Protein AF-A0A0F9E6Q9-F1 (afdb_monomer)

Mean predicted aligned error: 15.32 Å

Organism: NCBI:txid412755

Sequence (630 aa):
LSKAMAKIPVPCRGGWYPLSQAIFGKGWTGSQGAAVDRYLRLADSESAKAARARLLSNPDDPDWGEFGGTARHLLESAGVSDGLPLVVMGGKEPALICQVSHHRFQLHTLTPPPIDEQTWSVFTENLCALRSSYKSGRSKIGTFSWLPGLENRASFSNDTKQAFLNVVIGSAPHWGSDWQSVDLMRDTGTYELISLDSPLFVALTMYEWIPNGDDESTRSWSQPPGRWFVPSRYTGNGRTWTFEHLAPLPAQVAMKIEQSDALKSLFTSIGVAHYDPESRTDDVRLLDALGNAVESRNFRNASTLIGQLRAAWEAFYPASPADFPTHLVVQQPDGNLALVEPSVDSPVYLPSSRSSTSDLRELGLSVIAMEPKAAQRLADGFSERFGVSVRNSERFELVALSGEKLFAEAEASELPSFRDLDGVIPLVLTIAAFHGQNAQGTLSGSFNDLLSSFREARVSVVPELSVVPMITDQAIADPKPQMAAWLARKRTLVLDADWKSDIQSVADSLSQLIGRSDLRVQIRAGLDEIWPNSVDLLPERTLRLLDLSPDHYHEVLELWRGDLGPVISRLARLLHVLSLDELALRIESSEQHDQLLSVLDEALGEQVLAREVLNAAVISRDIFQFGILT

Solvent-accessible surface area (backbone atoms only — not comparable to full-atom values): 33884 Å² total; per-residue (Å²): 115,66,81,66,47,23,62,43,67,42,64,19,69,65,43,74,38,30,25,57,67,24,22,50,16,48,75,48,84,97,52,38,7,51,43,38,52,52,23,28,64,61,36,64,30,74,55,8,50,59,55,50,28,28,19,29,48,41,32,86,36,78,90,42,61,92,43,32,83,75,39,56,69,58,41,47,76,36,40,28,36,68,23,65,74,65,45,80,43,74,75,80,54,75,60,41,40,30,42,32,52,83,21,27,49,43,70,58,89,58,67,56,83,74,56,35,64,69,43,47,50,54,47,49,52,59,50,43,71,42,72,51,98,47,56,60,52,49,32,30,46,44,59,34,37,38,61,68,23,59,47,41,50,93,73,55,46,76,68,34,34,54,28,43,42,51,29,48,70,54,13,52,73,74,60,74,70,62,39,47,42,27,43,37,34,52,73,72,80,79,89,49,81,46,80,42,73,15,58,42,36,53,41,61,28,69,37,63,51,42,56,53,54,82,56,81,91,78,57,46,62,34,35,33,57,74,25,21,43,55,55,62,88,71,35,49,97,80,38,50,73,84,42,55,58,51,44,40,51,31,68,75,56,36,56,52,31,76,76,26,71,55,43,42,53,50,44,46,72,36,40,28,41,74,64,52,55,86,48,80,36,50,72,41,66,63,59,52,45,55,30,51,22,48,67,69,60,47,67,93,48,69,70,60,51,46,52,51,42,27,35,42,50,62,16,51,52,60,91,46,52,81,45,55,69,82,56,46,48,23,32,36,48,91,65,50,71,42,57,39,69,63,31,78,93,57,48,33,29,37,31,23,96,87,38,47,63,66,58,44,18,78,61,65,35,37,25,46,51,54,47,34,71,42,36,63,74,42,42,65,46,45,39,72,59,49,40,80,10,42,40,68,46,76,60,56,42,78,40,51,22,44,61,95,39,75,64,70,80,87,71,54,45,50,36,71,75,34,81,94,50,39,79,50,51,44,55,52,52,30,46,57,22,70,43,71,100,73,43,65,36,80,90,32,72,69,42,52,52,46,55,48,49,52,68,67,20,25,32,31,74,31,84,39,30,22,42,26,48,25,47,96,92,37,72,78,46,74,67,41,78,42,41,31,44,57,33,74,93,75,36,29,39,40,28,16,66,66,23,86,81,40,61,55,38,43,24,47,24,52,20,58,72,70,71,39,67,89,44,32,68,56,42,32,57,50,48,60,73,39,55,90,65,77,53,101,64,80,56,69,65,54,35,53,76,68,79,44,54,72,66,56,44,49,56,37,42,50,63,69,73,42,80,54,65,68,34,31,54,45,52,24,50,50,28,48,74,71,70,35,58,75,58,17,55,51,35,65,69,44,91,47,73,68,52,43,44,54,53,34,24,70,74,64,75,34,65,71,60,20,50,52,48,51,50,32,39,68,74,33,90,46,70,67,57,24,67,72,69,98

Structure (mmCIF, N/CA/C/O backbone):
data_AF-A0A0F9E6Q9-F1
#
_entry.id   AF-A0A0F9E6Q9-F1
#
loop_
_atom_site.group_PDB
_atom_site.id
_atom_site.type_symbol
_atom_site.label_atom_id
_atom_site.label_alt_id
_atom_site.label_comp_id
_atom_site.label_asym_id
_atom_site.label_entity_id
_atom_site.label_seq_id
_atom_site.pdbx_PDB_ins_code
_atom_site.Cartn_x
_atom_site.Cartn_y
_atom_site.Cartn_z
_atom_site.occupancy
_atom_site.B_iso_or_equiv
_atom_site.auth_seq_id
_atom_site.auth_comp_id
_atom_site.auth_asym_id
_atom_site.auth_atom_id
_atom_site.pdbx_PDB_model_num
ATOM 1 N N . LEU A 1 1 ? 43.879 7.599 -23.628 1.00 47.50 1 LEU A N 1
ATOM 2 C CA . LEU A 1 1 ? 43.883 6.215 -24.162 1.00 47.50 1 LEU A CA 1
ATOM 3 C C . LEU A 1 1 ? 42.496 5.740 -24.628 1.00 47.50 1 LEU A C 1
ATOM 5 O O . LEU A 1 1 ? 42.427 5.179 -25.713 1.00 47.50 1 LEU A O 1
ATOM 9 N N . SER A 1 2 ? 41.393 6.052 -23.931 1.00 58.88 2 SER A N 1
ATOM 10 C CA . SER A 1 2 ? 40.035 5.555 -24.263 1.00 58.88 2 SER A CA 1
ATOM 11 C C . SER A 1 2 ? 39.494 5.903 -25.666 1.00 58.88 2 SER A C 1
ATOM 13 O O . SER A 1 2 ? 38.977 5.030 -26.353 1.00 58.88 2 SER A O 1
ATOM 15 N N . LYS A 1 3 ? 39.654 7.143 -26.159 1.00 61.88 3 LYS A N 1
ATOM 16 C CA . LYS A 1 3 ? 39.103 7.551 -27.477 1.00 61.88 3 LYS A CA 1
ATOM 17 C C . LYS A 1 3 ? 39.784 6.910 -28.695 1.00 61.88 3 LYS A C 1
ATOM 19 O O . LYS A 1 3 ? 39.165 6.829 -29.752 1.00 61.88 3 LYS A O 1
ATOM 24 N N . ALA A 1 4 ? 41.052 6.510 -28.576 1.00 71.25 4 ALA A N 1
ATOM 25 C CA . ALA A 1 4 ? 41.776 5.847 -29.663 1.00 71.25 4 ALA A CA 1
ATOM 26 C C . ALA A 1 4 ? 41.428 4.353 -29.724 1.00 71.25 4 ALA A C 1
ATOM 28 O O . ALA A 1 4 ? 41.206 3.829 -30.811 1.00 71.25 4 ALA A O 1
ATOM 29 N N . MET A 1 5 ? 41.297 3.705 -28.559 1.00 75.81 5 MET A N 1
ATOM 30 C CA . MET A 1 5 ? 40.882 2.303 -28.464 1.00 75.81 5 MET A CA 1
ATOM 31 C C . MET A 1 5 ? 39.456 2.087 -28.974 1.00 75.81 5 MET A C 1
ATOM 33 O O . MET A 1 5 ? 39.236 1.162 -29.739 1.00 75.81 5 MET A O 1
ATOM 37 N N . ALA A 1 6 ? 38.525 2.998 -28.682 1.00 80.00 6 ALA A N 1
ATOM 38 C CA . ALA A 1 6 ? 37.139 2.949 -29.165 1.00 80.00 6 ALA A CA 1
ATOM 39 C C . ALA A 1 6 ? 36.984 2.742 -30.691 1.00 80.00 6 ALA A C 1
ATOM 41 O O . ALA A 1 6 ? 35.956 2.247 -31.146 1.00 80.00 6 ALA A O 1
ATOM 42 N N . LYS A 1 7 ? 37.991 3.132 -31.487 1.00 86.56 7 LYS A N 1
ATOM 43 C CA . LYS A 1 7 ? 37.982 3.027 -32.955 1.00 86.56 7 LYS A CA 1
ATOM 44 C C . LYS A 1 7 ? 38.571 1.722 -33.493 1.00 86.56 7 LYS A C 1
ATOM 46 O O . LYS A 1 7 ? 38.501 1.505 -34.700 1.00 86.56 7 LYS A O 1
ATOM 51 N N . ILE A 1 8 ? 39.180 0.896 -32.643 1.00 89.06 8 ILE A N 1
ATOM 52 C CA . ILE A 1 8 ? 39.789 -0.368 -33.064 1.00 89.06 8 ILE A CA 1
ATOM 53 C C . ILE A 1 8 ? 38.668 -1.299 -33.548 1.00 89.06 8 ILE A C 1
ATOM 55 O O . ILE A 1 8 ? 37.689 -1.473 -32.821 1.00 89.06 8 ILE A O 1
ATOM 59 N N . PRO A 1 9 ? 38.771 -1.859 -34.765 1.00 91.44 9 PRO A N 1
ATOM 60 C CA . PRO A 1 9 ? 37.788 -2.799 -35.271 1.00 91.44 9 PRO A CA 1
ATOM 61 C C . PRO A 1 9 ? 37.924 -4.161 -34.579 1.00 91.44 9 PRO A C 1
ATOM 63 O O . PRO A 1 9 ? 39.033 -4.641 -34.352 1.00 91.44 9 PRO A O 1
ATOM 66 N N . VAL A 1 10 ? 36.793 -4.794 -34.292 1.00 92.31 10 VAL A N 1
ATOM 67 C CA . VAL A 1 10 ? 36.680 -6.145 -33.730 1.00 92.31 10 VAL A CA 1
ATOM 68 C C . VAL A 1 10 ? 35.726 -7.001 -34.558 1.00 92.31 10 VAL A C 1
ATOM 70 O O . VAL A 1 10 ? 34.831 -6.444 -35.207 1.00 92.31 10 VAL A O 1
ATOM 73 N N . PRO A 1 11 ? 35.907 -8.334 -34.559 1.00 93.81 11 PRO A N 1
ATOM 74 C CA . PRO A 1 11 ? 35.063 -9.227 -35.334 1.00 93.81 11 PRO A CA 1
ATOM 75 C C . PRO A 1 11 ? 33.672 -9.342 -34.698 1.00 93.81 11 PRO A C 1
ATOM 77 O O . PRO A 1 11 ? 33.498 -9.746 -33.543 1.00 93.81 11 PRO A O 1
ATOM 80 N N . CYS A 1 12 ? 32.668 -8.981 -35.487 1.00 95.44 12 CYS A N 1
ATOM 81 C CA . CYS A 1 12 ? 31.252 -9.105 -35.180 1.00 95.44 12 CYS A CA 1
ATOM 82 C C . CYS A 1 12 ? 30.555 -9.933 -36.264 1.00 95.44 12 CYS A C 1
ATOM 84 O O . CYS A 1 12 ? 31.074 -10.166 -37.355 1.00 95.44 12 CYS A O 1
ATOM 86 N N . ARG A 1 13 ? 29.299 -10.302 -36.014 1.00 93.69 13 ARG A N 1
ATOM 87 C CA . ARG A 1 13 ? 28.486 -11.085 -36.956 1.00 93.69 13 ARG A CA 1
ATOM 88 C C . ARG A 1 13 ? 28.314 -10.453 -38.337 1.00 93.69 13 ARG A C 1
ATOM 90 O O . ARG A 1 13 ? 28.164 -11.176 -39.315 1.00 93.69 13 ARG A O 1
ATOM 97 N N . GLY A 1 14 ? 28.270 -9.126 -38.413 1.00 92.50 14 GLY A N 1
ATOM 98 C CA . GLY A 1 14 ? 28.151 -8.374 -39.663 1.00 92.50 14 GLY A CA 1
ATOM 99 C C . GLY A 1 14 ? 29.488 -7.985 -40.294 1.00 92.50 14 GLY A C 1
ATOM 100 O O . GLY A 1 14 ? 29.495 -7.146 -41.190 1.00 92.50 14 GLY A O 1
ATOM 101 N N . GLY A 1 15 ? 30.607 -8.526 -39.806 1.00 93.38 15 GLY A N 1
ATOM 102 C CA . GLY A 1 15 ? 31.959 -8.115 -40.176 1.00 93.38 15 GLY A CA 1
ATOM 103 C C . GLY A 1 15 ? 32.634 -7.304 -39.071 1.00 93.38 15 GLY A C 1
ATOM 104 O O . GLY A 1 15 ? 32.365 -7.492 -37.889 1.00 93.38 15 GLY A O 1
ATOM 105 N N . TRP A 1 16 ? 33.528 -6.394 -39.445 1.00 94.25 16 TRP A N 1
ATOM 106 C CA . TRP A 1 16 ? 34.375 -5.670 -38.496 1.00 94.25 16 TRP A CA 1
ATOM 107 C C . TRP A 1 16 ? 33.745 -4.343 -38.065 1.00 94.25 16 TRP A C 1
ATOM 109 O O . TRP A 1 16 ? 33.487 -3.480 -38.906 1.00 94.25 16 TRP A O 1
ATOM 119 N N . TYR A 1 17 ? 33.545 -4.151 -36.759 1.00 94.62 17 TYR A N 1
ATOM 120 C CA . TYR A 1 17 ? 32.985 -2.915 -36.195 1.00 94.62 17 TYR A CA 1
ATOM 121 C C . TYR A 1 17 ? 33.910 -2.296 -35.147 1.00 94.62 17 TYR A C 1
ATOM 123 O O . TYR A 1 17 ? 34.606 -3.031 -34.452 1.00 94.62 17 TYR A O 1
ATOM 131 N N . PRO A 1 18 ? 33.918 -0.959 -34.984 1.00 93.25 18 PRO A N 1
ATOM 132 C CA . PRO A 1 18 ? 34.644 -0.312 -33.895 1.00 93.25 18 PRO A CA 1
ATOM 133 C C . PRO A 1 18 ? 34.194 -0.825 -32.522 1.00 93.25 18 PRO A C 1
ATOM 135 O O . PRO A 1 18 ? 32.996 -1.015 -32.309 1.00 93.25 18 PRO A O 1
ATOM 138 N N . LEU A 1 19 ? 35.128 -0.952 -31.574 1.00 91.38 19 LEU A N 1
ATOM 139 C CA . LEU A 1 19 ? 34.851 -1.365 -30.190 1.00 91.38 19 LEU A CA 1
ATOM 140 C C . LEU A 1 19 ? 33.695 -0.583 -29.553 1.00 91.38 19 LEU A C 1
ATOM 142 O O . LEU A 1 19 ? 32.827 -1.193 -28.941 1.00 91.38 19 LEU A O 1
ATOM 146 N N . SER A 1 20 ? 33.616 0.736 -29.767 1.00 89.31 20 SER A N 1
ATOM 147 C CA . SER A 1 20 ? 32.539 1.571 -29.208 1.00 89.31 20 SER A CA 1
ATOM 148 C C . SER A 1 20 ? 31.148 1.335 -29.801 1.00 89.31 20 SER A C 1
ATOM 150 O O . SER A 1 20 ? 30.174 1.905 -29.317 1.00 89.31 20 SER A O 1
ATOM 152 N N . GLN A 1 21 ? 31.049 0.565 -30.883 1.00 91.25 21 GLN A N 1
ATOM 153 C CA . GLN A 1 21 ? 29.786 0.199 -31.524 1.00 91.25 21 GLN A CA 1
ATOM 154 C C . GLN A 1 21 ? 29.466 -1.287 -31.359 1.00 91.25 21 GLN A C 1
ATOM 156 O O . GLN A 1 21 ? 28.362 -1.702 -31.711 1.00 91.25 21 GLN A O 1
ATOM 161 N N . ALA A 1 22 ? 30.421 -2.080 -30.870 1.00 94.19 22 ALA A N 1
ATOM 162 C CA . ALA A 1 22 ? 30.268 -3.509 -30.698 1.00 94.19 22 ALA A CA 1
ATOM 163 C C . ALA A 1 22 ? 29.503 -3.837 -29.409 1.00 94.19 22 ALA A C 1
ATOM 165 O O . ALA A 1 22 ? 29.597 -3.143 -28.393 1.00 94.19 22 ALA A O 1
ATOM 166 N N . ILE A 1 23 ? 28.747 -4.928 -29.465 1.00 95.50 23 ILE A N 1
ATOM 167 C CA . ILE A 1 23 ? 27.922 -5.432 -28.366 1.00 95.50 23 ILE A CA 1
ATOM 168 C C . ILE A 1 23 ? 28.372 -6.859 -28.075 1.00 95.50 23 ILE A C 1
ATOM 170 O O . ILE A 1 23 ? 28.597 -7.622 -29.015 1.00 95.50 23 ILE A O 1
ATOM 174 N N . PHE A 1 24 ? 28.490 -7.267 -26.812 1.00 95.00 24 PHE A N 1
ATOM 175 C CA . PHE A 1 24 ? 28.806 -8.666 -26.515 1.00 95.00 24 PHE A CA 1
ATOM 176 C C . PHE A 1 24 ? 27.782 -9.618 -27.154 1.00 95.00 24 PHE A C 1
ATOM 178 O O . PHE A 1 24 ? 26.572 -9.419 -27.058 1.00 95.00 24 PHE A O 1
ATOM 185 N N . GLY A 1 25 ? 28.274 -10.654 -27.836 1.00 92.94 25 GLY A N 1
ATOM 186 C CA . GLY A 1 25 ? 27.451 -11.655 -28.514 1.00 92.94 25 GLY A CA 1
ATOM 187 C C . GLY A 1 25 ? 27.232 -12.927 -27.693 1.00 92.94 25 GLY A C 1
ATOM 188 O O . GLY A 1 25 ? 27.727 -13.091 -26.578 1.00 92.94 25 GLY A O 1
ATOM 189 N N . LYS A 1 26 ? 26.500 -13.887 -28.264 1.00 91.56 26 LYS A N 1
ATOM 190 C CA . LYS A 1 26 ? 26.350 -15.227 -27.676 1.00 91.56 26 LYS A CA 1
ATOM 191 C C . LYS A 1 26 ? 27.716 -15.933 -27.589 1.00 91.56 26 LYS A C 1
ATOM 193 O O . LYS A 1 26 ? 28.433 -15.981 -28.582 1.00 91.56 26 LYS A O 1
ATOM 198 N N . GLY A 1 27 ? 28.023 -16.529 -26.434 1.00 88.81 27 GLY A N 1
ATOM 199 C CA . GLY A 1 27 ? 29.272 -17.270 -26.172 1.00 88.81 27 GLY A CA 1
ATOM 200 C C . GLY A 1 27 ? 30.196 -16.575 -25.167 1.00 88.81 27 GLY A C 1
ATOM 201 O O . GLY A 1 27 ? 30.957 -17.238 -24.475 1.00 88.81 27 GLY A O 1
ATOM 202 N N . TRP A 1 28 ? 30.057 -15.258 -24.997 1.00 90.81 28 TRP A N 1
ATOM 203 C CA . TRP A 1 28 ? 30.814 -14.480 -24.016 1.00 90.81 28 TRP A CA 1
ATOM 204 C C . TRP A 1 28 ? 30.271 -14.702 -22.595 1.00 90.81 28 TRP A C 1
ATOM 206 O O . TRP A 1 28 ? 29.231 -14.149 -22.220 1.00 90.81 28 TRP A O 1
ATOM 216 N N . THR A 1 29 ? 30.958 -15.522 -21.793 1.00 86.69 29 THR A N 1
ATOM 217 C CA . THR A 1 29 ? 30.535 -15.898 -20.431 1.00 86.69 29 THR A CA 1
ATOM 218 C C . THR A 1 29 ? 30.368 -14.682 -19.525 1.00 86.69 29 THR A C 1
ATOM 220 O O . THR A 1 29 ? 31.239 -13.814 -19.492 1.00 86.69 29 THR A O 1
ATOM 223 N N . GLY A 1 30 ? 29.261 -14.628 -18.777 1.00 83.75 30 GLY A N 1
ATOM 224 C CA . GLY A 1 30 ? 28.940 -13.531 -17.856 1.00 83.75 30 GLY A CA 1
ATOM 225 C C . GLY A 1 30 ? 28.399 -12.259 -18.520 1.00 83.75 30 GLY A C 1
ATOM 226 O O . GLY A 1 30 ? 28.299 -11.247 -17.845 1.00 83.75 30 GLY A O 1
ATOM 227 N N . SER A 1 31 ? 28.116 -12.264 -19.833 1.00 89.69 31 SER A N 1
ATOM 228 C CA . SER A 1 31 ? 27.527 -11.115 -20.553 1.00 89.69 31 SER A CA 1
ATOM 229 C C . SER A 1 31 ? 26.035 -11.321 -20.807 1.00 89.69 31 SER A C 1
ATOM 231 O O . SER A 1 31 ? 25.533 -12.448 -20.783 1.00 89.69 31 SER A O 1
ATOM 233 N N . GLN A 1 32 ? 25.341 -10.243 -21.161 1.00 92.00 32 GLN A N 1
ATOM 234 C CA . GLN A 1 32 ? 23.960 -10.261 -21.643 1.00 92.00 32 GLN A CA 1
ATOM 235 C C . GLN A 1 32 ? 23.841 -10.670 -23.121 1.00 92.00 32 GLN A C 1
ATOM 237 O O . GLN A 1 32 ? 22.734 -10.725 -23.662 1.00 92.00 32 GLN A O 1
ATOM 242 N N . GLY A 1 33 ? 24.948 -11.001 -23.797 1.00 93.12 33 GLY A N 1
ATOM 243 C CA . GLY A 1 33 ? 24.977 -11.192 -25.249 1.00 93.12 33 GLY A CA 1
ATOM 244 C C . GLY A 1 33 ? 24.057 -12.295 -25.778 1.00 93.12 33 GLY A C 1
ATOM 245 O O . GLY A 1 33 ? 23.495 -12.170 -26.866 1.00 93.12 33 GLY A O 1
ATOM 246 N N . ALA A 1 34 ? 23.822 -13.356 -24.998 1.00 94.44 34 ALA A N 1
ATOM 247 C CA . ALA A 1 34 ? 22.858 -14.397 -25.362 1.00 94.44 34 ALA A CA 1
ATOM 248 C C . ALA A 1 34 ? 21.398 -13.904 -25.305 1.00 94.44 34 ALA A C 1
ATOM 250 O O . ALA A 1 34 ? 20.598 -14.267 -26.171 1.00 94.44 34 ALA A O 1
ATOM 251 N N . ALA A 1 35 ? 21.055 -13.073 -24.314 1.00 95.19 35 ALA A N 1
ATOM 252 C CA . ALA A 1 35 ? 19.725 -12.478 -24.188 1.00 95.19 35 ALA A CA 1
ATOM 253 C C . ALA A 1 35 ? 19.477 -11.451 -25.303 1.00 95.19 35 ALA A C 1
ATOM 255 O O . ALA A 1 35 ? 18.432 -11.499 -25.954 1.00 95.19 35 ALA A O 1
ATOM 256 N N . VAL A 1 36 ? 20.472 -10.599 -25.580 1.00 96.75 36 VAL A N 1
ATOM 257 C CA . VAL A 1 36 ? 20.425 -9.602 -26.660 1.00 96.75 36 VAL A CA 1
ATOM 258 C C . VAL A 1 36 ? 20.273 -10.272 -28.026 1.00 96.75 36 VAL A C 1
ATOM 260 O O . VAL A 1 36 ? 19.360 -9.923 -28.771 1.00 96.75 36 VAL A O 1
ATOM 263 N N . ASP A 1 37 ? 21.095 -11.279 -28.348 1.00 96.38 37 ASP A N 1
ATOM 264 C CA . ASP A 1 37 ? 20.978 -12.006 -29.621 1.00 96.38 37 ASP A CA 1
ATOM 265 C C . ASP A 1 37 ? 19.597 -12.648 -29.793 1.00 96.38 37 ASP A C 1
ATOM 267 O O . ASP A 1 37 ? 18.998 -12.582 -30.869 1.00 96.38 37 ASP A O 1
ATOM 271 N N . ARG A 1 38 ? 19.071 -13.256 -28.721 1.00 96.94 38 ARG A N 1
ATOM 272 C CA . ARG A 1 38 ? 17.751 -13.885 -28.743 1.00 96.94 38 ARG A CA 1
ATOM 273 C C . ARG A 1 38 ? 16.656 -12.867 -29.052 1.00 96.94 38 ARG A C 1
ATOM 275 O O . ARG A 1 38 ? 15.860 -13.126 -29.949 1.00 96.94 38 ARG A O 1
ATOM 282 N N . TYR A 1 39 ? 16.626 -11.744 -28.339 1.00 97.62 39 TYR A N 1
ATOM 283 C CA . TYR A 1 39 ? 15.637 -10.687 -28.549 1.00 97.62 39 TYR A CA 1
ATOM 284 C C . TYR A 1 39 ? 15.721 -10.102 -29.961 1.00 97.62 39 TYR A C 1
ATOM 286 O O . TYR A 1 39 ? 14.722 -10.110 -30.671 1.00 97.62 39 TYR A O 1
ATOM 294 N N . LEU A 1 40 ? 16.909 -9.680 -30.409 1.00 96.69 40 LEU A N 1
ATOM 295 C CA . LEU A 1 40 ? 17.073 -9.050 -31.725 1.00 96.69 40 LEU A CA 1
ATOM 296 C C . LEU A 1 40 ? 16.673 -9.988 -32.870 1.00 96.69 40 LEU A C 1
ATOM 298 O O . LEU A 1 40 ? 16.097 -9.551 -33.863 1.00 96.69 40 LEU A O 1
ATOM 302 N N . ARG A 1 41 ? 16.939 -11.292 -32.727 1.00 96.00 41 ARG A N 1
ATOM 303 C CA . ARG A 1 41 ? 16.491 -12.307 -33.687 1.00 96.00 41 ARG A CA 1
ATOM 304 C C . ARG A 1 41 ? 14.969 -12.484 -33.694 1.00 96.00 41 ARG A C 1
ATOM 306 O O . ARG A 1 41 ? 14.422 -12.752 -34.752 1.00 96.00 41 ARG A O 1
ATOM 313 N N . LEU A 1 42 ? 14.312 -12.400 -32.535 1.00 96.25 42 LEU A N 1
ATOM 314 C CA . LEU A 1 42 ? 12.858 -12.568 -32.414 1.00 96.25 42 LEU A CA 1
ATOM 315 C C . LEU A 1 42 ? 12.072 -11.300 -32.784 1.00 96.25 42 LEU A C 1
ATOM 317 O O . LEU A 1 42 ? 10.926 -11.414 -33.202 1.00 96.25 42 LEU A O 1
ATOM 321 N N . ALA A 1 43 ? 12.660 -10.114 -32.611 1.00 94.31 43 ALA A N 1
ATOM 322 C CA . ALA A 1 43 ? 12.054 -8.845 -33.006 1.00 94.31 43 ALA A CA 1
ATOM 323 C C . ALA A 1 43 ? 12.062 -8.650 -34.535 1.00 94.31 43 ALA A C 1
ATOM 325 O O . ALA A 1 43 ? 11.117 -8.090 -35.083 1.00 94.31 43 ALA A O 1
ATOM 326 N N . ASP A 1 44 ? 13.120 -9.121 -35.207 1.00 91.75 44 ASP A N 1
ATOM 327 C CA . ASP A 1 44 ? 13.277 -9.218 -36.674 1.00 91.75 44 ASP A CA 1
ATOM 328 C C . ASP A 1 44 ? 12.965 -7.944 -37.490 1.00 91.75 44 ASP A C 1
ATOM 330 O O . ASP A 1 44 ? 12.641 -7.991 -38.676 1.00 91.75 44 ASP A O 1
ATOM 334 N N . SER A 1 45 ? 13.100 -6.769 -36.879 1.00 93.06 45 SER A N 1
ATOM 335 C CA . SER A 1 45 ? 13.012 -5.498 -37.593 1.00 93.06 45 SER A CA 1
ATOM 336 C C . SER A 1 45 ? 14.341 -5.129 -38.264 1.00 93.06 45 SER A C 1
ATOM 338 O O . SER A 1 45 ? 15.400 -5.676 -37.944 1.00 93.06 45 SER A O 1
ATOM 340 N N . GLU A 1 46 ? 14.324 -4.146 -39.165 1.00 92.88 46 GLU A N 1
ATOM 341 C CA . GLU A 1 46 ? 15.555 -3.644 -39.788 1.00 92.88 46 GLU A CA 1
ATOM 342 C C . GLU A 1 46 ? 16.527 -3.040 -38.761 1.00 92.88 46 GLU A C 1
ATOM 344 O O . GLU A 1 46 ? 17.732 -3.297 -38.831 1.00 92.88 46 GLU A O 1
ATOM 349 N N . SER A 1 47 ? 16.028 -2.318 -37.745 1.00 93.88 47 SER A N 1
ATOM 350 C CA . SER A 1 47 ? 16.897 -1.817 -36.671 1.00 93.88 47 SER A CA 1
ATOM 351 C C . SER A 1 47 ? 17.458 -2.959 -35.813 1.00 93.88 47 SER A C 1
ATOM 353 O O . SER A 1 47 ? 18.629 -2.918 -35.426 1.00 93.88 47 SER A O 1
ATOM 355 N N . ALA A 1 48 ? 16.679 -4.026 -35.589 1.00 94.94 48 ALA A N 1
ATOM 356 C CA . ALA A 1 48 ? 17.132 -5.203 -34.860 1.00 94.94 48 ALA A CA 1
ATOM 357 C C . ALA A 1 48 ? 18.219 -5.969 -35.627 1.00 94.94 48 ALA A C 1
ATOM 359 O O . ALA A 1 48 ? 19.234 -6.348 -35.040 1.00 94.94 48 ALA A O 1
ATOM 360 N N . LYS A 1 49 ? 18.060 -6.147 -36.946 1.00 95.31 49 LYS A N 1
ATOM 361 C CA . LYS A 1 49 ? 19.080 -6.748 -37.824 1.00 95.31 49 LYS A CA 1
ATOM 362 C C . LYS A 1 49 ? 20.367 -5.924 -37.823 1.00 95.31 49 LYS A C 1
ATOM 364 O O . LYS A 1 49 ? 21.450 -6.492 -37.670 1.00 95.31 49 LYS A O 1
ATOM 369 N N . ALA A 1 50 ? 20.255 -4.597 -37.912 1.00 94.31 50 ALA A N 1
ATOM 370 C CA . ALA A 1 50 ? 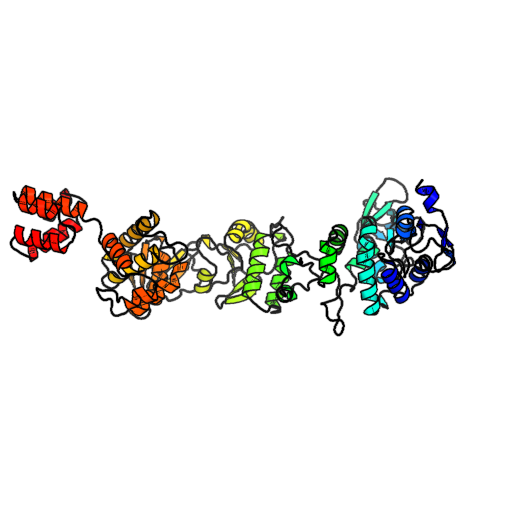21.398 -3.688 -37.855 1.00 94.31 50 ALA A CA 1
ATOM 371 C C . ALA A 1 50 ? 22.134 -3.747 -36.504 1.00 94.31 50 ALA A C 1
ATOM 373 O O . ALA A 1 50 ? 23.365 -3.773 -36.476 1.00 94.31 50 ALA A O 1
ATOM 374 N N . ALA A 1 51 ? 21.409 -3.818 -35.383 1.00 95.38 51 ALA A N 1
ATOM 375 C CA . ALA A 1 51 ? 22.008 -4.013 -34.062 1.00 95.38 51 ALA A CA 1
ATOM 376 C C . ALA A 1 51 ? 22.654 -5.404 -33.930 1.00 95.38 51 ALA A C 1
ATOM 378 O O . ALA A 1 51 ? 23.761 -5.533 -33.410 1.00 95.38 51 ALA A O 1
ATOM 379 N N . ARG A 1 52 ? 22.013 -6.449 -34.468 1.00 96.19 52 ARG A N 1
ATOM 380 C CA . ARG A 1 52 ? 22.506 -7.834 -34.422 1.00 96.19 52 ARG A CA 1
ATOM 381 C C . ARG A 1 52 ? 23.806 -8.022 -35.206 1.00 96.19 52 ARG A C 1
ATOM 383 O O . ARG A 1 52 ? 24.640 -8.831 -34.803 1.00 96.19 52 ARG A O 1
ATOM 390 N N . ALA A 1 53 ? 24.005 -7.263 -36.284 1.00 96.62 53 ALA A N 1
ATOM 391 C CA . ALA A 1 53 ? 25.257 -7.228 -37.044 1.00 96.62 53 ALA A CA 1
ATOM 392 C C . ALA A 1 53 ? 26.461 -6.763 -36.197 1.00 96.62 53 ALA A C 1
ATOM 394 O O . ALA A 1 53 ? 27.591 -7.162 -36.468 1.00 96.62 53 ALA A O 1
ATOM 395 N N . ARG A 1 54 ? 26.218 -5.974 -35.141 1.00 96.25 54 ARG A N 1
ATOM 396 C CA . ARG A 1 54 ? 27.248 -5.439 -34.234 1.00 96.25 54 ARG A CA 1
ATOM 397 C C . ARG A 1 54 ? 27.570 -6.353 -33.050 1.00 96.25 54 ARG A C 1
ATOM 399 O O . ARG A 1 54 ? 28.425 -6.003 -32.239 1.00 96.25 54 ARG A O 1
ATOM 406 N N . LEU A 1 55 ? 26.901 -7.501 -32.927 1.00 96.69 55 LEU A N 1
ATOM 407 C CA . LEU A 1 55 ? 27.226 -8.479 -31.891 1.00 96.69 55 LEU A CA 1
ATOM 408 C C . LEU A 1 55 ? 28.583 -9.110 -32.189 1.00 96.69 55 LEU A C 1
ATOM 410 O O . LEU A 1 55 ? 28.762 -9.653 -33.282 1.00 96.69 55 LEU A O 1
ATOM 414 N N . LEU A 1 56 ? 29.490 -9.083 -31.213 1.00 95.31 56 LEU A N 1
ATOM 415 C CA . LEU A 1 56 ? 30.780 -9.758 -31.285 1.00 95.31 56 LEU A CA 1
ATOM 416 C C . LEU A 1 56 ? 30.589 -11.219 -31.694 1.00 95.31 56 LEU A C 1
ATOM 418 O O . LEU A 1 56 ? 29.667 -11.901 -31.224 1.00 95.31 56 LEU A O 1
ATOM 422 N N . SER A 1 57 ? 31.483 -11.701 -32.553 1.00 93.25 57 SER A N 1
ATOM 423 C CA . SER A 1 57 ? 31.555 -13.118 -32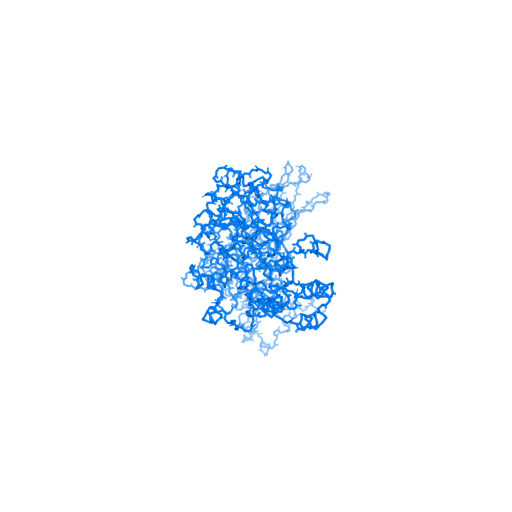.892 1.00 93.25 57 SER A CA 1
ATOM 424 C C . SER A 1 57 ? 31.826 -13.946 -31.634 1.00 93.25 57 SER A C 1
ATOM 426 O O . SER A 1 57 ? 32.286 -13.422 -30.613 1.00 93.25 57 SER A O 1
ATOM 428 N N . ASN A 1 58 ? 31.491 -15.236 -31.681 1.00 91.56 58 ASN A N 1
ATOM 429 C CA . ASN A 1 58 ? 31.745 -16.149 -30.565 1.00 91.56 58 ASN A CA 1
ATOM 430 C C . ASN A 1 58 ? 33.243 -16.085 -30.181 1.00 91.56 58 ASN A C 1
ATOM 432 O O . ASN A 1 58 ? 34.055 -15.998 -31.096 1.00 91.56 58 ASN A O 1
ATOM 436 N N . PRO A 1 59 ? 33.625 -16.116 -28.890 1.00 90.06 59 PRO A N 1
ATOM 437 C CA . PRO A 1 59 ? 35.027 -16.218 -28.472 1.00 90.06 59 PRO A CA 1
ATOM 438 C C . PRO A 1 59 ? 35.855 -17.283 -29.207 1.00 90.06 59 PRO A C 1
ATOM 440 O O . PRO A 1 59 ? 37.046 -17.084 -29.409 1.00 90.06 59 PRO A O 1
ATOM 443 N N . ASP A 1 60 ? 35.226 -18.385 -29.624 1.00 89.69 60 ASP A N 1
ATOM 444 C CA . ASP A 1 60 ? 35.876 -19.491 -30.340 1.00 89.69 60 ASP A CA 1
ATOM 445 C C . ASP A 1 60 ? 35.983 -19.260 -31.863 1.00 89.69 60 ASP A C 1
ATOM 447 O O . ASP A 1 60 ? 36.400 -20.149 -32.607 1.00 89.69 60 ASP A O 1
ATOM 451 N N . ASP A 1 61 ? 35.549 -18.098 -32.357 1.00 89.25 61 ASP A N 1
ATOM 452 C CA . ASP A 1 61 ? 35.645 -17.745 -33.772 1.00 89.25 61 ASP A CA 1
ATOM 453 C C . ASP A 1 61 ? 37.124 -17.585 -34.185 1.00 89.25 61 ASP A C 1
ATOM 455 O O . ASP A 1 61 ? 37.878 -16.914 -33.471 1.00 89.25 61 ASP A O 1
ATOM 459 N N . PRO A 1 62 ? 37.560 -18.163 -35.323 1.00 88.00 62 PRO A N 1
ATOM 460 C CA . PRO A 1 62 ? 38.938 -18.050 -35.804 1.00 88.00 62 PRO A CA 1
ATOM 461 C C . PRO A 1 62 ? 39.475 -16.616 -35.871 1.00 88.00 62 PRO A C 1
ATOM 463 O O . PRO A 1 62 ? 40.675 -16.417 -35.673 1.00 88.00 62 PRO A O 1
ATOM 466 N N . ASP A 1 63 ? 38.607 -15.626 -36.099 1.00 87.88 63 ASP A N 1
ATOM 467 C CA . ASP A 1 63 ? 38.987 -14.211 -36.161 1.00 87.88 63 ASP A CA 1
ATOM 468 C C . ASP A 1 63 ? 39.524 -13.663 -34.821 1.00 87.88 63 ASP A C 1
ATOM 470 O O . ASP A 1 63 ? 40.203 -12.633 -34.802 1.00 87.88 63 ASP A O 1
ATOM 474 N N . TRP A 1 64 ? 39.269 -14.346 -33.697 1.00 86.75 64 TRP A N 1
ATOM 475 C CA . TRP A 1 64 ? 39.810 -13.990 -32.378 1.00 86.75 64 TRP A CA 1
ATOM 476 C C . TRP A 1 64 ? 41.181 -14.604 -32.065 1.00 86.75 64 TRP A C 1
ATOM 478 O O . TRP A 1 64 ? 41.859 -14.135 -31.143 1.00 86.75 64 TRP A O 1
ATOM 488 N N . GLY A 1 65 ? 41.602 -15.645 -32.790 1.00 84.31 65 GLY A N 1
ATOM 489 C CA . GLY A 1 65 ? 42.814 -16.405 -32.470 1.00 84.31 65 GLY A CA 1
ATOM 490 C C . GLY A 1 65 ? 42.833 -16.895 -31.012 1.00 84.31 65 GLY A C 1
ATOM 491 O O . GLY A 1 65 ? 41.853 -17.437 -30.513 1.00 84.31 65 GLY A O 1
ATOM 492 N N . GLU A 1 66 ? 43.943 -16.681 -30.301 1.00 80.25 66 GLU A N 1
ATOM 493 C CA . GLU A 1 66 ? 44.118 -17.117 -28.900 1.00 80.25 66 GLU A CA 1
ATOM 494 C C . GLU A 1 66 ? 43.462 -16.177 -27.862 1.00 80.25 66 GLU A C 1
ATOM 496 O O . GLU A 1 66 ? 43.471 -16.461 -26.662 1.00 80.25 66 GLU A O 1
ATOM 501 N N . PHE A 1 67 ? 42.892 -15.045 -28.293 1.00 77.50 67 PHE A N 1
ATOM 502 C CA . PHE A 1 67 ? 42.461 -13.967 -27.394 1.00 77.50 67 PHE A CA 1
ATOM 503 C C . PHE A 1 67 ? 40.973 -14.005 -27.018 1.00 77.50 67 PHE A C 1
ATOM 505 O O . PHE A 1 67 ? 40.575 -13.345 -26.057 1.00 77.50 67 PHE A O 1
ATOM 512 N N . GLY A 1 68 ? 40.137 -14.765 -27.732 1.00 73.62 68 GLY A N 1
ATOM 513 C CA . GLY A 1 68 ? 38.676 -14.674 -27.614 1.00 73.62 68 GLY A CA 1
ATOM 514 C C . GLY A 1 68 ? 38.133 -14.944 -26.207 1.00 73.62 68 GLY A C 1
ATOM 515 O O . GLY A 1 68 ? 37.311 -14.183 -25.707 1.00 73.62 68 GLY A O 1
ATOM 516 N N . GLY A 1 69 ? 38.625 -15.973 -25.513 1.00 71.62 69 GLY A N 1
ATOM 517 C CA . GLY A 1 69 ? 38.148 -16.316 -24.163 1.00 71.62 69 GLY A CA 1
ATOM 518 C C . GLY A 1 69 ? 38.676 -15.410 -23.042 1.00 71.62 69 GLY A C 1
ATOM 519 O O . GLY A 1 69 ? 38.041 -15.279 -21.997 1.00 71.62 69 GLY A O 1
ATOM 520 N N . THR A 1 70 ? 39.829 -14.767 -23.240 1.00 80.44 70 THR A N 1
ATOM 521 C CA . THR A 1 70 ? 40.539 -14.001 -22.196 1.00 80.44 70 THR A CA 1
ATOM 522 C C . THR A 1 70 ? 40.351 -12.488 -22.327 1.00 80.44 70 THR A C 1
ATOM 524 O O . THR A 1 70 ? 40.566 -11.753 -21.362 1.00 80.44 70 THR A O 1
ATOM 527 N N . ALA A 1 71 ? 39.892 -12.002 -23.485 1.00 83.00 71 ALA A N 1
ATOM 528 C CA . ALA A 1 71 ? 39.801 -10.576 -23.788 1.00 83.00 71 ALA A CA 1
ATOM 529 C C . ALA A 1 71 ? 38.580 -9.855 -23.192 1.00 83.00 71 ALA A C 1
ATOM 531 O O . ALA A 1 71 ? 38.495 -8.637 -23.326 1.00 83.00 71 ALA A O 1
ATOM 532 N N . ARG A 1 72 ? 37.643 -10.540 -22.520 1.00 85.62 72 ARG A N 1
ATOM 533 C CA . ARG A 1 72 ? 36.375 -9.934 -22.056 1.00 85.62 72 ARG A CA 1
ATOM 534 C C . ARG A 1 72 ? 36.574 -8.614 -21.296 1.00 85.62 72 ARG A C 1
ATOM 536 O O . ARG A 1 72 ? 36.034 -7.594 -21.711 1.00 85.62 72 ARG A O 1
ATOM 543 N N . HIS A 1 73 ? 37.354 -8.618 -20.213 1.00 83.75 73 HIS A N 1
ATOM 544 C CA . HIS A 1 73 ? 37.565 -7.415 -19.393 1.00 83.75 73 HIS A CA 1
ATOM 545 C C . HIS A 1 73 ? 38.260 -6.287 -20.172 1.00 83.75 73 HIS A C 1
ATOM 547 O O . HIS A 1 73 ? 37.996 -5.103 -19.953 1.00 83.75 73 HIS A O 1
ATOM 553 N N . LEU A 1 74 ? 39.130 -6.647 -21.119 1.00 85.19 74 LEU A N 1
ATOM 554 C CA . LEU A 1 74 ? 39.778 -5.682 -22.000 1.00 85.19 74 LEU A CA 1
ATOM 555 C C . LEU A 1 74 ? 38.763 -5.056 -22.968 1.00 85.19 74 LEU A C 1
ATOM 557 O O . LEU A 1 74 ? 38.758 -3.844 -23.135 1.00 85.19 74 LEU A O 1
ATOM 561 N N . LEU A 1 75 ? 37.887 -5.861 -23.568 1.00 89.00 75 LEU A N 1
ATOM 562 C CA . LEU A 1 75 ? 36.838 -5.404 -24.482 1.00 89.00 75 LEU A CA 1
ATOM 563 C C . LEU A 1 75 ? 35.830 -4.490 -23.777 1.00 89.00 75 LEU A C 1
ATOM 565 O O . LEU A 1 75 ? 35.499 -3.424 -24.293 1.00 89.00 75 LEU A O 1
ATOM 569 N N . GLU A 1 76 ? 35.410 -4.866 -22.572 1.00 87.81 76 GLU A N 1
ATOM 570 C CA . GLU A 1 76 ? 34.516 -4.072 -21.727 1.00 87.81 76 GLU A CA 1
ATOM 571 C C . GLU A 1 76 ? 35.143 -2.711 -21.380 1.00 87.81 76 GLU A C 1
ATOM 573 O O . GLU A 1 76 ? 34.559 -1.662 -21.652 1.00 87.81 76 GLU A O 1
ATOM 578 N N . SER A 1 77 ? 36.394 -2.697 -20.902 1.00 84.06 77 SER A N 1
ATOM 579 C CA . SER A 1 77 ? 37.119 -1.444 -20.619 1.00 84.06 77 SER A CA 1
ATOM 580 C C . SER A 1 77 ? 37.428 -0.606 -21.868 1.00 84.06 77 SER A C 1
ATOM 582 O O . SER A 1 77 ? 37.630 0.608 -21.769 1.00 84.06 77 SER A O 1
ATOM 584 N N . ALA A 1 78 ? 37.443 -1.226 -23.051 1.00 84.75 78 ALA A N 1
ATOM 585 C CA . ALA A 1 78 ? 37.657 -0.556 -24.328 1.00 84.75 78 ALA A CA 1
ATOM 586 C C . ALA A 1 78 ? 36.370 -0.003 -24.970 1.00 84.75 78 ALA A C 1
ATOM 588 O O . ALA A 1 78 ? 36.459 0.692 -25.988 1.00 84.75 78 ALA A O 1
ATOM 589 N N . GLY A 1 79 ? 35.201 -0.248 -24.366 1.00 86.38 79 GLY A N 1
ATOM 590 C CA . GLY A 1 79 ? 33.925 0.348 -24.764 1.00 86.38 79 GLY A CA 1
ATOM 591 C C . GLY A 1 79 ? 32.943 -0.587 -25.473 1.00 86.38 79 GLY A C 1
ATOM 592 O O . GLY A 1 79 ? 31.961 -0.084 -26.018 1.00 86.38 79 GLY A O 1
ATOM 593 N N . VAL A 1 80 ? 33.173 -1.907 -25.469 1.00 92.12 80 VAL A N 1
ATOM 594 C CA . VAL A 1 80 ? 32.150 -2.878 -25.900 1.00 92.12 80 VAL A CA 1
ATOM 595 C C . VAL A 1 80 ? 31.001 -2.867 -24.899 1.00 92.12 80 VAL A C 1
ATOM 597 O O . VAL A 1 80 ? 31.220 -2.968 -23.693 1.00 92.12 80 VAL A O 1
ATOM 600 N N . SER A 1 81 ? 29.773 -2.768 -25.401 1.00 92.00 81 SER A N 1
ATOM 601 C CA . SER A 1 81 ? 28.579 -2.714 -24.552 1.00 92.00 81 SER A CA 1
ATOM 602 C C . SER A 1 81 ? 28.187 -4.103 -24.032 1.00 92.00 81 SER A C 1
ATOM 604 O O . SER A 1 81 ? 28.055 -5.046 -24.821 1.00 92.00 81 SER A O 1
ATOM 606 N N . ASP A 1 82 ? 27.949 -4.223 -22.721 1.00 91.75 82 ASP A N 1
ATOM 607 C CA . ASP A 1 82 ? 27.293 -5.387 -22.110 1.00 91.75 82 ASP A CA 1
ATOM 608 C C . ASP A 1 82 ? 25.791 -5.107 -21.927 1.00 91.75 82 ASP A C 1
ATOM 610 O O . ASP A 1 82 ? 25.373 -4.345 -21.056 1.00 91.75 82 ASP A O 1
ATOM 614 N N . GLY A 1 83 ? 24.979 -5.684 -22.815 1.00 93.19 83 GLY A N 1
ATOM 615 C CA . GLY A 1 83 ? 23.568 -5.333 -22.995 1.00 93.19 83 GLY A CA 1
ATOM 616 C C . GLY A 1 83 ? 23.317 -4.599 -24.313 1.00 93.19 83 GLY A C 1
ATOM 617 O O . GLY A 1 83 ? 24.241 -4.281 -25.056 1.00 93.19 83 GLY A O 1
ATOM 618 N N . LEU A 1 84 ? 22.047 -4.370 -24.639 1.00 95.94 84 LEU A N 1
ATOM 619 C CA . LEU A 1 84 ? 21.632 -3.660 -25.845 1.00 95.94 84 LEU A CA 1
ATOM 620 C C . LEU A 1 84 ? 21.723 -2.140 -25.608 1.00 95.94 84 LEU A C 1
ATOM 622 O O . LEU A 1 84 ? 20.911 -1.610 -24.841 1.00 95.94 84 LEU A O 1
ATOM 626 N N . PRO A 1 85 ? 22.674 -1.424 -26.239 1.00 93.62 85 PRO A N 1
ATOM 627 C CA . PRO A 1 85 ? 22.730 0.028 -26.154 1.00 93.62 85 PRO A CA 1
ATOM 628 C C . PRO A 1 85 ? 21.543 0.660 -26.882 1.00 93.62 85 PRO A C 1
ATOM 630 O O . PRO A 1 85 ? 21.037 0.127 -27.875 1.00 93.62 85 PRO A O 1
ATOM 633 N N . LEU A 1 86 ? 21.132 1.832 -26.404 1.00 93.81 86 LEU A N 1
ATOM 634 C CA . LEU A 1 86 ? 20.129 2.643 -27.080 1.00 93.81 86 LEU A CA 1
ATOM 635 C C . LEU A 1 86 ? 20.731 3.321 -28.316 1.00 93.81 86 LEU A C 1
ATOM 637 O O . LEU A 1 86 ? 21.907 3.688 -28.343 1.00 93.81 86 LEU A O 1
ATOM 641 N N . VAL A 1 87 ? 19.912 3.500 -29.349 1.00 91.12 87 VAL A N 1
ATOM 642 C CA . VAL A 1 87 ? 20.277 4.245 -30.555 1.00 91.12 87 VAL A CA 1
ATOM 643 C C . VAL A 1 87 ? 19.788 5.676 -30.408 1.00 91.12 87 VAL A C 1
ATOM 645 O O . VAL A 1 87 ? 18.615 5.909 -30.132 1.00 91.12 87 VAL A O 1
ATOM 648 N N . VAL A 1 88 ? 20.689 6.636 -30.606 1.00 89.56 88 VAL A N 1
ATOM 649 C CA . VAL A 1 88 ? 20.346 8.059 -30.587 1.00 89.56 88 VAL A CA 1
ATOM 650 C C . VAL A 1 88 ? 19.689 8.442 -31.911 1.00 89.56 88 VAL A C 1
ATOM 652 O O . VAL A 1 88 ? 20.265 8.251 -32.983 1.00 89.56 88 VAL A O 1
ATOM 655 N N . MET A 1 89 ? 18.498 9.01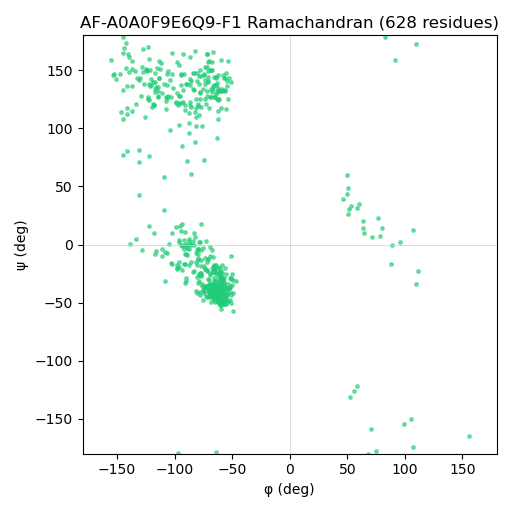1 -31.808 1.00 85.56 89 MET A N 1
ATOM 656 C CA . MET A 1 89 ? 17.683 9.546 -32.887 1.00 85.56 89 MET A CA 1
ATOM 657 C C . MET A 1 89 ? 17.785 11.074 -32.912 1.00 85.56 89 MET A C 1
ATOM 659 O O . MET A 1 89 ? 17.867 11.717 -31.866 1.00 85.56 89 MET A O 1
ATOM 663 N N . GLY A 1 90 ? 17.719 11.669 -34.104 1.00 73.88 90 GLY A N 1
ATOM 664 C CA . GLY A 1 90 ? 17.331 13.070 -34.278 1.00 73.88 90 GLY A CA 1
ATOM 665 C C . GLY A 1 90 ? 18.404 14.107 -34.642 1.00 73.88 90 GLY A C 1
ATOM 666 O O . GLY A 1 90 ? 19.548 13.803 -34.975 1.00 73.88 90 GLY A O 1
ATOM 667 N N . GLY A 1 91 ? 17.958 15.374 -34.659 1.00 62.03 91 GLY A N 1
ATOM 668 C CA . GLY A 1 91 ? 18.730 16.601 -34.916 1.00 62.03 91 GLY A CA 1
ATOM 669 C C . GLY A 1 91 ? 18.452 17.311 -36.255 1.00 62.03 91 GLY A C 1
ATOM 670 O O . GLY A 1 91 ? 18.509 18.542 -36.320 1.00 62.03 91 GLY A O 1
ATOM 671 N N . LYS A 1 92 ? 18.152 16.575 -37.337 1.00 62.31 92 LYS A N 1
ATOM 672 C CA . LYS A 1 92 ? 17.965 17.151 -38.695 1.00 62.31 92 LYS A CA 1
ATOM 673 C C . LYS A 1 92 ? 16.795 16.575 -39.501 1.00 62.31 92 LYS A C 1
ATOM 675 O O . LYS A 1 92 ? 16.590 16.993 -40.639 1.00 62.31 92 LYS A O 1
ATOM 680 N N . GLU A 1 93 ? 16.046 15.628 -38.951 1.00 70.88 93 GLU A N 1
ATOM 681 C CA . GLU A 1 93 ? 14.943 14.989 -39.670 1.00 70.88 93 GLU A CA 1
ATOM 682 C C . GLU A 1 93 ? 13.721 15.919 -39.751 1.00 70.88 93 GLU A C 1
ATOM 684 O O . GLU A 1 93 ? 13.324 16.483 -38.730 1.00 70.88 93 GLU A O 1
ATOM 689 N N . PRO A 1 94 ? 13.082 16.075 -40.928 1.00 68.25 94 PRO A N 1
ATOM 690 C CA . PRO A 1 94 ? 11.890 16.916 -41.073 1.00 68.25 94 PRO A CA 1
ATOM 691 C C . PRO A 1 94 ? 10.725 16.511 -40.161 1.00 68.25 94 PRO A C 1
ATOM 693 O O . PRO A 1 94 ? 9.962 17.374 -39.735 1.00 68.25 94 PRO A O 1
ATOM 696 N N . ALA A 1 95 ? 10.612 15.217 -39.836 1.00 73.00 95 ALA A N 1
ATOM 697 C CA . ALA A 1 95 ? 9.599 14.677 -38.926 1.00 73.00 95 ALA A CA 1
ATOM 698 C C . ALA A 1 95 ? 9.763 15.164 -37.472 1.00 73.00 95 ALA A C 1
ATOM 700 O O . ALA A 1 95 ? 8.815 15.109 -36.698 1.00 73.00 95 ALA A O 1
ATOM 701 N N . LEU A 1 96 ? 10.938 15.692 -37.109 1.00 81.44 96 LEU A N 1
ATOM 702 C CA . LEU A 1 96 ? 11.252 16.195 -35.768 1.00 81.44 96 LEU A CA 1
ATOM 703 C C . LEU A 1 96 ? 11.130 17.725 -35.659 1.00 81.44 96 LEU A C 1
ATOM 705 O O . LEU A 1 96 ? 11.629 18.337 -34.712 1.00 81.44 96 LEU A O 1
ATOM 709 N N . ILE A 1 97 ? 10.475 18.358 -36.637 1.00 83.81 97 ILE A N 1
ATOM 710 C CA . ILE A 1 97 ? 10.203 19.797 -36.664 1.00 83.81 97 ILE A CA 1
ATOM 711 C C . ILE A 1 97 ? 8.714 20.032 -36.404 1.00 83.81 97 ILE A C 1
ATOM 713 O O . ILE A 1 97 ? 7.848 19.520 -37.110 1.00 83.81 97 ILE A O 1
ATOM 717 N N . CYS A 1 98 ? 8.429 20.877 -35.419 1.00 85.12 98 CYS A N 1
ATOM 718 C CA . CYS A 1 98 ? 7.090 21.285 -35.018 1.00 85.12 98 CYS A CA 1
ATOM 719 C C . CYS A 1 98 ? 6.819 22.722 -35.476 1.00 85.12 98 CYS A C 1
ATOM 721 O O . CYS A 1 98 ? 7.663 23.611 -35.308 1.00 85.12 98 CYS A O 1
ATOM 723 N N . GLN A 1 99 ? 5.623 22.984 -35.997 1.00 87.12 99 GLN A N 1
ATOM 724 C CA . GLN A 1 99 ? 5.111 24.346 -36.133 1.00 87.12 99 GLN A CA 1
ATOM 725 C C . GLN A 1 99 ? 4.408 24.755 -34.838 1.00 87.12 99 GLN A C 1
ATOM 727 O O . GLN A 1 99 ? 3.708 23.961 -34.218 1.00 87.12 99 GLN A O 1
ATOM 732 N N . VAL A 1 100 ? 4.565 26.012 -34.441 1.00 87.00 100 VAL A N 1
ATOM 733 C CA . VAL A 1 100 ? 3.797 26.615 -33.352 1.00 87.00 100 VAL A CA 1
ATOM 734 C C . VAL A 1 100 ? 2.792 27.577 -33.966 1.00 87.00 100 VAL A C 1
ATOM 736 O O . VAL A 1 100 ? 3.179 28.479 -34.715 1.00 87.00 100 VAL A O 1
ATOM 739 N N . SER A 1 101 ? 1.511 27.416 -33.639 1.00 86.81 101 SER A N 1
ATOM 740 C CA . SER A 1 101 ? 0.461 28.370 -34.000 1.00 86.81 101 SER A CA 1
ATOM 741 C C . SER A 1 101 ? -0.551 28.524 -32.864 1.00 86.81 101 SER A C 1
ATOM 743 O O . SER A 1 101 ? -0.948 27.549 -32.233 1.00 86.81 101 SER A O 1
ATOM 745 N N . HIS A 1 102 ? -0.948 29.763 -32.568 1.00 87.56 102 HIS A N 1
ATOM 746 C CA . HIS A 1 102 ? -1.838 30.097 -31.449 1.00 87.56 102 HIS A CA 1
ATOM 747 C C . HIS A 1 102 ? -1.401 29.469 -30.113 1.00 87.56 102 HIS A C 1
ATOM 749 O O . HIS A 1 102 ? -2.231 28.942 -29.375 1.00 87.56 102 HIS A O 1
ATOM 755 N N . HIS A 1 103 ? -0.099 29.522 -29.809 1.00 87.12 103 HIS A N 1
ATOM 756 C CA . HIS A 1 103 ? 0.510 28.907 -28.617 1.00 87.12 103 HIS A CA 1
ATOM 757 C C . HIS A 1 103 ? 0.442 27.376 -28.557 1.00 87.12 103 HIS A C 1
ATOM 759 O O . HIS A 1 103 ? 0.769 26.803 -27.524 1.00 87.12 103 HIS A O 1
ATOM 765 N N . ARG A 1 104 ? 0.040 26.694 -29.633 1.00 87.69 104 ARG A N 1
ATOM 766 C CA . ARG A 1 104 ? -0.049 25.231 -29.688 1.00 87.69 104 ARG A CA 1
ATOM 767 C C . ARG A 1 104 ? 0.964 24.655 -30.658 1.00 87.69 104 ARG A C 1
ATOM 769 O O . ARG A 1 104 ? 1.217 25.237 -31.716 1.00 87.69 104 ARG A O 1
ATOM 776 N N . PHE A 1 105 ? 1.506 23.502 -30.297 1.00 86.94 105 PHE A N 1
ATOM 777 C CA . PHE A 1 105 ? 2.395 22.735 -31.154 1.00 86.94 105 PHE A CA 1
ATOM 778 C C . PHE A 1 105 ? 1.601 21.912 -32.172 1.00 86.94 105 PHE A C 1
ATOM 780 O O . PHE A 1 105 ? 0.543 21.364 -31.866 1.00 86.94 105 PHE A O 1
ATOM 787 N N . GLN A 1 106 ? 2.116 21.847 -33.396 1.00 84.56 106 GLN A N 1
ATOM 788 C CA . GLN A 1 106 ? 1.582 21.080 -34.516 1.00 84.56 106 GLN A CA 1
ATOM 789 C C . GLN A 1 106 ? 2.735 20.320 -35.175 1.00 84.56 106 GLN A C 1
ATOM 791 O O . GLN A 1 106 ? 3.701 20.940 -35.632 1.00 84.56 106 GLN A O 1
ATOM 796 N N . LEU A 1 107 ? 2.640 18.993 -35.231 1.00 80.94 107 LEU A N 1
ATOM 797 C CA . LEU A 1 107 ? 3.608 18.143 -35.926 1.00 80.94 107 LEU A CA 1
ATOM 798 C C . LEU A 1 107 ? 3.133 17.749 -37.323 1.00 80.94 107 LEU A C 1
ATOM 800 O O . LEU A 1 107 ? 1.938 17.712 -37.616 1.00 80.94 107 LEU A O 1
ATOM 804 N N . HIS A 1 108 ? 4.097 17.405 -38.175 1.00 67.19 108 HIS A N 1
ATOM 805 C CA . HIS A 1 108 ? 3.824 16.645 -39.389 1.00 67.19 108 HIS A CA 1
ATOM 806 C C . HIS A 1 108 ? 3.463 15.194 -39.030 1.00 67.19 108 HIS A C 1
ATOM 808 O O . HIS A 1 108 ? 4.059 14.603 -38.136 1.00 67.19 108 HIS A O 1
ATOM 814 N N . THR A 1 109 ? 2.488 14.620 -39.735 1.00 63.53 109 THR A N 1
ATOM 815 C CA . THR A 1 109 ? 1.812 13.355 -39.386 1.00 63.53 109 THR A CA 1
ATOM 816 C C . THR A 1 109 ? 2.611 12.078 -39.652 1.00 63.53 109 THR A C 1
ATOM 818 O O . THR A 1 109 ? 2.121 10.996 -39.352 1.00 63.53 109 THR A O 1
ATOM 821 N N . LEU A 1 110 ? 3.813 12.156 -40.231 1.00 80.31 110 LEU A N 1
ATOM 822 C CA . LEU A 1 110 ? 4.576 10.957 -40.583 1.00 80.31 110 LEU A CA 1
ATOM 823 C C . LEU A 1 110 ? 5.425 10.483 -39.395 1.00 80.31 110 LEU A C 1
ATOM 825 O O . LEU A 1 110 ? 6.277 11.229 -38.912 1.00 80.31 110 LEU A O 1
ATOM 829 N N . THR A 1 111 ? 5.228 9.238 -38.969 1.00 85.00 111 THR A N 1
ATOM 830 C CA . THR A 1 111 ? 6.036 8.601 -37.923 1.00 85.00 111 THR A CA 1
ATOM 831 C C . THR A 1 111 ? 7.493 8.430 -38.372 1.00 85.00 111 THR A C 1
ATOM 833 O O . THR A 1 111 ? 7.733 7.861 -39.443 1.00 85.00 111 THR A O 1
ATOM 836 N N . PRO A 1 112 ? 8.484 8.904 -37.592 1.00 85.44 112 PRO A N 1
ATOM 837 C CA . PRO A 1 112 ? 9.890 8.737 -37.932 1.00 85.44 112 PRO A CA 1
ATOM 838 C C . PRO A 1 112 ? 10.334 7.282 -37.697 1.00 85.44 112 PRO A C 1
ATOM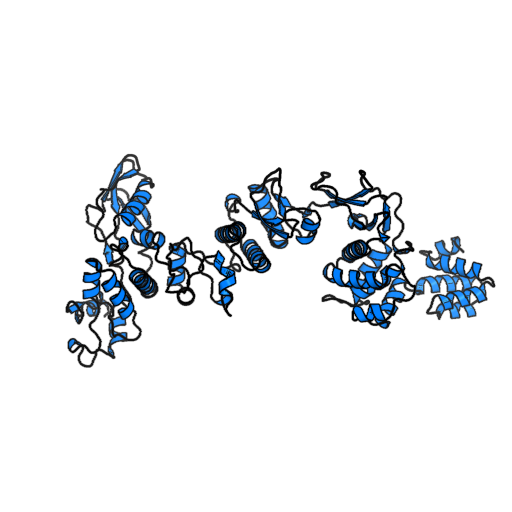 840 O O . PRO A 1 112 ? 10.197 6.780 -36.578 1.00 85.44 112 PRO A O 1
ATOM 843 N N . PRO A 1 113 ? 10.901 6.588 -38.701 1.00 83.25 113 PRO A N 1
ATOM 844 C CA . PRO A 1 113 ? 11.476 5.271 -38.479 1.00 83.25 113 PRO A CA 1
ATOM 845 C C . PRO A 1 113 ? 12.705 5.376 -37.554 1.00 83.25 113 PRO A C 1
ATOM 847 O O . PRO A 1 113 ? 13.471 6.332 -37.659 1.00 83.25 113 PRO A O 1
ATOM 850 N N . PRO A 1 114 ? 12.943 4.390 -36.676 1.00 87.38 114 PRO A N 1
ATOM 851 C CA . PRO A 1 114 ? 12.218 3.132 -36.609 1.00 87.38 114 PRO A CA 1
ATOM 852 C C . PRO A 1 114 ? 10.941 3.161 -35.755 1.00 87.38 114 PRO A C 1
ATOM 854 O O . PRO A 1 114 ? 10.322 2.128 -35.700 1.00 87.38 114 PRO A O 1
ATOM 857 N N . ILE A 1 115 ? 10.509 4.252 -35.119 1.00 89.00 115 ILE A N 1
ATOM 858 C CA . ILE A 1 115 ? 9.429 4.263 -34.100 1.00 89.00 115 ILE A CA 1
ATOM 859 C C . ILE A 1 115 ? 8.086 3.708 -34.623 1.00 89.00 115 ILE A C 1
ATOM 861 O O . ILE A 1 115 ? 7.732 3.920 -35.782 1.00 89.00 115 ILE A O 1
ATOM 865 N N . ASP A 1 116 ? 7.310 3.031 -33.762 1.00 89.69 116 ASP A N 1
ATOM 866 C CA . ASP A 1 116 ? 5.957 2.576 -34.110 1.00 89.69 116 ASP A CA 1
ATOM 867 C C . ASP A 1 116 ? 4.900 3.694 -34.048 1.00 89.69 116 ASP A C 1
ATOM 869 O O . ASP A 1 116 ? 4.993 4.642 -33.264 1.00 89.69 116 ASP A O 1
ATOM 873 N N . GLU A 1 117 ? 3.866 3.579 -34.886 1.00 89.38 117 GLU A N 1
ATOM 874 C CA . GLU A 1 117 ? 2.823 4.601 -35.053 1.00 89.38 117 GLU A CA 1
ATOM 875 C C . GLU A 1 117 ? 2.067 4.907 -33.753 1.00 89.38 117 GLU A C 1
ATOM 877 O O . GLU A 1 117 ? 1.744 6.065 -33.487 1.00 89.38 117 GLU A O 1
ATOM 882 N N . GLN A 1 118 ? 1.833 3.900 -32.909 1.00 91.00 118 GLN A N 1
ATOM 883 C CA . GLN A 1 118 ? 1.104 4.085 -31.658 1.00 91.00 118 GLN A CA 1
ATOM 884 C C . GLN A 1 118 ? 1.968 4.787 -30.596 1.00 91.00 118 GLN A C 1
ATOM 886 O O . GLN A 1 118 ? 1.436 5.677 -29.933 1.00 91.00 118 GLN A O 1
ATOM 891 N N . THR A 1 119 ? 3.277 4.488 -30.463 1.00 91.88 119 THR A N 1
ATOM 892 C CA . THR A 1 119 ? 4.168 5.320 -29.611 1.00 91.88 119 THR A CA 1
ATOM 893 C C . THR A 1 119 ? 4.101 6.767 -30.060 1.00 91.88 119 THR A C 1
ATOM 895 O O . THR A 1 119 ? 3.937 7.677 -29.249 1.00 91.88 119 THR A O 1
ATOM 898 N N . TRP A 1 120 ? 4.271 6.973 -31.368 1.00 91.31 120 TRP A N 1
ATOM 899 C CA . TRP A 1 120 ? 4.402 8.305 -31.924 1.00 91.31 120 TRP A CA 1
ATOM 900 C C . TRP A 1 120 ? 3.122 9.109 -31.746 1.00 91.31 120 TRP A C 1
ATOM 902 O O . TRP A 1 120 ? 3.192 10.265 -31.348 1.00 91.31 120 TRP A O 1
ATOM 912 N N . SER A 1 121 ? 1.964 8.477 -31.936 1.00 91.31 121 SER A N 1
ATOM 913 C CA . SER A 1 121 ? 0.662 9.106 -31.717 1.00 91.31 121 SER A CA 1
ATOM 914 C C . SER A 1 121 ? 0.535 9.641 -30.290 1.00 91.31 121 SER A C 1
ATOM 916 O O . SER A 1 121 ? 0.295 10.833 -30.115 1.00 91.31 121 SER A O 1
ATOM 918 N N . VAL A 1 122 ? 0.816 8.820 -29.273 1.00 91.50 122 VAL A N 1
ATOM 919 C CA . VAL A 1 122 ? 0.710 9.247 -27.865 1.00 91.50 122 VAL A CA 1
ATOM 920 C C . VAL A 1 122 ? 1.726 10.337 -27.528 1.00 91.50 122 VAL A C 1
ATOM 922 O O . VAL A 1 122 ? 1.395 11.334 -26.890 1.00 91.50 122 VAL A O 1
ATOM 925 N N . PHE A 1 123 ? 2.961 10.196 -28.011 1.00 91.38 123 PHE A N 1
ATOM 926 C CA . PHE A 1 123 ? 3.975 11.237 -27.871 1.00 91.38 123 PHE A CA 1
ATOM 927 C C . PHE A 1 123 ? 3.507 12.571 -28.483 1.00 91.38 123 PHE A C 1
ATOM 929 O O . PHE A 1 123 ? 3.638 13.625 -27.858 1.00 91.38 123 PHE A O 1
ATOM 936 N N . THR A 1 124 ? 2.916 12.541 -29.683 1.00 89.88 124 THR A N 1
ATOM 937 C CA . THR A 1 124 ? 2.395 13.748 -30.337 1.00 89.88 124 THR A CA 1
ATOM 938 C C . THR A 1 124 ? 1.176 14.330 -29.629 1.00 89.88 124 THR A C 1
ATOM 940 O O . THR A 1 124 ? 1.069 15.551 -29.554 1.00 89.88 124 THR A O 1
ATOM 943 N N . GLU A 1 125 ? 0.295 13.503 -29.063 1.00 90.75 125 GLU A N 1
ATOM 944 C CA . GLU A 1 125 ? -0.839 13.955 -28.247 1.00 90.75 125 GLU A CA 1
ATOM 945 C C . GLU A 1 125 ? -0.356 14.699 -26.999 1.00 90.75 125 GLU A C 1
ATOM 947 O O . GLU A 1 125 ? -0.784 15.833 -26.758 1.00 90.75 125 GLU A O 1
ATOM 952 N N . ASN A 1 126 ? 0.604 14.119 -26.271 1.00 90.38 126 ASN A N 1
ATOM 953 C CA . ASN A 1 126 ? 1.232 14.747 -25.108 1.00 90.38 126 ASN A CA 1
ATOM 954 C C . ASN A 1 126 ? 1.873 16.088 -25.482 1.00 90.38 126 ASN A C 1
ATOM 956 O O . ASN A 1 126 ? 1.661 17.097 -24.811 1.00 90.38 126 ASN A O 1
ATOM 960 N N . LEU A 1 127 ? 2.599 16.132 -26.599 1.00 88.62 127 LEU A N 1
ATOM 961 C CA . LEU A 1 127 ? 3.218 17.355 -27.100 1.00 88.62 127 LEU A CA 1
ATOM 962 C C . LEU A 1 127 ? 2.179 18.409 -27.527 1.00 88.62 127 LEU A C 1
ATOM 964 O O . LEU A 1 127 ? 2.360 19.597 -27.258 1.00 88.62 127 LEU A O 1
ATOM 968 N N . CYS A 1 128 ? 1.079 18.011 -28.168 1.00 88.00 128 CYS A N 1
ATOM 969 C CA . CYS A 1 128 ? 0.010 18.920 -28.589 1.00 88.00 128 CYS A CA 1
ATOM 970 C C . CYS A 1 128 ? -0.827 19.461 -27.417 1.00 88.00 128 CYS A C 1
ATOM 972 O O . CYS A 1 128 ? -1.442 20.523 -27.558 1.00 88.00 128 CYS A O 1
ATOM 974 N N . ALA A 1 129 ? -0.841 18.772 -26.272 1.00 89.31 129 ALA A N 1
ATOM 975 C CA . ALA A 1 129 ? -1.461 19.255 -25.038 1.00 89.31 129 ALA A CA 1
ATOM 976 C C . ALA A 1 129 ? -0.668 20.404 -24.384 1.00 89.31 129 ALA A C 1
ATOM 978 O O . ALA A 1 129 ? -1.240 21.219 -23.652 1.00 89.31 129 ALA A O 1
ATOM 979 N N . LEU A 1 130 ? 0.632 20.515 -24.681 1.00 88.94 130 LEU A N 1
ATOM 980 C CA . LEU A 1 130 ? 1.489 21.585 -24.176 1.00 88.94 130 LEU A CA 1
ATOM 981 C C . LEU A 1 130 ? 1.175 22.931 -24.841 1.00 88.94 130 LEU A C 1
ATOM 983 O O . LEU A 1 130 ? 0.736 23.025 -25.992 1.00 88.94 130 LEU A O 1
ATOM 987 N N . ARG A 1 131 ? 1.458 24.012 -24.108 1.00 87.25 131 ARG A N 1
ATOM 988 C CA . ARG A 1 131 ? 1.385 25.382 -24.622 1.00 87.25 131 ARG A CA 1
ATOM 989 C C . ARG A 1 131 ? 2.776 25.984 -24.725 1.00 87.25 131 ARG A C 1
ATOM 991 O O . ARG A 1 131 ? 3.524 25.974 -23.756 1.00 87.25 131 ARG A O 1
ATOM 998 N N . SER A 1 132 ? 3.092 26.557 -25.882 1.00 85.75 132 SER A N 1
ATOM 999 C CA . SER A 1 132 ? 4.286 27.387 -26.039 1.00 85.75 132 SER A CA 1
ATOM 1000 C C . SER A 1 132 ? 4.047 28.768 -25.436 1.00 85.75 132 SER A C 1
ATOM 1002 O O . SER A 1 132 ? 2.970 29.361 -25.587 1.00 85.75 132 SER A O 1
ATOM 1004 N N . SER A 1 133 ? 5.097 29.341 -24.856 1.00 86.12 133 SER A N 1
ATOM 1005 C CA . SER A 1 133 ? 5.119 30.750 -24.454 1.00 86.12 133 SER A CA 1
ATOM 1006 C C . SER A 1 133 ? 4.925 31.689 -25.654 1.00 86.12 133 SER A C 1
ATOM 1008 O O . SER A 1 133 ? 4.505 32.836 -25.498 1.00 86.12 133 SER A O 1
ATOM 1010 N N . TYR A 1 134 ? 5.169 31.207 -26.879 1.00 82.12 134 TYR A N 1
ATOM 1011 C CA . TYR A 1 134 ? 5.082 31.996 -28.102 1.00 82.12 134 TYR A CA 1
ATOM 1012 C C . TYR A 1 134 ? 3.829 31.705 -28.919 1.00 82.12 134 TYR A C 1
ATOM 1014 O O . TYR A 1 134 ? 3.427 30.564 -29.127 1.00 82.12 134 TYR A O 1
ATOM 1022 N N . LYS A 1 135 ? 3.264 32.769 -29.499 1.00 84.12 135 LYS A N 1
ATOM 1023 C CA . LYS A 1 135 ? 2.084 32.679 -30.366 1.00 84.12 135 LYS A CA 1
ATOM 1024 C C . LYS A 1 135 ? 2.352 31.888 -31.651 1.00 84.12 135 LYS A C 1
ATOM 1026 O O . LYS A 1 135 ? 1.455 31.191 -32.121 1.00 84.12 135 LYS A O 1
ATOM 1031 N N . SER A 1 136 ? 3.550 32.007 -32.226 1.00 87.00 136 SER A N 1
ATOM 1032 C CA . SER A 1 136 ? 3.938 31.304 -33.452 1.00 87.00 136 SER A CA 1
ATOM 1033 C C . SER A 1 136 ? 5.451 31.105 -33.588 1.00 87.00 136 SER A C 1
ATOM 1035 O O . SER A 1 136 ? 6.250 31.848 -33.004 1.00 87.00 136 SER A O 1
ATOM 1037 N N . GLY A 1 137 ? 5.858 30.127 -34.399 1.00 87.19 137 GLY A N 1
ATOM 1038 C CA . GLY A 1 137 ? 7.266 29.847 -34.682 1.00 87.19 137 GLY A CA 1
ATOM 1039 C C . GLY A 1 137 ? 7.525 28.406 -35.112 1.00 87.19 137 GLY A C 1
ATOM 1040 O O . GLY A 1 137 ? 6.600 27.674 -35.453 1.00 87.19 137 GLY A O 1
ATOM 1041 N N . ARG A 1 138 ? 8.801 28.017 -35.080 1.00 86.81 138 ARG A N 1
ATOM 1042 C CA . ARG A 1 138 ? 9.259 26.644 -35.300 1.00 86.81 138 ARG A CA 1
ATOM 1043 C C . ARG A 1 138 ? 10.033 26.157 -34.088 1.00 86.81 138 ARG A C 1
ATOM 1045 O O . ARG A 1 138 ? 10.888 26.884 -33.576 1.00 86.81 138 ARG A O 1
ATOM 1052 N N . SER A 1 139 ? 9.756 24.924 -33.696 1.00 87.12 139 SER A N 1
ATOM 1053 C CA . SER A 1 139 ? 10.482 24.216 -32.647 1.00 87.12 139 SER A CA 1
ATOM 1054 C C . SER A 1 139 ? 10.998 22.890 -33.189 1.00 87.12 139 SER A C 1
ATOM 1056 O O . SER A 1 139 ? 10.430 22.320 -34.118 1.00 87.12 139 SER A O 1
ATOM 1058 N N . LYS A 1 140 ? 12.104 22.420 -32.633 1.00 87.88 140 LYS A N 1
ATOM 1059 C CA . LYS A 1 140 ? 12.778 21.176 -32.971 1.00 87.88 140 LYS A CA 1
ATOM 1060 C C . LYS A 1 140 ? 12.757 20.269 -31.761 1.00 87.88 140 LYS A C 1
ATOM 1062 O O . LYS A 1 140 ? 13.118 20.695 -30.665 1.00 87.88 140 LYS A O 1
ATOM 1067 N N . ILE A 1 141 ? 12.354 19.031 -31.988 1.00 88.56 141 ILE A N 1
ATOM 1068 C CA . ILE A 1 141 ? 12.537 17.962 -31.018 1.00 88.56 141 ILE A CA 1
ATOM 1069 C C . ILE A 1 141 ? 14.034 17.639 -31.007 1.00 88.56 141 ILE A C 1
ATOM 1071 O O . ILE A 1 141 ? 14.649 17.460 -32.065 1.00 88.56 141 ILE A O 1
ATOM 1075 N N . GLY A 1 142 ? 14.627 17.648 -29.817 1.00 87.94 142 GLY A N 1
ATOM 1076 C CA . GLY A 1 142 ? 16.026 17.331 -29.582 1.00 87.94 142 GLY A CA 1
ATOM 1077 C C . GLY A 1 142 ? 16.362 15.886 -29.936 1.00 87.94 142 GLY A C 1
ATOM 1078 O O . GLY A 1 142 ? 15.532 15.116 -30.421 1.00 87.94 142 GLY A O 1
ATOM 1079 N N . THR A 1 143 ? 17.615 15.507 -29.713 1.00 89.75 143 THR A N 1
ATOM 1080 C CA . THR A 1 143 ? 18.006 14.103 -29.846 1.00 89.75 143 THR A CA 1
ATOM 1081 C C . THR A 1 143 ? 17.421 13.284 -28.704 1.00 89.75 143 THR A C 1
ATOM 1083 O O . THR A 1 143 ? 17.441 13.740 -27.565 1.00 89.75 143 THR A O 1
ATOM 1086 N N . PHE A 1 144 ? 16.954 12.075 -28.992 1.00 91.25 144 PHE A N 1
ATOM 1087 C CA . PHE A 1 144 ? 16.413 11.156 -27.989 1.00 91.25 144 PHE A CA 1
ATOM 1088 C C . PHE A 1 144 ? 16.837 9.722 -28.282 1.00 91.25 144 PHE A C 1
ATOM 1090 O O . PHE A 1 144 ? 17.280 9.404 -29.381 1.00 91.25 144 PHE A O 1
ATOM 1097 N N . SER A 1 145 ? 16.706 8.849 -27.294 1.00 92.81 145 SER A N 1
ATOM 1098 C CA . SER A 1 145 ? 17.125 7.454 -27.397 1.00 92.81 145 SER A CA 1
ATOM 1099 C C . SER A 1 145 ? 15.975 6.532 -27.814 1.00 92.81 145 SER A C 1
ATOM 1101 O O . SER A 1 145 ? 14.834 6.733 -27.408 1.00 92.81 145 SER A O 1
ATOM 1103 N N . TRP A 1 146 ? 16.275 5.491 -28.593 1.00 93.75 146 TRP A N 1
ATOM 1104 C CA . TRP A 1 146 ? 15.335 4.434 -28.980 1.00 93.75 146 TRP A CA 1
ATOM 1105 C C . TRP A 1 146 ? 15.959 3.044 -28.827 1.00 93.75 146 TRP A C 1
ATOM 1107 O O . TRP A 1 146 ? 17.168 2.876 -29.002 1.00 93.75 146 TRP A O 1
ATOM 1117 N N . LEU A 1 147 ? 15.139 2.033 -28.524 1.00 95.25 147 LEU A N 1
ATOM 1118 C CA . LEU A 1 147 ? 15.600 0.652 -28.415 1.00 95.25 147 LEU A CA 1
ATOM 1119 C C . LEU A 1 147 ? 15.393 -0.105 -29.740 1.00 95.25 147 LEU A C 1
ATOM 1121 O O . LEU A 1 147 ? 14.250 -0.250 -30.178 1.00 95.25 147 LEU A O 1
ATOM 1125 N N . PRO A 1 148 ? 16.456 -0.659 -30.353 1.00 95.25 148 PRO A N 1
ATOM 1126 C CA . PRO A 1 148 ? 16.323 -1.459 -31.568 1.00 95.25 148 PRO A CA 1
ATOM 1127 C C . PRO A 1 148 ? 15.329 -2.619 -31.420 1.00 95.25 148 PRO A C 1
ATOM 1129 O O . PRO A 1 148 ? 15.344 -3.338 -30.419 1.00 95.25 148 PRO A O 1
ATOM 1132 N N . GLY A 1 149 ? 14.488 -2.832 -32.429 1.00 94.19 149 GLY A N 1
ATOM 1133 C CA . GLY A 1 149 ? 13.505 -3.918 -32.478 1.00 94.19 149 GLY A CA 1
ATOM 1134 C C . GLY A 1 149 ? 12.152 -3.606 -31.847 1.00 94.19 149 GLY A C 1
ATOM 1135 O O . GLY A 1 149 ? 11.186 -4.316 -32.133 1.00 94.19 149 GLY A O 1
ATOM 1136 N N . LEU A 1 150 ? 12.057 -2.557 -31.026 1.00 94.56 150 LEU A N 1
ATOM 1137 C CA . LEU A 1 150 ? 10.832 -2.232 -30.292 1.00 94.56 150 LEU A CA 1
ATOM 1138 C C . LEU A 1 150 ? 9.687 -1.810 -31.221 1.00 94.56 150 LEU A C 1
ATOM 1140 O O . LEU A 1 150 ? 8.517 -1.962 -30.888 1.00 94.56 150 LEU A O 1
ATOM 1144 N N . GLU A 1 151 ? 10.009 -1.350 -32.421 1.00 91.81 151 GLU A N 1
ATOM 1145 C CA . GLU A 1 151 ? 9.028 -0.929 -33.410 1.00 91.81 151 GLU A CA 1
ATOM 1146 C C . GLU A 1 151 ? 8.138 -2.038 -33.966 1.00 91.81 151 GLU A C 1
ATOM 1148 O O . GLU A 1 151 ? 7.028 -1.777 -34.420 1.00 91.81 151 GLU A O 1
ATOM 1153 N N . ASN A 1 152 ? 8.597 -3.291 -33.906 1.00 89.94 152 ASN A N 1
ATOM 1154 C CA . ASN A 1 152 ? 7.820 -4.444 -34.354 1.00 89.94 152 ASN A CA 1
ATOM 1155 C C . ASN A 1 152 ? 7.039 -5.096 -33.201 1.00 89.94 152 ASN A C 1
ATOM 1157 O O . ASN A 1 152 ? 6.598 -6.242 -33.294 1.00 89.94 152 ASN A O 1
ATOM 1161 N N . ARG A 1 153 ? 6.862 -4.385 -32.082 1.00 87.31 153 ARG A N 1
ATOM 1162 C CA . ARG A 1 153 ? 6.213 -4.924 -30.878 1.00 87.31 153 ARG A CA 1
ATOM 1163 C C . ARG A 1 153 ? 4.803 -5.459 -31.096 1.00 87.31 153 ARG A C 1
ATOM 1165 O O . ARG A 1 153 ? 4.389 -6.352 -30.366 1.00 87.31 153 ARG A O 1
ATOM 1172 N N . ALA A 1 154 ? 4.060 -4.926 -32.070 1.00 87.88 154 ALA A N 1
ATOM 1173 C CA . ALA A 1 154 ? 2.704 -5.385 -32.365 1.00 87.88 154 ALA A CA 1
ATOM 1174 C C . ALA A 1 154 ? 2.701 -6.868 -32.778 1.00 87.88 154 ALA A C 1
ATOM 1176 O O . ALA A 1 154 ? 1.716 -7.571 -32.576 1.00 87.88 154 ALA A O 1
ATOM 1177 N N . SER A 1 155 ? 3.840 -7.349 -33.281 1.00 89.31 155 SER A N 1
ATOM 1178 C CA . SER A 1 155 ?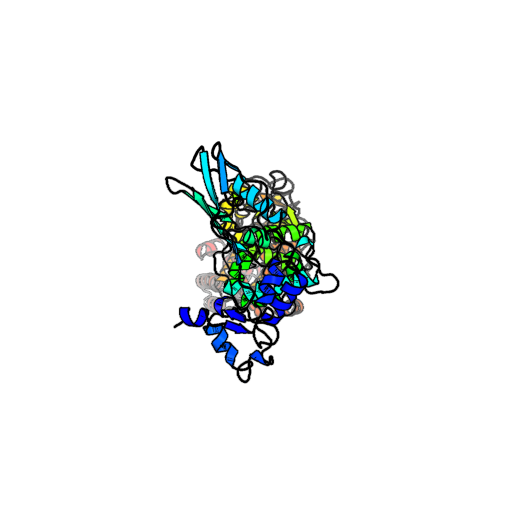 4.084 -8.727 -33.694 1.00 89.31 155 SER A CA 1
ATOM 1179 C C . SER A 1 155 ? 4.760 -9.576 -32.606 1.00 89.31 155 SER A C 1
ATOM 1181 O O . SER A 1 155 ? 5.128 -10.723 -32.866 1.00 89.31 155 SER A O 1
ATOM 1183 N N . PHE A 1 156 ? 4.992 -9.045 -31.396 1.00 93.06 156 PHE A N 1
ATOM 1184 C CA . PHE A 1 156 ? 5.709 -9.781 -30.354 1.00 93.06 156 PHE A CA 1
ATOM 1185 C C . PHE A 1 156 ? 4.875 -10.942 -29.817 1.00 93.06 156 PHE A C 1
ATOM 1187 O O . PHE A 1 156 ? 3.846 -10.764 -29.167 1.00 93.06 156 PHE A O 1
ATOM 1194 N N . SER A 1 157 ? 5.399 -12.150 -30.017 1.00 92.50 157 SER A N 1
ATOM 1195 C CA . SER A 1 157 ? 4.938 -13.347 -29.317 1.00 92.50 157 SER A CA 1
ATOM 1196 C C . SER A 1 157 ? 5.251 -13.271 -27.815 1.00 92.50 157 SER A C 1
ATOM 1198 O O . SER A 1 157 ? 6.108 -12.490 -27.390 1.00 92.50 157 SER A O 1
ATOM 1200 N N . ASN A 1 158 ? 4.635 -14.145 -27.010 1.00 91.31 158 ASN A N 1
ATOM 1201 C CA . ASN A 1 158 ? 4.998 -14.314 -25.595 1.00 91.31 158 ASN A CA 1
ATOM 1202 C C . ASN A 1 158 ? 6.506 -14.559 -25.412 1.00 91.31 158 ASN A C 1
ATOM 1204 O O . ASN A 1 158 ? 7.112 -14.032 -24.480 1.00 91.31 158 ASN A O 1
ATOM 1208 N N . ASP A 1 159 ? 7.132 -15.297 -26.333 1.00 91.81 159 ASP A N 1
ATOM 1209 C CA . ASP A 1 159 ? 8.568 -15.564 -26.269 1.00 91.81 159 ASP A CA 1
ATOM 1210 C C . ASP A 1 159 ? 9.406 -14.309 -26.553 1.00 91.81 159 ASP A C 1
ATOM 1212 O O . ASP A 1 159 ? 10.414 -14.047 -25.891 1.00 91.81 159 ASP A O 1
ATOM 1216 N N . THR A 1 160 ? 8.951 -13.483 -27.499 1.00 94.56 160 THR A N 1
ATOM 1217 C CA . THR A 1 160 ? 9.584 -12.201 -27.823 1.00 94.56 160 THR A CA 1
ATOM 1218 C C . THR A 1 160 ? 9.455 -11.215 -26.663 1.00 94.56 160 THR A C 1
ATOM 1220 O O . THR A 1 160 ? 10.444 -10.577 -26.310 1.00 94.56 160 THR A O 1
ATOM 1223 N N . LYS A 1 161 ? 8.285 -11.138 -26.009 1.00 94.00 161 LYS A N 1
ATOM 1224 C CA . LYS A 1 161 ? 8.071 -10.305 -24.812 1.00 94.00 161 LYS A CA 1
ATOM 1225 C C . LYS A 1 161 ? 8.968 -10.733 -23.647 1.00 94.00 161 LYS A C 1
ATOM 1227 O O . LYS A 1 161 ? 9.580 -9.887 -23.000 1.00 94.00 161 LYS A O 1
ATOM 1232 N N . GLN A 1 162 ? 9.137 -12.039 -23.430 1.00 92.69 162 GLN A N 1
ATOM 1233 C CA . GLN A 1 162 ? 10.060 -12.547 -22.412 1.00 92.69 162 GLN A CA 1
ATOM 1234 C C . GLN A 1 162 ? 11.520 -12.205 -22.735 1.00 92.69 162 GLN A C 1
ATOM 1236 O O . GLN A 1 162 ? 12.286 -11.819 -21.849 1.00 92.69 162 GLN A O 1
ATOM 1241 N N . ALA A 1 163 ? 11.925 -12.347 -24.000 1.00 94.88 163 ALA A N 1
ATOM 1242 C CA . ALA A 1 163 ? 13.262 -11.960 -24.438 1.00 94.88 163 ALA A CA 1
ATOM 1243 C C . ALA A 1 163 ? 13.493 -10.449 -24.275 1.00 94.88 163 ALA A C 1
ATOM 1245 O O . ALA A 1 163 ? 14.557 -10.047 -23.809 1.00 94.88 163 ALA A O 1
ATOM 1246 N N . PHE A 1 164 ? 12.484 -9.634 -24.586 1.00 96.19 164 PHE A N 1
ATOM 1247 C CA . PHE A 1 164 ? 12.501 -8.189 -24.395 1.00 96.19 164 PHE A CA 1
ATOM 1248 C C . PHE A 1 164 ? 12.667 -7.806 -22.918 1.00 96.19 164 PHE A C 1
ATOM 1250 O O . PHE A 1 164 ? 13.608 -7.085 -22.598 1.00 96.19 164 PHE A O 1
ATOM 1257 N N . LEU A 1 165 ? 11.861 -8.365 -22.004 1.00 95.06 165 LEU A N 1
ATOM 1258 C CA . LEU A 1 165 ? 12.003 -8.164 -20.554 1.00 95.06 165 LEU A CA 1
ATOM 1259 C C . LEU A 1 165 ? 13.433 -8.454 -20.072 1.00 95.06 165 LEU A C 1
ATOM 1261 O O . LEU A 1 165 ? 14.029 -7.656 -19.350 1.00 95.06 165 LEU A O 1
ATOM 1265 N N . ASN A 1 166 ? 14.001 -9.587 -20.494 1.00 94.19 166 ASN A N 1
ATOM 1266 C CA . ASN A 1 166 ? 15.361 -9.970 -20.119 1.00 94.19 166 ASN A CA 1
ATOM 1267 C C . ASN A 1 166 ? 16.406 -8.967 -20.627 1.00 94.19 166 ASN A C 1
ATOM 1269 O O . ASN A 1 166 ? 17.350 -8.657 -19.901 1.00 94.19 166 ASN A O 1
ATOM 1273 N N . VAL A 1 167 ? 16.235 -8.451 -21.848 1.00 95.62 167 VAL A N 1
ATOM 1274 C CA . VAL A 1 167 ? 17.121 -7.427 -22.412 1.00 95.62 167 VAL A CA 1
ATOM 1275 C C . VAL A 1 167 ? 16.977 -6.100 -21.682 1.00 95.62 167 VAL A C 1
ATOM 1277 O O . VAL A 1 167 ? 18.004 -5.514 -21.354 1.00 95.62 167 VAL A O 1
ATOM 1280 N N . VAL A 1 168 ? 15.759 -5.645 -21.377 1.00 95.06 168 VAL A N 1
ATOM 1281 C CA . VAL A 1 168 ? 15.544 -4.409 -20.607 1.00 95.06 168 VAL A CA 1
ATOM 1282 C C . VAL A 1 168 ? 16.238 -4.518 -19.251 1.00 95.06 168 VAL A C 1
ATOM 1284 O O . VAL A 1 168 ? 17.075 -3.682 -18.930 1.00 95.06 168 VAL A O 1
ATOM 1287 N N . ILE A 1 169 ? 15.997 -5.597 -18.501 1.00 94.62 169 ILE A N 1
ATOM 1288 C CA . ILE A 1 169 ? 16.621 -5.816 -17.187 1.00 94.62 169 ILE A CA 1
ATOM 1289 C C . ILE A 1 169 ? 18.155 -5.886 -17.279 1.00 94.62 169 ILE A C 1
ATOM 1291 O O . ILE A 1 169 ? 18.849 -5.378 -16.403 1.00 94.62 169 ILE A O 1
ATOM 1295 N N . GLY A 1 170 ? 18.695 -6.528 -18.317 1.00 92.38 170 GLY A N 1
ATOM 1296 C CA . GLY A 1 170 ? 20.142 -6.669 -18.492 1.00 92.38 170 GLY A CA 1
ATOM 1297 C C . GLY A 1 170 ? 20.845 -5.409 -19.005 1.00 92.38 170 GLY A C 1
ATOM 1298 O O . GLY A 1 170 ? 22.033 -5.238 -18.752 1.00 92.38 170 GLY A O 1
ATOM 1299 N N . SER A 1 171 ? 20.136 -4.535 -19.724 1.00 94.00 171 SER A N 1
ATOM 1300 C CA . SER A 1 171 ? 20.742 -3.415 -20.463 1.00 94.00 171 SER A CA 1
ATOM 1301 C C . SER A 1 171 ? 20.468 -2.055 -19.827 1.00 94.00 171 SER A C 1
ATOM 1303 O O . SER A 1 171 ? 21.323 -1.176 -19.894 1.00 94.00 171 SER A O 1
ATOM 1305 N N . ALA A 1 172 ? 19.316 -1.894 -19.170 1.00 92.50 172 ALA A N 1
ATOM 1306 C CA . ALA A 1 172 ? 18.900 -0.647 -18.537 1.00 92.50 172 ALA A CA 1
ATOM 1307 C C . ALA A 1 172 ? 19.908 -0.040 -17.551 1.00 92.50 172 ALA A C 1
ATOM 1309 O O . ALA A 1 172 ? 20.063 1.182 -17.578 1.00 92.50 172 ALA A O 1
ATOM 1310 N N . PRO A 1 173 ? 20.649 -0.825 -16.736 1.00 91.81 173 PRO A N 1
ATOM 1311 C CA . PRO A 1 173 ? 21.674 -0.262 -15.857 1.00 91.81 173 PRO A CA 1
ATOM 1312 C C . PRO A 1 173 ? 22.749 0.563 -16.584 1.00 91.81 173 PRO A C 1
ATOM 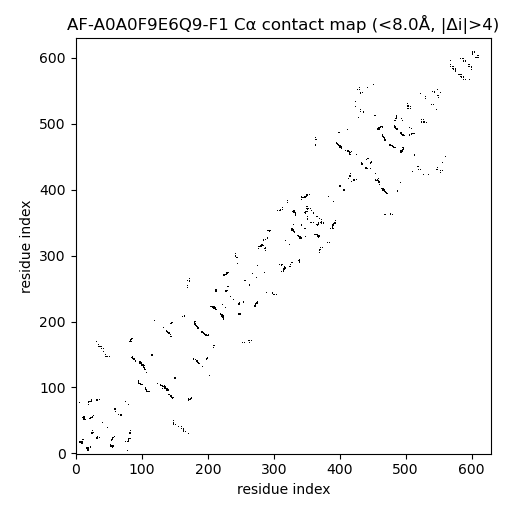1314 O O . PRO A 1 173 ? 23.405 1.390 -15.958 1.00 91.81 173 PRO A O 1
ATOM 1317 N N . HIS A 1 174 ? 22.912 0.370 -17.897 1.00 89.88 174 HIS A N 1
ATOM 1318 C CA . HIS A 1 174 ? 23.914 1.039 -18.726 1.00 89.88 174 HIS A CA 1
ATOM 1319 C C . HIS A 1 174 ? 23.342 2.151 -19.625 1.00 89.88 174 HIS A C 1
ATOM 1321 O O . HIS A 1 174 ? 24.095 2.761 -20.381 1.00 89.88 174 HIS A O 1
ATOM 1327 N N . TRP A 1 175 ? 22.032 2.428 -19.584 1.00 90.06 175 TRP A N 1
ATOM 1328 C CA . TRP A 1 175 ? 21.392 3.408 -20.479 1.00 90.06 175 TRP A CA 1
ATOM 1329 C C . TRP A 1 175 ? 21.553 4.872 -20.045 1.00 90.06 175 TRP A C 1
ATOM 1331 O O . TRP A 1 175 ? 21.362 5.768 -20.864 1.00 90.06 175 TRP A O 1
ATOM 1341 N N . GLY A 1 176 ? 21.903 5.132 -18.782 1.00 86.00 176 GLY A N 1
ATOM 1342 C CA . GLY A 1 176 ? 21.895 6.489 -18.222 1.00 86.00 176 GLY A CA 1
ATOM 1343 C C . GLY A 1 176 ? 20.474 7.038 -18.027 1.00 86.00 176 GLY A C 1
ATOM 1344 O O . GLY A 1 176 ? 19.518 6.271 -17.927 1.00 86.00 176 GLY A O 1
ATOM 1345 N N . SER A 1 177 ? 20.333 8.365 -17.947 1.00 81.88 177 SER A N 1
ATOM 1346 C CA . SER A 1 177 ? 19.054 9.067 -17.712 1.00 81.88 177 SER A CA 1
ATOM 1347 C C . SER A 1 177 ? 18.383 9.606 -18.980 1.00 81.88 177 SER A C 1
ATOM 1349 O O . SER A 1 177 ? 17.174 9.816 -18.994 1.00 81.88 177 SER A O 1
ATOM 1351 N N . ASP A 1 178 ? 19.144 9.798 -20.059 1.00 84.19 178 ASP A N 1
ATOM 1352 C CA . ASP A 1 178 ? 18.734 10.565 -21.252 1.00 84.19 178 ASP A CA 1
ATOM 1353 C C . ASP A 1 178 ? 17.640 9.885 -22.094 1.00 84.19 178 ASP A C 1
ATOM 1355 O O . ASP A 1 178 ? 17.202 10.400 -23.120 1.00 84.19 178 ASP A O 1
ATOM 1359 N N . TRP A 1 179 ? 17.215 8.687 -21.703 1.00 92.00 179 TRP A N 1
ATOM 1360 C CA . TRP A 1 179 ? 16.129 7.969 -22.354 1.00 92.00 179 TRP A CA 1
ATOM 1361 C C . TRP A 1 179 ? 14.750 8.353 -21.819 1.00 92.00 179 TRP A C 1
ATOM 1363 O O . TRP A 1 179 ? 13.766 8.005 -22.461 1.00 92.00 179 TRP A O 1
ATOM 1373 N N . GLN A 1 180 ? 14.649 9.023 -20.669 1.00 93.44 180 GLN A N 1
ATOM 1374 C CA . GLN A 1 180 ? 13.357 9.326 -20.041 1.00 93.44 180 GLN A CA 1
ATOM 1375 C C . GLN A 1 180 ? 12.679 10.537 -20.675 1.00 93.44 180 GLN A C 1
ATOM 1377 O O . GLN A 1 180 ? 11.481 10.508 -20.943 1.00 93.44 180 GLN A O 1
ATOM 1382 N N . SER A 1 181 ? 13.455 11.575 -20.975 1.00 92.50 181 SER A N 1
ATOM 1383 C CA . SER A 1 181 ? 12.947 12.827 -21.520 1.00 92.50 181 SER A CA 1
ATOM 1384 C C . SER A 1 181 ? 13.577 13.172 -22.864 1.00 92.50 181 SER A C 1
ATOM 1386 O O . SER A 1 181 ? 14.632 12.670 -23.252 1.00 92.50 181 SER A O 1
ATOM 1388 N N . VAL A 1 182 ? 12.895 14.036 -23.600 1.00 91.81 182 VAL A N 1
ATOM 1389 C CA . VAL A 1 182 ? 13.420 14.727 -24.765 1.00 91.81 182 VAL A CA 1
ATOM 1390 C C . VAL A 1 182 ? 13.112 16.206 -24.630 1.00 91.81 182 VAL A C 1
ATOM 1392 O O . VAL A 1 182 ? 12.047 16.607 -24.167 1.00 91.81 182 VAL A O 1
ATOM 1395 N N . ASP A 1 183 ? 14.063 17.021 -25.054 1.00 90.25 183 ASP A N 1
ATOM 1396 C CA . ASP A 1 183 ? 13.934 18.463 -25.002 1.00 90.25 183 ASP A CA 1
ATOM 1397 C C . ASP A 1 183 ? 13.376 19.012 -26.312 1.00 90.25 183 ASP A C 1
ATOM 1399 O O . ASP A 1 183 ? 13.849 18.696 -27.403 1.00 90.25 183 ASP A O 1
ATOM 1403 N N . LEU A 1 184 ? 12.387 19.889 -26.207 1.00 88.06 184 LEU A N 1
ATOM 1404 C CA . LEU A 1 184 ? 11.869 20.684 -27.306 1.00 88.06 184 LEU A CA 1
ATOM 1405 C C . LEU A 1 184 ? 12.519 22.067 -27.265 1.00 88.06 184 LEU A C 1
ATOM 1407 O O . LEU A 1 184 ? 12.368 22.813 -26.296 1.00 88.06 184 LEU A O 1
ATOM 1411 N N . MET A 1 185 ? 13.224 22.415 -28.341 1.00 87.38 185 MET A N 1
ATOM 1412 C CA . MET A 1 185 ? 13.971 23.666 -28.461 1.00 87.38 185 MET A CA 1
ATOM 1413 C C . MET A 1 185 ? 13.443 24.516 -29.608 1.00 87.38 185 MET A C 1
ATOM 1415 O O . MET A 1 185 ? 13.155 24.020 -30.696 1.00 87.38 185 MET A O 1
ATOM 1419 N N . ARG A 1 186 ? 13.355 25.829 -29.412 1.00 82.56 186 ARG A N 1
ATOM 1420 C CA . ARG A 1 186 ? 13.005 26.750 -30.501 1.00 82.56 186 ARG A CA 1
ATOM 1421 C C . ARG A 1 186 ? 14.117 26.791 -31.559 1.00 82.56 186 ARG A C 1
ATOM 1423 O O . ARG A 1 186 ? 15.291 26.899 -31.226 1.00 82.56 186 ARG A O 1
ATOM 1430 N N . ASP A 1 187 ? 13.743 26.762 -32.839 1.00 74.56 187 ASP A N 1
ATOM 1431 C CA . ASP A 1 187 ? 14.705 26.718 -33.956 1.00 74.56 187 ASP A CA 1
ATOM 1432 C C . ASP A 1 187 ? 15.465 28.048 -34.145 1.00 74.56 187 ASP A C 1
ATOM 1434 O O . ASP A 1 187 ? 16.611 28.083 -34.584 1.00 74.56 187 ASP A O 1
ATOM 1438 N N . THR A 1 188 ? 14.831 29.173 -33.796 1.00 68.56 188 THR A N 1
ATOM 1439 C CA . THR A 1 188 ? 15.394 30.525 -33.959 1.00 68.56 188 THR A CA 1
ATOM 1440 C C . THR A 1 188 ? 14.850 31.495 -32.909 1.00 68.56 188 THR A C 1
ATOM 1442 O O . THR A 1 188 ? 13.644 31.487 -32.648 1.00 68.56 188 THR A O 1
ATOM 1445 N N . GLY A 1 189 ? 15.678 32.414 -32.405 1.00 65.62 189 GLY A N 1
ATOM 1446 C CA . GLY A 1 189 ? 15.268 33.481 -31.478 1.00 65.62 189 GLY A CA 1
ATOM 1447 C C . GLY A 1 189 ? 15.588 33.171 -30.013 1.00 65.62 189 GLY A C 1
ATOM 1448 O O . GLY A 1 189 ? 16.533 32.440 -29.732 1.00 65.62 189 GLY A O 1
ATOM 1449 N N . THR A 1 190 ? 14.830 33.761 -29.085 1.00 68.31 190 THR A N 1
ATOM 1450 C CA . THR A 1 190 ? 15.030 33.587 -27.637 1.00 68.31 190 THR A CA 1
ATOM 1451 C C . THR A 1 190 ? 14.789 32.138 -27.214 1.00 68.31 190 THR A C 1
ATOM 1453 O O . THR A 1 190 ? 13.832 31.503 -27.660 1.00 68.31 190 THR A O 1
ATOM 1456 N N . TYR A 1 191 ? 15.672 31.633 -26.354 1.00 74.38 191 TYR A N 1
ATOM 1457 C CA . TYR A 1 191 ? 15.683 30.250 -25.890 1.00 74.38 191 TYR A CA 1
ATOM 1458 C C . TYR A 1 191 ? 14.411 29.910 -25.097 1.00 74.38 191 TYR A C 1
ATOM 1460 O O . TYR A 1 191 ? 14.072 30.590 -24.132 1.00 74.38 191 TYR A O 1
ATOM 1468 N N . GLU A 1 192 ? 13.717 28.855 -25.515 1.00 79.94 192 GLU A N 1
ATOM 1469 C CA . GLU A 1 192 ? 12.680 28.161 -24.748 1.00 79.94 192 GLU A CA 1
ATOM 1470 C C . GLU A 1 192 ? 13.039 26.679 -24.792 1.00 79.94 192 GLU A C 1
ATOM 1472 O O . GLU A 1 192 ? 13.300 26.140 -25.872 1.00 79.94 192 GLU A O 1
ATOM 1477 N N . LEU A 1 193 ? 13.096 26.075 -23.606 1.00 84.69 193 LEU A N 1
ATOM 1478 C CA . LEU A 1 193 ? 13.349 24.661 -23.396 1.00 84.69 193 LEU A CA 1
ATOM 1479 C C . LEU A 1 193 ? 12.139 24.084 -22.680 1.00 84.69 193 LEU A C 1
ATOM 1481 O O . LEU A 1 193 ? 11.820 24.508 -21.569 1.00 84.69 193 LEU A O 1
ATOM 1485 N N . ILE A 1 194 ? 11.473 23.139 -23.325 1.00 88.50 194 ILE A N 1
ATOM 1486 C CA . ILE A 1 194 ? 10.379 22.383 -22.725 1.00 88.50 194 ILE A CA 1
ATOM 1487 C C . ILE A 1 194 ? 10.823 20.930 -22.719 1.00 88.50 194 ILE A C 1
ATOM 1489 O O . ILE A 1 194 ? 11.103 20.384 -23.782 1.00 88.50 194 ILE A O 1
ATOM 1493 N N . SER A 1 195 ? 10.909 20.325 -21.540 1.00 90.12 195 SER A N 1
ATOM 1494 C CA . SER A 1 195 ? 11.196 18.897 -21.423 1.00 90.12 195 SER A CA 1
ATOM 1495 C C . SER A 1 195 ? 9.885 18.119 -21.452 1.00 90.12 195 SER A C 1
ATOM 1497 O O . SER A 1 195 ? 8.892 18.553 -20.864 1.00 90.12 195 SER A O 1
ATOM 1499 N N . LEU A 1 196 ? 9.874 17.006 -22.172 1.00 91.38 196 LEU A N 1
ATOM 1500 C CA . LEU A 1 196 ? 8.726 16.119 -22.315 1.00 91.38 196 LEU A CA 1
ATOM 1501 C C . LEU A 1 196 ? 9.185 14.664 -22.273 1.00 91.38 196 LEU A C 1
ATOM 1503 O O . LEU A 1 196 ? 10.356 14.373 -22.508 1.00 91.38 196 LEU A O 1
ATOM 1507 N N . ASP A 1 197 ? 8.256 13.755 -22.015 1.00 94.00 197 ASP A N 1
ATOM 1508 C CA . ASP A 1 197 ? 8.521 12.321 -22.038 1.00 94.00 197 ASP A CA 1
ATOM 1509 C C . ASP A 1 197 ? 9.035 11.880 -23.411 1.00 94.00 197 ASP A C 1
ATOM 1511 O O . ASP A 1 197 ? 8.469 12.226 -24.453 1.00 94.00 197 ASP A O 1
ATOM 1515 N N . SER A 1 198 ? 10.119 11.108 -23.427 1.00 93.81 198 SER A N 1
ATOM 1516 C CA . SER A 1 198 ? 10.681 10.599 -24.675 1.00 93.81 198 SER A CA 1
ATOM 1517 C C . SER A 1 198 ? 9.779 9.514 -25.286 1.00 93.81 198 SER A C 1
ATOM 1519 O O . SER A 1 198 ? 9.058 8.817 -24.563 1.00 93.81 198 SER A O 1
ATOM 1521 N N . PRO A 1 199 ? 9.866 9.261 -26.605 1.00 93.44 199 PRO A N 1
ATOM 1522 C CA . PRO A 1 199 ? 9.158 8.141 -27.219 1.00 93.44 199 PRO A CA 1
ATOM 1523 C C . PRO A 1 199 ? 9.483 6.782 -26.578 1.00 93.44 199 PRO A C 1
ATOM 1525 O O . PRO A 1 199 ? 8.594 5.951 -26.415 1.00 93.44 199 PRO A O 1
ATOM 1528 N N . LEU A 1 200 ? 10.737 6.540 -26.178 1.00 95.38 200 LEU A N 1
ATOM 1529 C CA . LEU A 1 200 ? 11.107 5.285 -25.518 1.00 95.38 200 LEU A CA 1
ATOM 1530 C C . LEU A 1 200 ? 10.481 5.172 -24.123 1.00 95.38 200 LEU A C 1
ATOM 1532 O O . LEU A 1 200 ? 10.040 4.089 -23.746 1.00 95.38 200 LEU A O 1
ATOM 1536 N N . PHE A 1 201 ? 10.397 6.273 -23.376 1.00 95.62 201 PHE A N 1
ATOM 1537 C CA . PHE A 1 201 ? 9.708 6.291 -22.088 1.00 95.62 201 PHE A CA 1
ATOM 1538 C C . PHE A 1 201 ? 8.219 5.970 -22.247 1.00 95.62 201 PHE A C 1
ATOM 1540 O O . PHE A 1 201 ? 7.715 5.058 -21.593 1.00 95.62 201 PHE A O 1
ATOM 1547 N N . VAL A 1 202 ? 7.543 6.635 -23.190 1.00 94.50 202 VAL A N 1
ATOM 1548 C CA . VAL A 1 202 ? 6.138 6.363 -23.537 1.00 94.50 202 VAL A CA 1
ATOM 1549 C C . VAL A 1 202 ? 5.944 4.884 -23.885 1.00 94.50 202 VAL A C 1
ATOM 1551 O O . VAL A 1 202 ? 5.060 4.223 -23.341 1.00 94.50 202 VAL A O 1
ATOM 1554 N N . ALA A 1 203 ? 6.808 4.336 -24.740 1.00 94.69 203 ALA A N 1
ATOM 1555 C CA . ALA A 1 203 ? 6.764 2.933 -25.128 1.00 94.69 203 ALA A CA 1
ATOM 1556 C C . ALA A 1 203 ? 6.911 1.982 -23.925 1.00 94.69 203 ALA A C 1
ATOM 1558 O O . ALA A 1 203 ? 6.118 1.055 -23.757 1.00 94.69 203 ALA A O 1
ATOM 1559 N N . LEU A 1 204 ? 7.899 2.209 -23.056 1.00 95.31 204 LEU A N 1
ATOM 1560 C CA . LEU A 1 204 ? 8.124 1.351 -21.893 1.00 95.31 204 LEU A CA 1
ATOM 1561 C C . LEU A 1 204 ? 6.970 1.412 -20.889 1.00 95.31 204 LEU A C 1
ATOM 1563 O O . LEU A 1 204 ? 6.631 0.374 -20.328 1.00 95.31 204 LEU A O 1
ATOM 1567 N N . THR A 1 205 ? 6.333 2.566 -20.708 1.00 94.88 205 THR A N 1
ATOM 1568 C CA . THR A 1 205 ? 5.217 2.751 -19.766 1.00 94.88 205 THR A CA 1
ATOM 1569 C C . THR A 1 205 ? 3.897 2.172 -20.283 1.00 94.88 205 THR A C 1
ATOM 1571 O O . THR A 1 205 ? 3.106 1.634 -19.511 1.00 94.88 205 THR A O 1
ATOM 1574 N N . MET A 1 206 ? 3.637 2.250 -21.589 1.00 91.50 206 MET A N 1
ATOM 1575 C CA . MET A 1 206 ? 2.325 1.900 -22.149 1.00 91.50 206 MET A CA 1
ATOM 1576 C C . MET A 1 206 ? 2.184 0.452 -22.607 1.00 91.50 206 MET A C 1
ATOM 1578 O O . MET A 1 206 ? 1.071 -0.006 -22.870 1.00 91.50 206 MET A O 1
ATOM 1582 N N . TYR A 1 207 ? 3.282 -0.273 -22.797 1.00 91.62 207 TYR A N 1
ATOM 1583 C CA . TYR A 1 207 ? 3.217 -1.581 -23.444 1.00 91.62 207 TYR A CA 1
ATOM 1584 C C . TYR A 1 207 ? 3.058 -2.723 -22.451 1.00 91.62 207 TYR A C 1
ATOM 1586 O O . TYR A 1 207 ? 3.591 -2.709 -21.347 1.00 91.62 207 TYR A O 1
ATOM 1594 N N . GLU A 1 208 ? 2.337 -3.759 -22.872 1.00 92.94 208 GLU A N 1
ATOM 1595 C CA . GLU A 1 208 ? 2.173 -4.980 -22.090 1.00 92.94 208 GLU A CA 1
ATOM 1596 C C . GLU A 1 208 ? 3.372 -5.907 -22.281 1.00 92.94 208 GLU A C 1
ATOM 1598 O O . GLU A 1 208 ? 3.380 -6.771 -23.169 1.00 92.94 208 GLU A O 1
ATOM 1603 N N . TRP A 1 209 ? 4.393 -5.719 -21.454 1.00 92.19 209 TRP A N 1
ATOM 1604 C CA . TRP A 1 209 ? 5.631 -6.501 -21.499 1.00 92.19 209 TRP A CA 1
ATOM 1605 C C . TRP A 1 209 ? 6.100 -6.999 -20.129 1.00 92.19 209 TRP A C 1
ATOM 1607 O O . TRP A 1 209 ? 7.138 -7.655 -20.038 1.00 92.19 209 TRP A O 1
ATOM 1617 N N . ILE A 1 210 ? 5.315 -6.765 -19.076 1.00 92.38 210 ILE A N 1
ATOM 1618 C CA . ILE A 1 210 ? 5.526 -7.371 -17.761 1.00 92.38 210 ILE A CA 1
ATOM 1619 C C . ILE A 1 210 ? 4.636 -8.612 -17.648 1.00 92.38 210 ILE A C 1
ATOM 1621 O O . ILE A 1 210 ? 3.441 -8.512 -17.916 1.00 92.38 210 ILE A O 1
ATOM 1625 N N . PRO A 1 211 ? 5.168 -9.788 -17.290 1.00 89.94 211 PRO A N 1
ATOM 1626 C CA . PRO A 1 211 ? 4.361 -10.994 -17.201 1.00 89.94 211 PRO A CA 1
ATOM 1627 C C . PRO A 1 211 ? 3.555 -11.022 -15.899 1.00 89.94 211 PRO A C 1
ATOM 1629 O O . PRO A 1 211 ? 4.023 -10.581 -14.840 1.00 89.94 211 PRO A O 1
ATOM 1632 N N . ASN A 1 212 ? 2.347 -11.573 -15.994 1.00 83.19 212 ASN A N 1
ATOM 1633 C CA . ASN A 1 212 ? 1.454 -11.844 -14.876 1.00 83.19 212 ASN A CA 1
ATOM 1634 C C . ASN A 1 212 ? 1.777 -13.224 -14.290 1.00 83.19 212 ASN A C 1
ATOM 1636 O O . ASN A 1 212 ? 1.420 -14.248 -14.869 1.00 83.19 212 ASN A O 1
ATOM 1640 N N . GLY A 1 213 ? 2.447 -13.243 -13.137 1.00 72.38 213 GLY A N 1
ATOM 1641 C CA . GLY A 1 213 ? 2.818 -14.477 -12.442 1.00 72.38 213 GLY A CA 1
ATOM 1642 C C . GLY A 1 213 ? 3.988 -15.237 -13.079 1.00 72.38 213 GLY A C 1
ATOM 1643 O O . GLY A 1 213 ? 4.600 -14.793 -14.052 1.00 72.38 213 GLY A O 1
ATOM 1644 N N . ASP A 1 214 ? 4.309 -16.388 -12.486 1.00 66.81 214 ASP A N 1
ATOM 1645 C CA . ASP A 1 214 ? 5.492 -17.181 -12.845 1.00 66.81 214 ASP A CA 1
ATOM 1646 C C . ASP A 1 214 ? 5.191 -18.327 -13.837 1.00 66.81 214 ASP A C 1
ATOM 1648 O O . ASP A 1 214 ? 6.104 -18.781 -14.528 1.00 66.81 214 ASP A O 1
ATOM 1652 N N . ASP A 1 215 ? 3.932 -18.765 -13.980 1.00 66.81 215 ASP A N 1
ATOM 1653 C CA . ASP A 1 215 ? 3.548 -19.887 -14.857 1.00 66.81 215 ASP A CA 1
ATOM 1654 C C . ASP A 1 215 ? 3.720 -19.539 -16.349 1.00 66.81 215 ASP A C 1
ATOM 1656 O O . ASP A 1 215 ? 3.233 -18.521 -16.839 1.00 66.81 215 ASP A O 1
ATOM 1660 N N . GLU A 1 216 ? 4.445 -20.386 -17.083 1.00 65.56 216 GLU A N 1
ATOM 1661 C CA . GLU A 1 216 ? 4.712 -20.222 -18.517 1.00 65.56 216 GLU A CA 1
ATOM 1662 C C . GLU A 1 216 ? 3.523 -20.627 -19.399 1.00 65.56 216 GLU A C 1
ATOM 1664 O O . GLU A 1 216 ? 3.397 -20.127 -20.517 1.00 65.56 216 GLU A O 1
ATOM 1669 N N . SER A 1 217 ? 2.636 -21.499 -18.909 1.00 56.59 217 SER A N 1
ATOM 1670 C CA . SER A 1 217 ? 1.552 -22.094 -19.704 1.00 56.59 217 SER A CA 1
ATOM 1671 C C . SER A 1 217 ? 0.297 -21.216 -19.814 1.00 56.59 217 SER A C 1
ATOM 1673 O O . SER A 1 217 ? -0.456 -21.332 -20.780 1.00 56.59 217 SER A O 1
ATOM 1675 N N . THR A 1 218 ? 0.104 -20.292 -18.868 1.00 59.03 218 THR A N 1
ATOM 1676 C CA . THR A 1 218 ? -1.051 -19.376 -18.773 1.00 59.03 218 THR A CA 1
ATOM 1677 C C . THR A 1 218 ? -0.641 -17.895 -18.778 1.00 59.03 218 THR A C 1
ATOM 1679 O O . THR A 1 218 ? -1.431 -17.014 -18.430 1.00 59.03 218 THR A O 1
ATOM 1682 N N . ARG A 1 219 ? 0.603 -17.601 -19.190 1.00 72.31 219 ARG A N 1
ATOM 1683 C CA . ARG A 1 219 ? 1.235 -16.281 -19.055 1.00 72.31 219 ARG A CA 1
ATOM 1684 C C . ARG A 1 219 ? 0.485 -15.197 -19.836 1.00 72.31 219 ARG A C 1
ATOM 1686 O O . ARG A 1 219 ? 0.562 -15.124 -21.064 1.00 72.31 219 ARG A O 1
ATOM 1693 N N . SER A 1 220 ? -0.200 -14.325 -19.101 1.00 85.62 220 SER A N 1
ATOM 1694 C CA . SER A 1 220 ? -0.712 -13.047 -19.603 1.00 85.62 220 SER A CA 1
ATOM 1695 C C . SER A 1 220 ? 0.303 -11.929 -19.344 1.00 85.62 220 SER A C 1
ATOM 1697 O O . SER A 1 220 ? 1.255 -12.104 -18.579 1.00 85.62 220 SER A O 1
ATOM 1699 N N . TRP A 1 221 ? 0.134 -10.792 -20.017 1.00 90.25 221 TRP A N 1
ATOM 1700 C CA . TRP A 1 221 ? 1.051 -9.654 -19.945 1.00 90.25 221 TRP A CA 1
ATOM 1701 C C . TRP A 1 221 ? 0.297 -8.398 -19.535 1.00 90.25 221 TRP A C 1
ATOM 1703 O O . TRP A 1 221 ? -0.881 -8.252 -19.840 1.00 90.25 221 TRP A O 1
ATOM 1713 N N . SER A 1 222 ? 0.985 -7.497 -18.851 1.00 91.69 222 SER A N 1
ATOM 1714 C CA . SER A 1 222 ? 0.426 -6.264 -18.313 1.00 91.69 222 SER A CA 1
ATOM 1715 C C . SER A 1 222 ? 1.362 -5.089 -18.553 1.00 91.69 222 SER A C 1
ATOM 1717 O O . SER A 1 222 ? 2.579 -5.254 -18.710 1.00 91.69 222 SER A O 1
ATOM 1719 N N . GLN A 1 223 ? 0.791 -3.890 -18.525 1.00 93.88 223 GLN A N 1
ATOM 1720 C CA . GLN A 1 223 ? 1.546 -2.642 -18.505 1.00 93.88 223 GLN A CA 1
ATOM 1721 C C . GLN A 1 223 ? 2.235 -2.447 -17.144 1.00 93.88 223 GLN A C 1
ATOM 1723 O O . GLN A 1 223 ? 1.689 -2.889 -16.127 1.00 93.88 223 GLN A O 1
ATOM 1728 N N . PRO A 1 224 ? 3.400 -1.782 -17.081 1.00 94.44 224 PRO A N 1
ATOM 1729 C CA . PRO A 1 224 ? 4.075 -1.514 -15.812 1.00 94.44 224 PRO A CA 1
ATOM 1730 C C . PRO A 1 224 ? 3.248 -0.724 -14.775 1.00 94.44 224 PRO A C 1
ATOM 1732 O O . PRO A 1 224 ? 3.249 -1.157 -13.624 1.00 94.44 224 PRO A O 1
ATOM 1735 N N . PRO A 1 225 ? 2.482 0.339 -15.117 1.00 91.94 225 PRO A N 1
ATOM 1736 C CA . PRO A 1 225 ? 1.704 1.106 -14.131 1.00 91.94 225 PRO A CA 1
ATOM 1737 C C . PRO A 1 225 ? 0.666 0.313 -13.320 1.00 91.94 225 PRO A C 1
ATOM 1739 O O . PRO A 1 225 ? 0.231 0.770 -12.269 1.00 91.94 225 PRO A O 1
ATOM 1742 N N . GLY A 1 226 ? 0.277 -0.881 -13.780 1.00 87.25 226 GLY A N 1
ATOM 1743 C CA . GLY A 1 226 ? -0.639 -1.782 -13.070 1.00 87.25 226 GLY A CA 1
ATOM 1744 C C . GLY A 1 226 ? 0.055 -2.839 -12.208 1.00 87.25 226 GLY A C 1
ATOM 1745 O O . GLY A 1 226 ? -0.583 -3.813 -11.811 1.00 87.25 226 GLY A O 1
ATOM 1746 N N . ARG A 1 227 ? 1.368 -2.721 -11.985 1.00 92.06 227 ARG A N 1
ATOM 1747 C CA . ARG A 1 227 ? 2.181 -3.749 -11.326 1.00 92.06 227 ARG A CA 1
ATOM 1748 C C . ARG A 1 227 ? 2.859 -3.210 -10.087 1.00 92.06 227 ARG A C 1
ATOM 1750 O O . ARG A 1 227 ? 3.217 -2.035 -10.017 1.00 92.06 227 ARG A O 1
ATOM 1757 N N . TRP A 1 228 ? 3.077 -4.116 -9.141 1.00 93.38 228 TRP A N 1
ATOM 1758 C CA . TRP A 1 228 ? 3.724 -3.798 -7.880 1.00 93.38 228 TRP A CA 1
ATOM 1759 C C . TRP A 1 228 ? 5.060 -4.508 -7.742 1.00 93.38 228 TRP A C 1
ATOM 1761 O O . TRP A 1 228 ? 5.165 -5.731 -7.851 1.00 93.38 228 TRP A O 1
ATOM 1771 N N . PHE A 1 229 ? 6.098 -3.743 -7.444 1.00 93.31 229 PHE A N 1
ATOM 1772 C CA . PHE A 1 229 ? 7.324 -4.285 -6.896 1.00 93.31 229 PHE A CA 1
ATOM 1773 C C . PHE A 1 229 ? 7.112 -4.541 -5.399 1.00 93.31 229 PHE A C 1
ATOM 1775 O O . PHE A 1 229 ? 6.967 -3.604 -4.612 1.00 93.31 229 PHE A O 1
ATOM 1782 N N . VAL A 1 230 ? 7.080 -5.821 -5.018 1.00 91.69 230 VAL A N 1
ATOM 1783 C CA . VAL A 1 230 ? 7.026 -6.260 -3.620 1.00 91.69 230 VAL A CA 1
ATOM 1784 C C . VAL A 1 230 ? 8.392 -6.841 -3.248 1.00 91.69 230 VAL A C 1
ATOM 1786 O O . VAL A 1 230 ? 8.791 -7.847 -3.842 1.00 91.69 230 VAL A O 1
ATOM 1789 N N . PRO A 1 231 ? 9.114 -6.235 -2.289 1.00 88.50 231 PRO A N 1
ATOM 1790 C CA . PRO A 1 231 ? 10.401 -6.745 -1.837 1.00 88.50 231 PRO A CA 1
ATOM 1791 C C . PRO A 1 231 ? 10.344 -8.200 -1.347 1.00 88.50 231 PRO A C 1
ATOM 1793 O O . PRO A 1 231 ? 9.401 -8.619 -0.666 1.00 88.50 231 PRO A O 1
ATOM 1796 N N . SER A 1 232 ? 11.404 -8.958 -1.624 1.00 84.19 232 SER A N 1
ATOM 1797 C CA . SER A 1 232 ? 11.558 -10.378 -1.297 1.00 84.19 232 SER A CA 1
ATOM 1798 C C . SER A 1 232 ? 11.462 -10.659 0.204 1.00 84.19 232 SER A C 1
ATOM 1800 O O . SER A 1 232 ? 10.997 -11.728 0.605 1.00 84.19 232 SER A O 1
ATOM 1802 N N . ARG A 1 233 ? 11.806 -9.679 1.052 1.00 82.88 233 ARG A N 1
ATOM 1803 C CA . ARG A 1 233 ? 11.614 -9.749 2.512 1.00 82.88 233 ARG A CA 1
ATOM 1804 C C . ARG A 1 233 ? 10.151 -9.965 2.925 1.00 82.88 233 ARG A C 1
ATOM 1806 O O . ARG A 1 233 ? 9.910 -10.584 3.958 1.00 82.88 233 ARG A O 1
ATOM 1813 N N . TYR A 1 234 ? 9.185 -9.505 2.124 1.00 80.06 234 TYR A N 1
ATOM 1814 C CA . TYR A 1 234 ? 7.755 -9.691 2.396 1.00 80.06 234 TYR A CA 1
ATOM 1815 C C . TYR A 1 234 ? 7.195 -10.969 1.760 1.00 80.06 234 TYR A C 1
ATOM 1817 O O . TYR A 1 234 ? 6.315 -11.605 2.340 1.00 80.06 234 TYR A O 1
ATOM 1825 N N . THR A 1 235 ? 7.713 -11.381 0.600 1.00 74.25 235 THR A N 1
ATOM 1826 C CA . THR A 1 235 ? 7.251 -12.586 -0.119 1.00 74.25 235 THR A CA 1
ATOM 1827 C C . THR A 1 235 ? 7.993 -13.868 0.275 1.00 74.25 235 THR A C 1
ATOM 1829 O O . THR A 1 235 ? 7.592 -14.961 -0.134 1.00 74.25 235 THR A O 1
ATOM 1832 N N . GLY A 1 236 ? 9.062 -13.761 1.070 1.00 62.91 236 GLY A N 1
ATOM 1833 C CA . GLY A 1 236 ? 9.859 -14.886 1.554 1.00 62.91 236 GLY A CA 1
ATOM 1834 C C . GLY A 1 236 ? 9.031 -15.977 2.248 1.00 62.91 236 GLY A C 1
ATOM 1835 O O . GLY A 1 236 ? 7.922 -15.745 2.731 1.00 62.91 236 GLY A O 1
ATOM 1836 N N . ASN A 1 237 ? 9.577 -17.197 2.299 1.00 59.47 237 ASN A N 1
ATOM 1837 C CA . ASN A 1 237 ? 8.943 -18.375 2.915 1.00 59.47 237 ASN A CA 1
ATOM 1838 C C . ASN A 1 237 ? 7.573 -18.759 2.314 1.00 59.47 237 ASN A C 1
ATOM 1840 O O . ASN A 1 237 ? 6.707 -19.274 3.019 1.00 59.47 237 ASN A O 1
ATOM 1844 N N . GLY A 1 238 ? 7.362 -18.506 1.017 1.00 62.50 238 GLY A N 1
ATOM 1845 C CA . GLY A 1 238 ? 6.139 -18.904 0.311 1.00 62.50 238 GLY A CA 1
ATOM 1846 C C . GLY A 1 238 ? 4.924 -18.017 0.600 1.00 62.50 238 GLY A C 1
ATOM 1847 O O . GLY A 1 238 ? 3.793 -18.465 0.431 1.00 62.50 238 GLY A O 1
ATOM 1848 N N . ARG A 1 239 ? 5.135 -16.767 1.036 1.00 69.81 239 ARG A N 1
ATOM 1849 C CA . ARG A 1 239 ? 4.063 -15.799 1.332 1.00 69.81 239 ARG A CA 1
ATOM 1850 C C . ARG A 1 239 ? 3.619 -14.975 0.126 1.00 69.81 239 ARG A C 1
ATOM 1852 O O . ARG A 1 239 ? 2.766 -14.118 0.273 1.00 69.81 239 ARG A O 1
ATOM 1859 N N . THR A 1 240 ? 4.126 -15.236 -1.077 1.00 72.62 240 THR A N 1
ATOM 1860 C CA . THR A 1 240 ? 3.757 -14.496 -2.301 1.00 72.62 240 THR A CA 1
ATOM 1861 C C . THR A 1 240 ? 2.241 -14.380 -2.507 1.00 72.62 240 THR A C 1
ATOM 1863 O O . THR A 1 240 ? 1.755 -13.335 -2.931 1.00 72.62 240 THR A O 1
ATOM 1866 N N . TRP A 1 241 ? 1.484 -15.415 -2.125 1.00 74.81 241 TRP A N 1
ATOM 1867 C CA . TRP A 1 241 ? 0.023 -15.431 -2.230 1.00 74.81 241 TRP A CA 1
ATOM 1868 C C . TRP A 1 241 ? -0.673 -14.323 -1.420 1.00 74.81 241 TRP A C 1
ATOM 1870 O O . TRP A 1 241 ? -1.782 -13.925 -1.768 1.00 74.81 241 TRP A O 1
ATOM 1880 N N . THR A 1 242 ? -0.050 -13.780 -0.363 1.00 80.88 242 THR A N 1
ATOM 1881 C CA . THR A 1 242 ? -0.640 -12.685 0.433 1.00 80.88 242 THR A CA 1
ATOM 1882 C C . THR A 1 242 ? -0.676 -11.357 -0.316 1.00 80.88 242 THR A C 1
ATOM 1884 O O . THR A 1 242 ? -1.338 -10.428 0.137 1.00 80.88 242 THR A O 1
ATOM 1887 N N . PHE A 1 243 ? 0.032 -11.256 -1.443 1.00 87.44 243 PHE A N 1
ATOM 1888 C CA . PHE A 1 243 ? 0.143 -10.047 -2.256 1.00 87.44 243 PHE A CA 1
ATOM 1889 C C . PHE A 1 243 ? -0.427 -10.229 -3.668 1.00 87.44 243 PHE A C 1
ATOM 1891 O O . PHE A 1 243 ? -0.252 -9.343 -4.493 1.00 87.44 243 PHE A O 1
ATOM 1898 N N . GLU A 1 244 ? -1.123 -11.337 -3.962 1.00 85.81 244 GLU A N 1
ATOM 1899 C CA . GLU A 1 244 ? -1.716 -11.614 -5.288 1.00 85.81 244 GLU A CA 1
ATOM 1900 C C . GLU A 1 244 ? -2.581 -10.448 -5.810 1.00 85.81 244 GLU A C 1
ATOM 1902 O O . GLU A 1 244 ? -2.523 -10.123 -6.995 1.00 85.81 244 GLU A O 1
ATOM 1907 N N . HIS A 1 245 ? -3.304 -9.763 -4.920 1.00 86.94 245 HIS A N 1
ATOM 1908 C CA . HIS A 1 245 ? -4.140 -8.600 -5.240 1.00 86.94 245 HIS A CA 1
ATOM 1909 C C . HIS A 1 245 ? -3.372 -7.369 -5.723 1.00 86.94 245 HIS A C 1
ATOM 1911 O O . HIS A 1 245 ? -3.935 -6.549 -6.441 1.00 86.94 245 HIS A O 1
ATOM 1917 N N . LEU A 1 246 ? -2.091 -7.251 -5.368 1.00 90.38 246 LEU A N 1
ATOM 1918 C CA . LEU A 1 246 ? -1.213 -6.199 -5.873 1.00 90.38 246 LEU A CA 1
ATOM 1919 C C . LEU A 1 246 ? -0.627 -6.552 -7.243 1.00 90.38 246 LEU A C 1
ATOM 1921 O O . LEU A 1 246 ? 0.154 -5.780 -7.781 1.00 90.38 246 LEU A O 1
ATOM 1925 N N . ALA A 1 247 ? -0.945 -7.715 -7.818 1.00 88.88 247 ALA A N 1
ATOM 1926 C CA . ALA A 1 247 ? -0.391 -8.136 -9.101 1.00 88.88 247 ALA A CA 1
ATOM 1927 C C . ALA A 1 247 ? 1.161 -7.991 -9.114 1.00 88.88 247 ALA A C 1
ATOM 1929 O O . ALA A 1 247 ? 1.725 -7.211 -9.894 1.00 88.88 247 ALA A O 1
ATOM 1930 N N . PRO A 1 248 ? 1.872 -8.687 -8.204 1.00 90.38 248 PRO A N 1
ATOM 1931 C CA . PRO A 1 248 ? 3.277 -8.422 -7.934 1.00 90.38 248 PRO A CA 1
ATOM 1932 C C . PRO A 1 248 ? 4.150 -8.828 -9.120 1.00 90.38 248 PRO A C 1
ATOM 1934 O O . PRO A 1 248 ? 3.826 -9.765 -9.860 1.00 90.38 248 PRO A O 1
ATOM 1937 N N . LEU A 1 249 ? 5.279 -8.140 -9.296 1.00 91.00 249 LEU A N 1
ATOM 1938 C CA . LEU A 1 249 ? 6.302 -8.531 -10.261 1.00 91.00 249 LEU A CA 1
ATOM 1939 C C . LEU A 1 249 ? 6.769 -9.979 -10.006 1.00 91.00 249 LEU A C 1
ATOM 1941 O O . LEU A 1 249 ? 6.841 -10.400 -8.850 1.00 91.00 249 LEU A O 1
ATOM 1945 N N . PRO A 1 250 ? 7.139 -10.728 -11.063 1.00 86.56 250 PRO A N 1
ATOM 1946 C CA . PRO A 1 250 ? 7.712 -12.065 -10.918 1.00 86.56 250 PRO A CA 1
ATOM 1947 C C . PRO A 1 250 ? 8.905 -12.067 -9.965 1.00 86.56 250 PRO A C 1
ATOM 1949 O O . PRO A 1 250 ? 9.729 -11.145 -10.001 1.00 86.56 250 PRO A O 1
ATOM 1952 N N . ALA A 1 251 ? 9.060 -13.129 -9.174 1.00 84.44 251 ALA A N 1
ATOM 1953 C CA . ALA A 1 251 ? 10.072 -13.181 -8.117 1.00 84.44 251 ALA A CA 1
ATOM 1954 C C . ALA A 1 251 ? 11.498 -12.940 -8.651 1.00 84.44 251 ALA A C 1
ATOM 1956 O O . ALA A 1 251 ? 12.274 -12.187 -8.066 1.00 84.44 251 ALA A O 1
ATOM 1957 N N . GLN A 1 252 ? 11.826 -13.509 -9.816 1.00 84.56 252 GLN A N 1
ATOM 1958 C CA . GLN A 1 252 ? 13.138 -13.325 -10.450 1.00 84.56 252 GLN A CA 1
ATOM 1959 C C . GLN A 1 252 ? 13.395 -11.878 -10.898 1.00 84.56 252 GLN A C 1
ATOM 1961 O O . GLN A 1 252 ? 14.541 -11.430 -10.906 1.00 84.56 252 GLN A O 1
ATOM 1966 N N . VAL A 1 253 ? 12.345 -11.146 -11.284 1.00 89.19 253 VAL A N 1
ATOM 1967 C CA . VAL A 1 253 ? 12.441 -9.731 -11.666 1.00 89.19 253 VAL A CA 1
ATOM 1968 C C . VAL A 1 253 ? 12.615 -8.878 -10.415 1.00 89.19 253 VAL A C 1
ATOM 1970 O O . VAL A 1 253 ? 13.539 -8.069 -10.361 1.00 89.19 253 VAL A O 1
ATOM 1973 N N . ALA A 1 254 ? 11.794 -9.117 -9.388 1.00 90.06 254 ALA A N 1
ATOM 1974 C CA . ALA A 1 254 ? 11.878 -8.423 -8.106 1.00 90.06 254 ALA A CA 1
ATOM 1975 C C . ALA A 1 254 ? 13.277 -8.559 -7.475 1.00 90.06 254 ALA A C 1
ATOM 1977 O O . ALA A 1 254 ? 13.876 -7.554 -7.103 1.00 90.06 254 ALA A O 1
ATOM 1978 N N . MET A 1 255 ? 13.857 -9.765 -7.462 1.00 89.12 255 MET A N 1
ATOM 1979 C CA . MET A 1 255 ? 15.218 -9.992 -6.949 1.00 89.12 255 MET A CA 1
ATOM 1980 C C . MET A 1 255 ? 16.288 -9.185 -7.696 1.00 89.12 255 MET A C 1
ATOM 1982 O O . MET A 1 255 ? 17.219 -8.669 -7.082 1.00 89.12 255 MET A O 1
ATOM 1986 N N . LYS A 1 256 ? 16.180 -9.062 -9.025 1.00 91.00 256 LYS A N 1
ATOM 1987 C CA . LYS A 1 256 ? 17.134 -8.267 -9.814 1.00 91.00 256 LYS A CA 1
ATOM 1988 C C . LYS A 1 256 ? 16.974 -6.771 -9.561 1.00 91.00 256 LYS A C 1
ATOM 1990 O O . LYS A 1 256 ? 17.975 -6.064 -9.495 1.00 91.00 256 LYS A O 1
ATOM 1995 N N . ILE A 1 257 ? 15.736 -6.304 -9.392 1.00 92.69 257 ILE A N 1
ATOM 1996 C CA . ILE A 1 257 ? 15.445 -4.919 -9.007 1.00 92.69 257 ILE A CA 1
ATOM 1997 C C . ILE A 1 257 ? 16.058 -4.620 -7.634 1.00 92.69 257 ILE A C 1
ATOM 1999 O O . ILE A 1 257 ? 16.741 -3.614 -7.486 1.00 92.69 257 ILE A O 1
ATOM 2003 N N . GLU A 1 258 ? 15.917 -5.506 -6.645 1.00 91.00 258 GLU A N 1
ATOM 2004 C CA . GLU A 1 258 ? 16.513 -5.316 -5.312 1.00 91.00 258 GLU A CA 1
ATOM 2005 C C . GLU A 1 258 ? 18.029 -5.101 -5.347 1.00 91.00 258 GLU A C 1
ATOM 2007 O O . GLU A 1 258 ? 18.552 -4.277 -4.591 1.00 91.00 258 GLU A O 1
ATOM 2012 N N . GLN A 1 259 ? 18.709 -5.802 -6.255 1.00 91.94 259 GLN A N 1
ATOM 2013 C CA . GLN A 1 259 ? 20.161 -5.780 -6.428 1.00 91.94 259 GLN A CA 1
ATOM 2014 C C . GLN A 1 259 ? 20.676 -4.588 -7.254 1.00 91.94 259 GLN A C 1
ATOM 2016 O O . GLN A 1 259 ? 21.889 -4.417 -7.362 1.00 91.94 259 GLN A O 1
ATOM 2021 N N . SER A 1 260 ? 19.799 -3.773 -7.854 1.00 92.56 260 SER A N 1
ATOM 2022 C CA . SER A 1 260 ? 20.200 -2.685 -8.752 1.00 92.56 260 SER A CA 1
ATOM 2023 C C . SER A 1 260 ? 19.343 -1.433 -8.574 1.00 92.56 260 SER A C 1
ATOM 2025 O O . SER A 1 260 ? 18.179 -1.390 -8.970 1.00 92.56 260 SER A O 1
ATOM 2027 N N . ASP A 1 261 ? 19.948 -0.359 -8.064 1.00 90.94 261 ASP A N 1
ATOM 2028 C CA . ASP A 1 261 ? 19.257 0.928 -7.908 1.00 90.94 261 ASP A CA 1
ATOM 2029 C C . ASP A 1 261 ? 18.875 1.560 -9.254 1.00 90.94 261 ASP A C 1
ATOM 2031 O O . ASP A 1 261 ? 17.843 2.221 -9.355 1.00 90.94 261 ASP A O 1
ATOM 2035 N N . ALA A 1 262 ? 19.644 1.288 -10.314 1.00 91.25 262 ALA A N 1
ATOM 2036 C CA . ALA A 1 262 ? 19.293 1.700 -11.671 1.00 91.25 262 ALA A CA 1
ATOM 2037 C C . ALA A 1 262 ? 17.998 1.026 -12.153 1.00 91.25 262 ALA A C 1
ATOM 2039 O O . ALA A 1 262 ? 17.148 1.682 -12.753 1.00 91.25 262 ALA A O 1
ATOM 2040 N N . LEU A 1 263 ? 17.804 -0.264 -11.845 1.00 94.06 263 LEU A N 1
ATOM 2041 C CA . LEU A 1 263 ? 16.551 -0.955 -12.151 1.00 94.06 263 LEU A CA 1
ATOM 2042 C C . LEU A 1 263 ? 15.399 -0.455 -11.281 1.00 94.06 263 LEU A C 1
ATOM 2044 O O . LEU A 1 263 ? 14.317 -0.244 -11.818 1.00 94.06 263 LEU A O 1
ATOM 2048 N N . LYS A 1 264 ? 15.614 -0.209 -9.980 1.00 92.38 264 LYS A N 1
ATOM 2049 C CA . LYS A 1 264 ? 14.587 0.423 -9.126 1.00 92.38 264 LYS A CA 1
ATOM 2050 C C . LYS A 1 264 ? 14.131 1.748 -9.728 1.00 92.38 264 LYS A C 1
ATOM 2052 O O . LYS A 1 264 ? 12.940 1.938 -9.937 1.00 92.38 264 LYS A O 1
ATOM 2057 N N . SER A 1 265 ? 15.076 2.623 -10.077 1.00 91.88 265 SER A N 1
ATOM 2058 C CA . SER A 1 265 ? 14.784 3.914 -10.703 1.00 91.88 265 SER A CA 1
ATOM 2059 C C . SER A 1 265 ? 14.025 3.755 -12.022 1.00 91.88 265 SER A C 1
ATOM 2061 O O . SER A 1 265 ? 13.016 4.433 -12.216 1.00 91.88 265 SER A O 1
ATOM 2063 N N . LEU A 1 266 ? 14.436 2.819 -12.889 1.00 93.94 266 LEU A N 1
ATOM 2064 C CA . LEU A 1 266 ? 13.725 2.537 -14.136 1.00 93.94 266 LEU A CA 1
ATOM 2065 C C . LEU A 1 266 ? 12.282 2.095 -13.875 1.00 93.94 266 LEU A C 1
ATOM 2067 O O . LEU A 1 266 ? 11.368 2.719 -14.405 1.00 93.94 266 LEU A O 1
ATOM 2071 N N . PHE A 1 267 ? 12.066 1.058 -13.063 1.00 94.62 267 PHE A N 1
ATOM 2072 C CA . PHE A 1 267 ? 10.731 0.501 -12.835 1.00 94.62 267 PHE A CA 1
ATOM 2073 C C . PHE A 1 267 ? 9.798 1.507 -12.148 1.00 94.62 267 PHE A C 1
ATOM 2075 O O . PHE A 1 267 ? 8.645 1.633 -12.560 1.00 94.62 267 PHE A O 1
ATOM 2082 N N . THR A 1 268 ? 10.307 2.291 -11.193 1.00 92.88 268 THR A N 1
ATOM 2083 C CA . THR A 1 268 ? 9.556 3.404 -10.598 1.00 92.88 268 THR A CA 1
ATOM 2084 C C . THR A 1 268 ? 9.201 4.462 -11.646 1.00 92.88 268 THR A C 1
ATOM 2086 O O . THR A 1 268 ? 8.058 4.908 -11.687 1.00 92.88 268 THR A O 1
ATOM 2089 N N . SER A 1 269 ? 10.140 4.839 -12.528 1.00 92.88 269 SER A N 1
ATOM 2090 C CA . SER A 1 269 ? 9.899 5.871 -13.550 1.00 92.88 269 SER A CA 1
ATOM 2091 C C . SER A 1 269 ? 8.806 5.480 -14.548 1.00 92.88 269 SER A C 1
ATOM 2093 O O . SER A 1 269 ? 7.987 6.315 -14.905 1.00 92.88 269 SER A O 1
ATOM 2095 N N . ILE A 1 270 ? 8.727 4.202 -14.935 1.00 94.62 270 ILE A N 1
ATOM 2096 C CA . ILE A 1 270 ? 7.692 3.688 -15.854 1.00 94.62 270 ILE A CA 1
ATOM 2097 C C . ILE A 1 270 ? 6.372 3.351 -15.139 1.00 94.62 270 ILE A C 1
ATOM 2099 O O . ILE A 1 270 ? 5.490 2.725 -15.723 1.00 94.62 270 ILE A O 1
ATOM 2103 N N . GLY A 1 271 ? 6.234 3.729 -13.866 1.00 92.81 271 GLY A N 1
ATOM 2104 C CA . GLY A 1 271 ? 4.978 3.668 -13.125 1.00 92.81 271 GLY A CA 1
ATOM 2105 C C . GLY A 1 271 ? 4.757 2.428 -12.261 1.00 92.81 271 GLY A C 1
ATOM 2106 O O . GLY A 1 271 ? 3.708 2.358 -11.624 1.00 92.81 271 GLY A O 1
ATOM 2107 N N . VAL A 1 272 ? 5.704 1.482 -12.168 1.00 94.50 272 VAL A N 1
ATOM 2108 C CA . VAL A 1 272 ? 5.563 0.349 -11.231 1.00 94.50 272 VAL A CA 1
ATOM 2109 C C . VAL A 1 272 ? 5.502 0.878 -9.803 1.00 94.50 272 VAL A C 1
ATOM 2111 O O . VAL A 1 272 ? 6.400 1.588 -9.349 1.00 94.50 272 VAL A O 1
ATOM 2114 N N . ALA A 1 273 ? 4.436 0.525 -9.090 1.00 93.56 273 ALA A N 1
ATOM 2115 C CA . ALA A 1 273 ? 4.250 0.925 -7.704 1.00 93.56 273 ALA A CA 1
ATOM 2116 C C . ALA A 1 273 ? 5.174 0.115 -6.781 1.00 93.56 273 ALA A C 1
ATOM 2118 O O . ALA A 1 273 ? 5.448 -1.060 -7.030 1.00 93.56 273 ALA A O 1
ATOM 2119 N N . HIS A 1 274 ? 5.661 0.728 -5.704 1.00 91.81 274 HIS A N 1
ATOM 2120 C CA . HIS A 1 274 ? 6.543 0.072 -4.740 1.00 91.81 274 HIS A CA 1
ATOM 2121 C C . HIS A 1 274 ? 5.783 -0.201 -3.443 1.00 91.81 274 HIS A C 1
ATOM 2123 O O . HIS A 1 274 ? 5.256 0.719 -2.823 1.00 91.81 274 HIS A O 1
ATOM 2129 N N . TYR A 1 275 ? 5.740 -1.465 -3.025 1.00 91.62 275 TYR A N 1
ATOM 2130 C CA . TYR A 1 275 ? 5.213 -1.829 -1.717 1.00 91.62 275 TYR A CA 1
ATOM 2131 C C . TYR A 1 275 ? 6.288 -1.614 -0.646 1.00 91.62 275 TYR A C 1
ATOM 2133 O O . TYR A 1 275 ? 7.194 -2.437 -0.495 1.00 91.62 275 TYR A O 1
ATOM 2141 N N . ASP A 1 276 ? 6.174 -0.519 0.103 1.00 89.25 276 ASP A N 1
ATOM 2142 C CA . ASP A 1 276 ? 7.065 -0.210 1.224 1.00 89.25 276 ASP A CA 1
ATOM 2143 C C . ASP A 1 276 ? 6.310 0.494 2.362 1.00 89.25 276 ASP A C 1
ATOM 2145 O O . ASP A 1 276 ? 6.409 1.710 2.523 1.00 89.25 276 ASP A O 1
ATOM 2149 N N . PRO A 1 277 ? 5.534 -0.253 3.165 1.00 83.94 277 PRO A N 1
ATOM 2150 C CA . PRO A 1 277 ? 4.707 0.322 4.224 1.00 83.94 277 PRO A CA 1
ATOM 2151 C C . PRO A 1 277 ? 5.519 0.826 5.432 1.00 83.94 277 PRO A C 1
ATOM 2153 O O . PRO A 1 277 ? 4.946 1.239 6.435 1.00 83.94 277 PRO A O 1
ATOM 2156 N N . GLU A 1 278 ? 6.850 0.755 5.378 1.00 87.38 278 GLU A N 1
ATOM 2157 C CA . GLU A 1 278 ? 7.746 1.307 6.400 1.00 87.38 278 GLU A CA 1
ATOM 2158 C C . GLU A 1 278 ? 8.208 2.727 6.041 1.00 87.38 278 GLU A C 1
ATOM 2160 O O . GLU A 1 278 ? 8.589 3.503 6.922 1.00 87.38 278 GLU A O 1
ATOM 2165 N N . SER A 1 279 ? 8.142 3.087 4.757 1.00 89.56 279 SER A N 1
ATOM 2166 C CA . SER A 1 279 ? 8.527 4.401 4.256 1.00 89.56 279 SER A CA 1
ATOM 2167 C C . SER A 1 279 ? 7.323 5.328 4.172 1.00 89.56 279 SER A C 1
ATOM 2169 O O . SER A 1 279 ? 6.255 4.953 3.699 1.00 89.56 279 SER A O 1
ATOM 2171 N N . ARG A 1 280 ? 7.509 6.581 4.596 1.00 93.69 280 ARG A N 1
ATOM 2172 C CA . ARG A 1 280 ? 6.468 7.607 4.470 1.00 93.69 280 ARG A CA 1
ATOM 2173 C C . ARG A 1 280 ? 6.206 7.915 2.999 1.00 93.69 280 ARG A C 1
ATOM 2175 O O . ARG A 1 280 ? 7.156 8.099 2.241 1.00 93.69 280 ARG A O 1
ATOM 2182 N N . THR A 1 281 ? 4.939 8.038 2.627 1.00 93.00 281 THR A N 1
ATOM 2183 C CA . THR A 1 281 ? 4.517 8.358 1.263 1.00 93.00 281 THR A CA 1
ATOM 2184 C C . THR A 1 281 ? 3.229 9.175 1.257 1.00 93.00 281 THR A C 1
ATOM 2186 O O . THR A 1 281 ? 2.377 8.997 2.120 1.00 93.00 281 THR A O 1
ATOM 2189 N N . ASP A 1 282 ? 3.091 10.074 0.294 1.00 92.44 282 ASP A N 1
ATOM 2190 C CA . ASP A 1 282 ? 1.856 10.781 -0.057 1.00 92.44 282 ASP A CA 1
ATOM 2191 C C . ASP A 1 282 ? 1.052 10.046 -1.148 1.00 92.44 282 ASP A C 1
ATOM 2193 O O . ASP A 1 282 ? -0.028 10.486 -1.532 1.00 92.44 282 ASP A O 1
ATOM 2197 N N . ASP A 1 283 ? 1.552 8.909 -1.637 1.00 90.50 283 ASP A N 1
ATOM 2198 C CA . ASP A 1 283 ? 0.957 8.150 -2.729 1.00 90.50 283 ASP A CA 1
ATOM 2199 C C . ASP A 1 283 ? -0.204 7.266 -2.249 1.00 90.50 283 ASP A C 1
ATOM 2201 O O . ASP A 1 283 ? -0.039 6.325 -1.467 1.00 90.50 283 ASP A O 1
ATOM 2205 N N . VAL A 1 284 ? -1.397 7.548 -2.767 1.00 92.75 284 VAL A N 1
ATOM 2206 C CA . VAL A 1 284 ? -2.645 6.854 -2.425 1.00 92.75 284 VAL A CA 1
ATOM 2207 C C . VAL A 1 284 ? -2.790 5.476 -3.079 1.00 92.75 284 VAL A C 1
ATOM 2209 O O . VAL A 1 284 ? -3.614 4.670 -2.641 1.00 92.75 284 VAL A O 1
ATOM 2212 N N . ARG A 1 285 ? -1.959 5.141 -4.079 1.00 92.31 285 ARG A N 1
ATOM 2213 C CA . ARG A 1 285 ? -2.110 3.918 -4.889 1.00 92.31 285 ARG A CA 1
ATOM 2214 C C . ARG A 1 285 ? -2.189 2.633 -4.065 1.00 92.31 285 ARG A C 1
ATOM 2216 O O . ARG A 1 285 ? -2.892 1.709 -4.469 1.00 92.31 285 ARG A O 1
ATOM 2223 N N . LEU A 1 286 ? -1.490 2.547 -2.927 1.00 94.06 286 LEU A N 1
ATOM 2224 C CA . LEU A 1 286 ? -1.553 1.360 -2.062 1.00 94.06 286 LEU A CA 1
ATOM 2225 C C . LEU A 1 286 ? -2.928 1.214 -1.405 1.00 94.06 286 LEU A C 1
ATOM 2227 O O . LEU A 1 286 ? -3.477 0.115 -1.375 1.00 94.06 286 LEU A O 1
ATOM 2231 N N . LEU A 1 287 ? -3.490 2.312 -0.900 1.00 95.19 287 LEU A N 1
ATOM 2232 C CA . LEU A 1 287 ? -4.813 2.318 -0.279 1.00 95.19 287 LEU A CA 1
ATOM 2233 C C . LEU A 1 287 ? -5.896 1.974 -1.308 1.00 95.19 287 LEU A C 1
ATOM 2235 O O . LEU A 1 287 ? -6.743 1.128 -1.024 1.00 95.19 287 LEU A O 1
ATOM 2239 N N . ASP A 1 288 ? -5.806 2.532 -2.518 1.00 94.12 288 ASP A N 1
ATOM 2240 C CA . ASP A 1 288 ? -6.726 2.216 -3.617 1.00 94.12 288 ASP A CA 1
ATOM 2241 C C . ASP A 1 288 ? -6.619 0.745 -4.052 1.00 94.12 288 ASP A C 1
ATOM 2243 O O . ASP A 1 288 ? -7.631 0.068 -4.234 1.00 94.12 288 ASP A O 1
ATOM 2247 N N . ALA A 1 289 ? -5.401 0.202 -4.169 1.00 93.31 289 ALA A N 1
ATOM 2248 C CA . ALA A 1 289 ? -5.193 -1.202 -4.527 1.00 93.31 289 ALA A CA 1
ATOM 2249 C C . ALA A 1 289 ? -5.762 -2.164 -3.469 1.00 93.31 289 ALA A C 1
ATOM 2251 O O . ALA A 1 289 ? -6.385 -3.171 -3.814 1.00 93.31 289 ALA A O 1
ATOM 2252 N N . LEU A 1 290 ? -5.592 -1.845 -2.181 1.00 94.50 290 LEU A N 1
ATOM 2253 C CA . LEU A 1 290 ? -6.181 -2.611 -1.081 1.00 94.50 290 LEU A CA 1
ATOM 2254 C C . LEU A 1 290 ? -7.713 -2.478 -1.057 1.00 94.50 290 LEU A C 1
ATOM 2256 O O . LEU A 1 290 ? -8.402 -3.462 -0.790 1.00 94.50 290 LEU A O 1
ATOM 2260 N N . GLY A 1 291 ? -8.254 -1.304 -1.392 1.00 94.81 291 GLY A N 1
ATOM 2261 C CA . GLY A 1 291 ? -9.691 -1.090 -1.578 1.00 94.81 291 GLY A CA 1
ATOM 2262 C C . GLY A 1 291 ? -10.276 -1.958 -2.690 1.00 94.81 291 GLY A C 1
ATOM 2263 O O . GLY A 1 291 ? -11.230 -2.703 -2.459 1.00 94.81 291 GLY A O 1
ATOM 2264 N N . ASN A 1 292 ? -9.638 -1.961 -3.860 1.00 93.69 292 ASN A N 1
ATOM 2265 C CA . ASN A 1 292 ? -10.025 -2.805 -4.991 1.00 93.69 292 ASN A CA 1
ATOM 2266 C C . ASN A 1 292 ? -9.953 -4.301 -4.647 1.00 93.69 292 ASN A C 1
ATOM 2268 O O . ASN A 1 292 ? -10.775 -5.091 -5.117 1.00 93.69 292 ASN A O 1
ATOM 2272 N N . ALA A 1 293 ? -8.998 -4.714 -3.805 1.00 93.56 293 ALA A N 1
ATOM 2273 C CA . ALA A 1 293 ? -8.919 -6.089 -3.315 1.00 93.56 293 ALA A CA 1
ATOM 2274 C C . ALA A 1 293 ? -10.153 -6.470 -2.478 1.00 93.56 293 ALA A C 1
ATOM 2276 O O . ALA A 1 293 ? -10.667 -7.580 -2.623 1.00 93.56 293 ALA A O 1
ATOM 2277 N N . VAL A 1 294 ? -10.658 -5.550 -1.646 1.00 94.44 294 VAL A N 1
ATOM 2278 C CA . VAL A 1 294 ? -11.895 -5.746 -0.871 1.00 94.44 294 VAL A CA 1
ATOM 2279 C C . VAL A 1 294 ? -13.106 -5.866 -1.792 1.00 94.44 294 VAL A C 1
ATOM 2281 O O . VAL A 1 294 ? -13.866 -6.827 -1.669 1.00 94.44 294 VAL A O 1
ATOM 2284 N N . GLU A 1 295 ? -13.261 -4.939 -2.737 1.00 93.56 295 GLU A N 1
ATOM 2285 C CA . GLU A 1 295 ? -14.398 -4.909 -3.665 1.00 93.56 295 GLU A CA 1
ATOM 2286 C C . GLU A 1 295 ? -14.461 -6.168 -4.543 1.00 93.56 295 GLU A C 1
ATOM 2288 O O . GLU A 1 295 ? -15.495 -6.830 -4.634 1.00 93.56 295 GLU A O 1
ATOM 2293 N N . SER A 1 296 ? -13.326 -6.561 -5.125 1.00 91.62 296 SER A N 1
ATOM 2294 C CA . SER A 1 296 ? -13.214 -7.761 -5.965 1.00 91.62 296 SER A CA 1
ATOM 2295 C C . SER A 1 296 ? -13.164 -9.075 -5.176 1.00 91.62 296 SER A C 1
ATOM 2297 O O . SER A 1 296 ? -13.138 -10.150 -5.779 1.00 91.62 296 SER A O 1
ATOM 2299 N N . ARG A 1 297 ? -13.133 -9.013 -3.835 1.00 88.44 297 ARG A N 1
ATOM 2300 C CA . ARG A 1 297 ? -12.886 -10.153 -2.930 1.00 88.44 297 ARG A CA 1
ATOM 2301 C C . ARG A 1 297 ? -11.629 -10.947 -3.293 1.00 88.44 297 ARG A C 1
ATOM 2303 O O . ARG A 1 297 ? -11.546 -12.153 -3.063 1.00 88.44 297 ARG A O 1
ATOM 2310 N N . ASN A 1 298 ? -10.637 -10.266 -3.855 1.00 86.25 298 ASN A N 1
ATOM 2311 C CA . ASN A 1 298 ? -9.385 -10.863 -4.289 1.00 86.25 298 ASN A CA 1
ATOM 2312 C C . ASN A 1 298 ? -8.390 -10.932 -3.123 1.00 86.25 298 ASN A C 1
ATOM 2314 O O . ASN A 1 298 ? -7.340 -10.309 -3.141 1.00 86.25 298 ASN A O 1
ATOM 2318 N N . PHE A 1 299 ? -8.726 -11.647 -2.054 1.00 83.62 299 PHE A N 1
ATOM 2319 C CA . PHE A 1 299 ? -7.816 -11.893 -0.935 1.00 83.62 299 PHE A CA 1
ATOM 2320 C C . PHE A 1 299 ? -8.190 -13.202 -0.244 1.00 83.62 299 PHE A C 1
ATOM 2322 O O . PHE A 1 299 ? -9.358 -13.569 -0.161 1.00 83.62 299 PHE A O 1
ATOM 2329 N N . ARG A 1 300 ? -7.196 -13.925 0.282 1.00 76.12 300 ARG A N 1
ATOM 2330 C CA . ARG A 1 300 ? -7.445 -15.211 0.961 1.00 76.12 300 ARG A CA 1
ATOM 2331 C C . ARG A 1 300 ? -7.707 -15.069 2.458 1.00 76.12 300 ARG A C 1
ATOM 2333 O O . ARG A 1 300 ? -8.374 -15.917 3.037 1.00 76.12 300 ARG A O 1
ATOM 2340 N N . ASN A 1 301 ? -7.148 -14.037 3.094 1.00 81.25 301 ASN A N 1
ATOM 2341 C CA . ASN A 1 301 ? -7.228 -13.835 4.539 1.00 81.25 301 ASN A CA 1
ATOM 2342 C C . ASN A 1 301 ? -7.510 -12.363 4.869 1.00 81.25 301 ASN A C 1
ATOM 2344 O O . ASN A 1 301 ? -6.671 -11.495 4.618 1.00 81.25 301 ASN A O 1
ATOM 2348 N N . ALA A 1 302 ? -8.678 -12.101 5.462 1.00 82.94 302 ALA A N 1
ATOM 2349 C CA . ALA A 1 302 ? -9.104 -10.763 5.864 1.00 82.94 302 ALA A CA 1
ATOM 2350 C C . ALA A 1 302 ? -8.164 -10.135 6.906 1.00 82.94 302 ALA A C 1
ATOM 2352 O O . ALA A 1 302 ? -7.848 -8.954 6.810 1.00 82.94 302 ALA A O 1
ATOM 2353 N N . SER A 1 303 ? -7.649 -10.915 7.859 1.00 81.56 303 SER A N 1
ATOM 2354 C CA . SER A 1 303 ? -6.740 -10.416 8.899 1.00 81.56 303 SER A CA 1
ATOM 2355 C C . SER A 1 303 ? -5.413 -9.932 8.317 1.00 81.56 303 SER A C 1
ATOM 2357 O O . SER A 1 303 ? -4.874 -8.920 8.760 1.00 81.56 303 SER A O 1
ATOM 2359 N N . THR A 1 304 ? -4.894 -10.620 7.293 1.00 84.44 304 THR A N 1
ATOM 2360 C CA . THR A 1 304 ? -3.689 -10.177 6.575 1.00 84.44 304 THR A CA 1
ATOM 2361 C C . THR A 1 304 ? -3.940 -8.863 5.842 1.00 84.44 304 THR A C 1
ATOM 2363 O O . THR A 1 304 ? -3.117 -7.954 5.941 1.00 84.44 304 THR A O 1
ATOM 2366 N N . LEU A 1 305 ? -5.089 -8.738 5.171 1.00 88.88 305 LEU A N 1
ATOM 2367 C CA . LEU A 1 305 ? -5.470 -7.517 4.463 1.00 88.88 305 LEU A CA 1
ATOM 2368 C C . LEU A 1 305 ? -5.670 -6.335 5.427 1.00 88.88 305 LEU A C 1
ATOM 2370 O O . LEU A 1 305 ? -5.191 -5.239 5.158 1.00 88.88 305 LEU A O 1
ATOM 2374 N N . ILE A 1 306 ? -6.291 -6.560 6.591 1.00 87.56 306 ILE A N 1
ATOM 2375 C CA . ILE A 1 306 ? -6.412 -5.549 7.657 1.00 87.56 306 ILE A CA 1
ATOM 2376 C C . ILE A 1 306 ? -5.026 -5.098 8.134 1.00 87.56 306 ILE A C 1
ATOM 2378 O O . ILE A 1 306 ? -4.805 -3.903 8.322 1.00 87.56 306 ILE A O 1
ATOM 2382 N N . GLY A 1 307 ? -4.083 -6.030 8.304 1.00 87.62 307 GLY A N 1
ATOM 2383 C CA . GLY A 1 307 ? -2.698 -5.699 8.647 1.00 87.62 307 GLY A CA 1
ATOM 2384 C C . GLY A 1 307 ? -2.025 -4.812 7.594 1.00 87.62 307 GLY A C 1
ATOM 2385 O O . GLY A 1 307 ? -1.384 -3.825 7.947 1.00 87.62 307 GLY A O 1
ATOM 2386 N N . GLN A 1 308 ? -2.218 -5.117 6.307 1.00 91.06 308 GLN A N 1
ATOM 2387 C CA . GLN A 1 308 ? -1.700 -4.312 5.194 1.00 91.06 308 GLN A CA 1
ATOM 2388 C C . GLN A 1 308 ? -2.351 -2.923 5.130 1.00 91.06 308 GLN A C 1
ATOM 2390 O O . GLN A 1 308 ? -1.639 -1.938 4.965 1.00 91.06 308 GLN A O 1
ATOM 2395 N N . LEU A 1 309 ? -3.670 -2.822 5.334 1.00 93.44 309 LEU A N 1
ATOM 2396 C CA . LEU A 1 309 ? -4.398 -1.547 5.404 1.00 93.44 309 LEU A CA 1
ATOM 2397 C C . LEU A 1 309 ? -3.882 -0.658 6.534 1.00 93.44 309 LEU A C 1
ATOM 2399 O O . LEU A 1 309 ? -3.599 0.517 6.322 1.00 93.44 309 LEU A O 1
ATOM 2403 N N . ARG A 1 310 ? -3.702 -1.223 7.731 1.00 92.62 310 ARG A N 1
ATOM 2404 C CA . ARG A 1 310 ? -3.152 -0.497 8.884 1.00 92.62 310 ARG A CA 1
ATOM 2405 C C . ARG A 1 310 ? -1.743 0.016 8.613 1.00 92.62 310 ARG A C 1
ATOM 2407 O O . ARG A 1 310 ? -1.452 1.168 8.922 1.00 92.62 310 ARG A O 1
ATOM 2414 N N . ALA A 1 311 ? -0.894 -0.814 8.010 1.00 92.56 311 ALA A N 1
ATOM 2415 C CA . ALA A 1 311 ? 0.465 -0.428 7.654 1.00 92.56 311 ALA A CA 1
ATOM 2416 C C . ALA A 1 311 ? 0.484 0.661 6.563 1.00 92.56 311 ALA A C 1
ATOM 2418 O O . ALA A 1 311 ? 1.230 1.630 6.680 1.00 92.56 311 ALA A O 1
ATOM 2419 N N . ALA A 1 312 ? -0.392 0.560 5.558 1.00 95.00 312 ALA A N 1
ATOM 2420 C CA . ALA A 1 312 ? -0.552 1.577 4.520 1.00 95.00 312 ALA A CA 1
ATOM 2421 C C . ALA A 1 312 ? -0.996 2.928 5.107 1.00 95.00 312 ALA A C 1
ATOM 2423 O O . ALA A 1 312 ? -0.397 3.955 4.801 1.00 95.00 312 ALA A O 1
ATOM 2424 N N . TRP A 1 313 ? -1.982 2.934 6.011 1.00 95.88 313 TRP A N 1
ATOM 2425 C CA . TRP A 1 313 ? -2.407 4.152 6.708 1.00 95.88 313 TRP A CA 1
ATOM 2426 C C . TRP A 1 313 ? -1.313 4.754 7.598 1.00 95.88 313 TRP A C 1
ATOM 2428 O O . TRP A 1 313 ? -1.207 5.977 7.683 1.00 95.88 313 TRP A O 1
ATOM 2438 N N . GLU A 1 314 ? -0.485 3.933 8.252 1.00 94.62 314 GLU A N 1
ATOM 2439 C CA . GLU A 1 314 ? 0.642 4.427 9.057 1.00 94.62 314 GLU A CA 1
ATOM 2440 C C . GLU A 1 314 ? 1.713 5.098 8.179 1.00 94.62 314 GLU A C 1
ATOM 2442 O O . GLU A 1 314 ? 2.226 6.155 8.553 1.00 94.62 314 GLU A O 1
ATOM 2447 N N . ALA A 1 315 ? 1.994 4.543 6.996 1.00 94.50 315 ALA A N 1
ATOM 2448 C CA . ALA A 1 315 ? 2.921 5.106 6.013 1.00 94.50 315 ALA A CA 1
ATOM 2449 C C . ALA A 1 315 ? 2.376 6.323 5.248 1.00 94.50 315 ALA A C 1
ATOM 2451 O O . ALA A 1 315 ? 3.166 7.079 4.685 1.00 94.50 315 ALA A O 1
ATOM 2452 N N . PHE A 1 316 ? 1.060 6.538 5.225 1.00 96.25 316 PHE A N 1
ATOM 2453 C CA . PHE A 1 316 ? 0.429 7.590 4.428 1.00 96.25 316 PHE A CA 1
ATOM 2454 C C . PHE A 1 316 ? 0.520 8.978 5.089 1.00 96.25 316 PHE A C 1
ATOM 2456 O O . PHE A 1 316 ? 0.032 9.194 6.205 1.00 96.25 316 PHE A O 1
ATOM 2463 N N . TYR A 1 317 ? 1.136 9.933 4.395 1.00 95.38 317 TYR A N 1
ATOM 2464 C CA . TYR A 1 317 ? 1.329 11.337 4.768 1.00 95.38 317 TYR A CA 1
ATOM 2465 C C . TYR A 1 317 ? 0.916 12.231 3.586 1.00 95.38 317 TYR A C 1
ATOM 2467 O O . TYR A 1 317 ? 1.785 12.659 2.829 1.00 95.38 317 TYR A O 1
ATOM 2475 N N . PRO A 1 318 ? -0.389 12.501 3.413 1.00 94.44 318 PRO A N 1
ATOM 2476 C CA . PRO A 1 318 ? -0.890 13.286 2.287 1.00 94.44 318 PRO A CA 1
ATOM 2477 C C . PRO A 1 318 ? -0.344 14.718 2.330 1.00 94.44 318 PRO A C 1
ATOM 2479 O O . PRO A 1 318 ? -0.278 15.327 3.402 1.00 94.44 318 PRO A O 1
ATOM 2482 N N . ALA A 1 319 ? 0.028 15.263 1.170 1.00 93.19 319 ALA A N 1
ATOM 2483 C CA . ALA A 1 319 ? 0.475 16.650 1.042 1.00 93.19 319 ALA A CA 1
ATOM 2484 C C . ALA A 1 319 ? -0.713 17.628 1.034 1.00 93.19 319 ALA A C 1
ATOM 2486 O O . ALA A 1 319 ? -0.578 18.792 1.416 1.00 93.19 319 ALA A O 1
ATOM 2487 N N . SER A 1 320 ? -1.880 17.143 0.611 1.00 92.38 320 SER A N 1
ATOM 2488 C CA . SER A 1 320 ? -3.141 17.866 0.507 1.00 92.38 320 SER A CA 1
ATOM 2489 C C . SER A 1 320 ? -4.318 16.961 0.894 1.00 92.38 320 SER A C 1
ATOM 2491 O O . SER A 1 320 ? -4.279 15.756 0.645 1.00 92.38 320 SER A O 1
ATOM 2493 N N . PRO A 1 321 ? -5.433 17.509 1.415 1.00 88.88 321 PRO A N 1
ATOM 2494 C CA . PRO A 1 321 ? -6.667 16.745 1.619 1.00 88.88 321 PRO A CA 1
ATOM 2495 C C . PRO A 1 321 ? -7.182 16.055 0.347 1.00 88.88 321 PRO A C 1
ATOM 2497 O O . PRO A 1 321 ? -7.881 15.048 0.432 1.00 88.88 321 PRO A O 1
ATOM 2500 N N . ALA A 1 322 ? -6.838 16.576 -0.836 1.00 89.00 322 ALA A N 1
ATOM 2501 C CA . ALA A 1 322 ? -7.206 15.982 -2.121 1.00 89.00 322 ALA A CA 1
ATOM 2502 C C . ALA A 1 322 ? -6.523 14.630 -2.396 1.00 89.00 322 ALA A C 1
ATOM 2504 O O . ALA A 1 322 ? -7.039 13.870 -3.212 1.00 89.00 322 ALA A O 1
ATOM 2505 N N . ASP A 1 323 ? -5.418 14.327 -1.709 1.00 91.88 323 ASP A N 1
ATOM 2506 C CA . ASP A 1 323 ? -4.644 13.096 -1.908 1.00 91.88 323 ASP A CA 1
ATOM 2507 C C . ASP A 1 323 ? -5.287 11.889 -1.207 1.00 91.88 323 ASP A C 1
ATOM 2509 O O . ASP A 1 323 ? -4.910 10.747 -1.455 1.00 91.88 323 ASP A O 1
ATOM 2513 N N . PHE A 1 324 ? -6.263 12.113 -0.318 1.00 94.12 324 PHE A N 1
ATOM 2514 C CA . PHE A 1 324 ? -6.998 11.024 0.323 1.00 94.12 324 PHE A CA 1
ATOM 2515 C C . PHE A 1 324 ? -7.796 10.206 -0.707 1.00 94.12 324 PHE A C 1
ATOM 2517 O O . PHE A 1 324 ? -8.387 10.781 -1.631 1.00 94.12 324 PHE A O 1
ATOM 2524 N N . PRO A 1 325 ? -7.901 8.878 -0.509 1.00 93.56 325 PRO A N 1
ATOM 2525 C CA . PRO A 1 325 ? -8.664 8.015 -1.402 1.00 93.56 325 PRO A CA 1
ATOM 2526 C C . PRO A 1 325 ? -10.141 8.412 -1.408 1.00 93.56 325 PRO A C 1
ATOM 2528 O O . PRO A 1 325 ? -10.691 8.841 -0.397 1.00 93.56 325 PRO A O 1
ATOM 2531 N N . THR A 1 326 ? -10.806 8.264 -2.551 1.00 90.88 326 THR A N 1
ATOM 2532 C CA . THR A 1 326 ? -12.239 8.596 -2.678 1.00 90.88 326 THR A CA 1
ATOM 2533 C C . THR A 1 326 ? -13.131 7.617 -1.919 1.00 90.88 326 THR A C 1
ATOM 2535 O O . THR A 1 326 ? -14.144 8.018 -1.351 1.00 90.88 326 THR A O 1
ATOM 2538 N N . HIS A 1 327 ? -12.722 6.350 -1.874 1.00 94.25 327 HIS A N 1
ATOM 2539 C CA . HIS A 1 327 ? -13.417 5.275 -1.185 1.00 94.25 327 HIS A CA 1
ATOM 2540 C C . HIS A 1 327 ? -12.573 4.784 -0.010 1.00 94.25 327 HIS A C 1
ATOM 2542 O O . HIS A 1 327 ? -11.349 4.705 -0.093 1.00 94.25 327 HIS A O 1
ATOM 2548 N N . LEU A 1 328 ? -13.226 4.435 1.094 1.00 96.31 328 LEU A N 1
ATOM 2549 C CA . LEU A 1 328 ? -12.573 3.996 2.321 1.00 96.31 328 LEU A CA 1
ATOM 2550 C C . LEU A 1 328 ? -12.912 2.540 2.607 1.00 96.31 328 LEU A C 1
ATOM 2552 O O . LEU A 1 328 ? -14.068 2.126 2.526 1.00 96.31 328 LEU A O 1
ATOM 2556 N N . VAL A 1 329 ? -11.900 1.760 2.984 1.00 96.50 329 VAL A N 1
ATOM 2557 C CA . VAL A 1 329 ? -12.127 0.406 3.487 1.00 96.50 329 VAL A CA 1
ATOM 2558 C C . VAL A 1 329 ? -12.559 0.475 4.945 1.00 96.50 329 VAL A C 1
ATOM 2560 O O . VAL A 1 329 ? -11.806 0.924 5.817 1.00 96.50 329 VAL A O 1
ATOM 2563 N N . VAL A 1 330 ? -13.761 -0.023 5.210 1.00 95.19 330 VAL A N 1
ATOM 2564 C CA . VAL A 1 330 ? -14.349 -0.096 6.545 1.00 95.19 330 VAL A CA 1
ATOM 2565 C C . VAL A 1 330 ? -14.585 -1.540 6.963 1.00 95.19 330 VAL A C 1
ATOM 2567 O O . VAL A 1 330 ? -14.883 -2.408 6.144 1.00 95.19 330 VAL A O 1
ATOM 2570 N N . GLN A 1 331 ? -14.471 -1.790 8.261 1.00 93.56 331 GLN A N 1
ATOM 2571 C CA . GLN A 1 331 ? -15.032 -2.967 8.901 1.00 93.56 331 GLN A CA 1
ATOM 2572 C C . GLN A 1 331 ? -16.484 -2.671 9.269 1.00 93.56 331 GLN A C 1
ATOM 2574 O O . GLN A 1 331 ? -16.764 -1.762 10.055 1.00 93.56 331 GLN A O 1
ATOM 2579 N N . GLN A 1 332 ? -17.385 -3.451 8.688 1.00 91.44 332 GLN A N 1
ATOM 2580 C CA . GLN A 1 332 ? -18.814 -3.431 8.968 1.00 91.44 332 GLN A CA 1
ATOM 2581 C C . GLN A 1 332 ? -19.101 -4.044 10.357 1.00 91.44 332 GLN A C 1
ATOM 2583 O O . GLN A 1 332 ? -18.248 -4.746 10.921 1.00 91.44 332 GLN A O 1
ATOM 2588 N N . PRO A 1 333 ? -20.298 -3.826 10.930 1.00 85.62 333 PRO A N 1
ATOM 2589 C CA . PRO A 1 333 ? -20.678 -4.409 12.221 1.00 85.62 333 PRO A CA 1
ATOM 2590 C C . PRO A 1 333 ? -20.535 -5.938 12.257 1.00 85.62 333 PRO A C 1
ATOM 2592 O O . PRO A 1 333 ? -19.989 -6.496 13.211 1.00 85.62 333 PRO A O 1
ATOM 2595 N N . ASP A 1 334 ? -20.908 -6.605 11.162 1.00 84.38 334 ASP A N 1
ATOM 2596 C CA . ASP A 1 334 ? -20.792 -8.057 10.967 1.00 84.38 334 ASP A CA 1
ATOM 2597 C C . ASP A 1 334 ? -19.336 -8.569 10.882 1.00 84.38 334 ASP A C 1
ATOM 2599 O O . ASP A 1 334 ? -19.087 -9.771 10.961 1.00 84.38 334 ASP A O 1
ATOM 2603 N N . GLY A 1 335 ? -18.363 -7.662 10.766 1.00 81.44 335 GLY A N 1
ATOM 2604 C CA . GLY A 1 335 ? -16.934 -7.955 10.664 1.00 81.44 335 GLY A CA 1
ATOM 2605 C C . GLY A 1 335 ? -16.400 -8.162 9.268 1.00 81.44 335 GLY A C 1
ATOM 2606 O O . GLY A 1 335 ? -15.190 -8.338 9.117 1.00 81.44 335 GLY A O 1
ATOM 2607 N N . ASN A 1 336 ? -17.256 -8.072 8.257 1.00 89.50 336 ASN A N 1
ATOM 2608 C CA . ASN A 1 336 ? -16.813 -8.065 6.881 1.00 89.50 336 ASN A CA 1
ATOM 2609 C C . ASN A 1 336 ? -16.161 -6.725 6.529 1.00 89.50 336 ASN A C 1
ATOM 2611 O O . ASN A 1 336 ? -16.454 -5.673 7.102 1.00 89.50 336 ASN A O 1
ATOM 2615 N N . LEU A 1 337 ? -15.249 -6.777 5.562 1.00 93.69 337 LEU A N 1
ATOM 2616 C CA . LEU A 1 337 ? -14.674 -5.582 4.962 1.00 93.69 337 LEU A CA 1
ATOM 2617 C C . LEU A 1 337 ? -15.564 -5.119 3.814 1.00 93.69 337 LEU A C 1
ATOM 2619 O O . LEU A 1 337 ? -16.008 -5.933 3.004 1.00 93.69 337 LEU A O 1
ATOM 2623 N N . ALA A 1 338 ? -15.777 -3.813 3.731 1.00 94.75 338 ALA A N 1
ATOM 2624 C CA . ALA A 1 338 ? -16.464 -3.170 2.624 1.00 94.75 338 ALA A CA 1
ATOM 2625 C C . ALA A 1 338 ? -15.668 -1.951 2.157 1.00 94.75 338 ALA A C 1
ATOM 2627 O O . ALA A 1 338 ? -15.080 -1.238 2.971 1.00 94.75 338 ALA A O 1
ATOM 2628 N N . LEU A 1 339 ? -15.664 -1.716 0.847 1.00 96.12 339 LEU A N 1
ATOM 2629 C CA . LEU A 1 339 ? -15.207 -0.464 0.259 1.00 96.12 339 LEU A CA 1
ATOM 2630 C C . LEU A 1 339 ? -16.422 0.460 0.149 1.00 96.12 339 LEU A C 1
ATOM 2632 O O . LEU A 1 339 ? -17.411 0.088 -0.479 1.00 96.12 339 LEU A O 1
ATOM 2636 N N . VAL A 1 340 ? -16.380 1.621 0.799 1.00 94.62 340 VAL A N 1
ATOM 2637 C CA . VAL A 1 340 ? -17.523 2.543 0.860 1.00 94.62 340 VAL A CA 1
ATOM 2638 C C . VAL A 1 340 ? -17.112 3.956 0.479 1.00 94.62 340 VAL A C 1
ATOM 2640 O O . VAL A 1 340 ? -16.028 4.411 0.839 1.00 94.62 340 VAL A O 1
ATOM 2643 N N . GLU A 1 341 ? -17.995 4.666 -0.215 1.00 94.38 341 GLU A N 1
ATOM 2644 C CA . GLU A 1 341 ? -17.911 6.118 -0.354 1.00 94.38 341 GLU A CA 1
ATOM 2645 C C . GLU A 1 341 ? -18.651 6.752 0.839 1.00 94.38 341 GLU A C 1
ATOM 2647 O O . GLU A 1 341 ? -19.865 6.563 0.969 1.00 94.38 341 GLU A O 1
ATOM 2652 N N . PRO A 1 342 ? -17.957 7.451 1.757 1.00 92.44 342 PRO A N 1
ATOM 2653 C CA . PRO A 1 342 ? -18.599 8.012 2.940 1.00 92.44 342 PRO A CA 1
ATOM 2654 C C . PRO A 1 342 ? -19.647 9.064 2.575 1.00 92.44 342 PRO A C 1
ATOM 2656 O O . PRO A 1 342 ? -19.356 10.023 1.859 1.00 92.44 342 PRO A O 1
ATOM 2659 N N . SER A 1 343 ? -20.842 8.950 3.151 1.00 91.62 343 SER A N 1
ATOM 2660 C CA . SER A 1 343 ? -21.923 9.920 2.966 1.00 91.62 343 SER A CA 1
ATOM 2661 C C . SER A 1 343 ? -22.477 10.407 4.304 1.00 91.62 343 SER A C 1
ATOM 2663 O O . SER A 1 343 ? -22.187 9.849 5.362 1.00 91.62 343 SER A O 1
ATOM 2665 N N . VAL A 1 344 ? -23.286 11.467 4.263 1.00 86.12 344 VAL A N 1
ATOM 2666 C CA . VAL A 1 344 ? -23.939 12.011 5.465 1.00 86.12 344 VAL A CA 1
ATOM 2667 C C . VAL A 1 344 ? -24.945 11.013 6.049 1.00 86.12 344 VAL A C 1
ATOM 2669 O O . VAL A 1 344 ? -25.063 10.924 7.271 1.00 86.12 344 VAL A O 1
ATOM 2672 N N . ASP A 1 345 ? -25.618 10.248 5.184 1.00 85.25 345 ASP A N 1
ATOM 2673 C CA . ASP A 1 345 ? -26.631 9.254 5.560 1.00 85.25 345 ASP A CA 1
ATOM 2674 C C . ASP A 1 345 ? -26.012 7.940 6.062 1.00 85.25 345 ASP A C 1
ATOM 2676 O O . ASP A 1 345 ? -26.626 7.223 6.847 1.00 85.25 345 ASP A O 1
ATOM 2680 N N . SER A 1 346 ? -24.786 7.630 5.632 1.00 86.38 346 SER A N 1
ATOM 2681 C CA . SER A 1 346 ? -24.029 6.450 6.057 1.00 86.38 346 SER A CA 1
ATOM 2682 C C . SER A 1 346 ? -22.608 6.857 6.466 1.00 86.38 346 SER A C 1
ATOM 2684 O O . SER A 1 346 ? -21.647 6.566 5.741 1.00 86.38 346 SER A O 1
ATOM 2686 N N . PRO A 1 347 ? -22.456 7.550 7.610 1.00 90.62 347 PRO A N 1
ATOM 2687 C CA . PRO A 1 347 ? -21.158 8.008 8.068 1.00 90.62 347 PRO A CA 1
ATOM 2688 C C . PRO A 1 347 ? -20.269 6.830 8.472 1.00 90.62 347 PRO A C 1
ATOM 2690 O O . PRO A 1 347 ? -20.733 5.801 8.968 1.00 90.62 347 PRO A O 1
ATOM 2693 N N . VAL A 1 348 ? -18.964 7.015 8.303 1.00 93.50 348 VAL A N 1
ATOM 2694 C CA . VAL A 1 348 ? -17.943 6.064 8.753 1.00 93.50 348 VAL A CA 1
ATOM 2695 C C . VAL A 1 348 ? -17.134 6.663 9.893 1.00 93.50 348 VAL A C 1
ATOM 2697 O O . VAL A 1 348 ? -17.035 7.884 10.043 1.00 93.50 348 VAL A O 1
ATOM 2700 N N . TYR A 1 349 ? -16.540 5.800 10.706 1.00 91.94 349 TYR A N 1
ATOM 2701 C CA . TYR A 1 349 ? -15.966 6.212 11.977 1.00 91.94 349 TYR A CA 1
ATOM 2702 C C . TYR A 1 349 ? -14.474 5.918 12.063 1.00 91.94 349 TYR A C 1
ATOM 2704 O O . TYR A 1 349 ? -14.003 4.851 11.664 1.00 91.94 349 TYR A O 1
ATOM 2712 N N . LEU A 1 350 ? -13.728 6.879 12.601 1.00 92.31 350 LEU A N 1
ATOM 2713 C CA . LEU A 1 350 ? -12.315 6.721 12.926 1.00 92.31 350 LEU A CA 1
ATOM 2714 C C . LEU A 1 350 ? -12.184 6.065 14.305 1.00 92.31 350 LEU A C 1
ATOM 2716 O O . LEU A 1 350 ? -12.869 6.512 15.223 1.00 92.31 350 LEU A O 1
ATOM 2720 N N . PRO A 1 351 ? -11.325 5.047 14.484 1.00 89.31 351 PRO A N 1
ATOM 2721 C CA . PRO A 1 351 ? -11.017 4.506 15.806 1.00 89.31 351 PRO A CA 1
ATOM 2722 C C . PRO A 1 351 ? -10.193 5.502 16.636 1.00 89.31 351 PRO A C 1
ATOM 2724 O O . PRO A 1 351 ? -9.506 6.363 16.087 1.00 89.31 351 PRO A O 1
ATOM 2727 N N . SER A 1 352 ? -10.215 5.364 17.964 1.00 85.38 352 SER A N 1
ATOM 2728 C CA . SER A 1 352 ? -9.453 6.235 18.870 1.00 85.38 352 SER A CA 1
ATOM 2729 C C . SER A 1 352 ? -8.862 5.483 20.058 1.00 85.38 352 SER A C 1
ATOM 2731 O O . SER A 1 352 ? -9.132 4.304 20.270 1.00 85.38 352 SER A O 1
ATOM 2733 N N . SER A 1 353 ? -8.044 6.175 20.856 1.00 76.06 353 SER A N 1
ATOM 2734 C CA . SER A 1 353 ? -7.475 5.627 22.097 1.00 76.06 353 SER A CA 1
ATOM 2735 C C . SER A 1 353 ? -8.538 5.206 23.120 1.00 76.06 353 SER A C 1
ATOM 2737 O O . SER A 1 353 ? -8.260 4.374 23.977 1.00 76.06 353 SER A O 1
ATOM 2739 N N . ARG A 1 354 ? -9.752 5.768 23.029 1.00 69.62 354 ARG A N 1
ATOM 2740 C CA . ARG A 1 354 ? -10.878 5.487 23.935 1.00 69.62 354 ARG A CA 1
ATOM 2741 C C . ARG A 1 354 ? -11.871 4.468 23.394 1.00 69.62 354 ARG A C 1
ATOM 2743 O O . ARG A 1 354 ? -12.694 3.979 24.155 1.00 69.62 354 ARG A O 1
ATOM 2750 N N . SER A 1 355 ? -11.851 4.210 22.092 1.00 72.00 355 SER A N 1
ATOM 2751 C CA . SER A 1 355 ? -12.800 3.308 21.445 1.00 72.00 355 SER A CA 1
ATOM 2752 C C . SER A 1 355 ? -12.108 2.565 20.316 1.00 72.00 355 SER A C 1
ATOM 2754 O O . SER A 1 355 ? -11.753 3.129 19.273 1.00 72.00 355 SER A O 1
ATOM 2756 N N . SER A 1 356 ? -11.888 1.279 20.564 1.00 72.56 356 SER A N 1
ATOM 2757 C CA . SER A 1 356 ? -11.262 0.386 19.607 1.00 72.56 356 SER A CA 1
ATOM 2758 C C . SER A 1 356 ? -12.216 0.073 18.453 1.00 72.56 356 SER A C 1
ATOM 2760 O O . SER A 1 356 ? -13.430 0.268 18.534 1.00 72.56 356 SER A O 1
ATOM 2762 N N . THR A 1 357 ? -11.674 -0.458 17.357 1.00 78.31 357 THR A N 1
ATOM 2763 C CA . THR A 1 357 ? -12.486 -0.893 16.214 1.00 78.31 357 THR A CA 1
ATOM 2764 C C . THR A 1 357 ? -13.546 -1.926 16.607 1.00 78.31 357 THR A C 1
ATOM 2766 O O . THR A 1 357 ? -14.640 -1.896 16.053 1.00 78.31 357 THR A O 1
ATOM 2769 N N . SER A 1 358 ? -13.252 -2.826 17.552 1.00 74.19 358 SER A N 1
ATOM 2770 C CA . SER A 1 358 ? -14.230 -3.807 18.037 1.00 74.19 358 SER A CA 1
ATOM 2771 C C . SER A 1 358 ? -15.376 -3.147 18.794 1.00 74.19 358 SER A C 1
ATOM 2773 O O . SER A 1 358 ? -16.524 -3.473 18.514 1.00 74.19 358 SER A O 1
ATOM 2775 N N . ASP A 1 359 ? -15.084 -2.184 19.672 1.00 75.25 359 ASP A N 1
ATOM 2776 C CA . ASP A 1 359 ? -16.108 -1.528 20.497 1.00 75.25 359 ASP A CA 1
ATOM 2777 C C . ASP A 1 359 ? -17.118 -0.794 19.612 1.00 75.25 359 ASP A C 1
ATOM 2779 O O . ASP A 1 359 ? -18.328 -0.937 19.751 1.00 75.25 359 ASP A O 1
ATOM 2783 N N . LEU A 1 360 ? -16.615 -0.054 18.623 1.00 81.25 360 LEU A N 1
ATOM 2784 C CA . LEU A 1 360 ? -17.454 0.683 17.683 1.00 81.25 360 LEU A CA 1
ATOM 2785 C C . LEU A 1 360 ? -18.307 -0.244 16.807 1.00 81.25 360 LEU A C 1
ATOM 2787 O O . LEU A 1 360 ? -19.460 0.068 16.515 1.00 81.25 360 LEU A O 1
ATOM 2791 N N . ARG A 1 361 ? -17.778 -1.410 16.428 1.00 84.75 361 ARG A N 1
ATOM 2792 C CA . ARG A 1 361 ? -18.535 -2.413 15.669 1.00 84.75 361 ARG A CA 1
ATOM 2793 C C . ARG A 1 361 ? -19.607 -3.098 16.507 1.00 84.75 361 ARG A C 1
ATOM 2795 O O . ARG A 1 361 ? -20.696 -3.344 15.995 1.00 84.75 361 ARG A O 1
ATOM 2802 N N . GLU A 1 362 ? -19.338 -3.373 17.785 1.00 77.81 362 GLU A N 1
ATOM 2803 C CA . GLU A 1 362 ? -20.351 -3.886 18.716 1.00 77.81 362 GLU A CA 1
ATOM 2804 C C . GLU A 1 362 ? -21.532 -2.907 18.847 1.00 77.81 362 GLU A C 1
ATOM 2806 O O . GLU A 1 362 ? -22.670 -3.347 19.024 1.00 77.81 362 GLU A O 1
ATOM 2811 N N . LEU A 1 363 ? -21.293 -1.605 18.669 1.00 76.25 363 LEU A N 1
ATOM 2812 C CA . LEU A 1 363 ? -22.315 -0.550 18.634 1.00 76.25 363 LEU A CA 1
ATOM 2813 C C . LEU A 1 363 ? -23.014 -0.397 17.271 1.00 76.25 363 LEU A C 1
ATOM 2815 O O . LEU A 1 363 ? -23.796 0.531 17.090 1.00 76.25 363 LEU A O 1
ATOM 2819 N N . GLY A 1 364 ? -22.745 -1.280 16.306 1.00 82.00 364 GLY A N 1
ATOM 2820 C CA . GLY A 1 364 ? -23.378 -1.231 14.987 1.00 82.00 364 GLY A CA 1
ATOM 2821 C C . GLY A 1 364 ? -22.763 -0.212 14.024 1.00 82.00 364 GLY A C 1
ATOM 2822 O O . GLY A 1 364 ? -23.361 0.077 12.991 1.00 82.00 364 GLY A O 1
ATOM 2823 N N . LEU A 1 365 ? -21.576 0.326 14.321 1.00 87.88 365 LEU A N 1
ATOM 2824 C CA . LEU A 1 365 ? -20.939 1.358 13.502 1.00 87.88 365 LEU A CA 1
ATOM 2825 C C . LEU A 1 365 ? -19.948 0.770 12.485 1.00 87.88 365 LEU A C 1
ATOM 2827 O O . LEU A 1 365 ? -19.244 -0.202 12.763 1.00 87.88 365 LEU A O 1
ATOM 2831 N N . SER A 1 366 ? -19.851 1.409 11.315 1.00 92.12 366 SER A N 1
ATOM 2832 C CA . SER A 1 366 ? -18.844 1.090 10.292 1.00 92.12 366 SER A CA 1
ATOM 2833 C C . SER A 1 366 ? -17.547 1.853 10.547 1.00 92.12 366 SER A C 1
ATOM 2835 O O . SER A 1 366 ? -17.528 3.083 10.544 1.00 92.12 366 SER A O 1
ATOM 2837 N N . VAL A 1 367 ? -16.443 1.138 10.747 1.00 93.50 367 VAL A N 1
ATOM 2838 C CA . VAL A 1 367 ? -15.186 1.730 11.234 1.00 93.50 367 VAL A CA 1
ATOM 2839 C C . VAL A 1 367 ? -14.090 1.594 10.193 1.00 93.50 367 VAL A C 1
ATOM 2841 O O . VAL A 1 367 ? -13.875 0.504 9.669 1.00 93.50 367 VAL A O 1
ATOM 2844 N N . ILE A 1 368 ? -13.346 2.663 9.923 1.00 95.00 368 ILE A N 1
ATOM 2845 C CA . ILE A 1 368 ? -12.208 2.623 8.998 1.00 95.00 368 ILE A CA 1
ATOM 2846 C C . ILE A 1 368 ? -11.152 1.639 9.523 1.00 95.00 368 ILE A C 1
ATOM 2848 O O . ILE A 1 368 ? -10.786 1.657 10.701 1.00 95.00 368 ILE A O 1
ATOM 2852 N N . ALA A 1 369 ? -10.660 0.760 8.645 1.00 92.00 369 ALA A N 1
ATOM 2853 C CA . ALA A 1 369 ? -9.696 -0.284 8.986 1.00 92.00 369 ALA A CA 1
ATOM 2854 C C . ALA A 1 369 ? -8.275 0.283 9.194 1.00 92.00 369 ALA A C 1
ATOM 2856 O O . ALA A 1 369 ? -7.382 0.080 8.374 1.00 92.00 369 ALA A O 1
ATOM 2857 N N . MET A 1 370 ? -8.059 0.988 10.307 1.00 92.62 370 MET A N 1
ATOM 2858 C CA . MET A 1 370 ? -6.787 1.629 10.656 1.00 92.62 370 MET A CA 1
ATOM 2859 C C . MET A 1 370 ? -6.501 1.574 12.163 1.00 92.62 370 MET A C 1
ATOM 2861 O O . MET A 1 370 ? -7.367 1.207 12.952 1.00 92.62 370 MET A O 1
ATOM 2865 N N . GLU A 1 371 ? -5.279 1.925 12.565 1.00 87.94 371 GLU A N 1
ATOM 2866 C CA . GLU A 1 371 ? -4.903 2.013 13.981 1.00 87.94 371 GLU A CA 1
ATOM 2867 C C . GLU A 1 371 ? -5.286 3.379 14.586 1.00 87.94 371 GLU A C 1
ATOM 2869 O O . GLU A 1 371 ? -5.189 4.395 13.888 1.00 87.94 371 GLU A O 1
ATOM 2874 N N . PRO A 1 372 ? -5.638 3.455 15.888 1.00 87.81 372 PRO A N 1
ATOM 2875 C CA . PRO A 1 372 ? -5.982 4.711 16.565 1.00 87.81 372 PRO A CA 1
ATOM 2876 C C . PRO A 1 372 ? -4.934 5.819 16.423 1.00 87.81 372 PRO A C 1
ATOM 2878 O O . PRO A 1 372 ? -5.270 6.989 16.264 1.00 87.81 372 PRO A O 1
ATOM 2881 N N . LYS A 1 373 ? -3.649 5.452 16.445 1.00 89.38 373 LYS A N 1
ATOM 2882 C CA . LYS A 1 373 ? -2.535 6.396 16.291 1.00 89.38 373 LYS A CA 1
ATOM 2883 C C . LYS A 1 373 ? -2.543 7.068 14.911 1.00 89.38 373 LYS A C 1
ATOM 2885 O O . LYS A 1 373 ? -2.365 8.282 14.818 1.00 89.38 373 LYS A O 1
ATOM 2890 N N . ALA A 1 374 ? -2.771 6.293 13.850 1.00 92.19 374 ALA A N 1
ATOM 2891 C CA . ALA A 1 374 ? -2.882 6.814 12.490 1.00 92.19 374 ALA A CA 1
ATOM 2892 C C . ALA A 1 374 ? -4.158 7.652 12.326 1.00 92.19 374 ALA A C 1
ATOM 2894 O O . ALA A 1 374 ? -4.107 8.737 11.748 1.00 92.19 374 ALA A O 1
ATOM 2895 N N . ALA A 1 375 ? -5.276 7.190 12.894 1.00 92.94 375 ALA A N 1
ATOM 2896 C CA . ALA A 1 375 ? -6.549 7.906 12.888 1.00 92.94 375 ALA A CA 1
ATOM 2897 C C . ALA A 1 375 ? -6.440 9.293 13.539 1.00 92.94 375 ALA A C 1
ATOM 2899 O O . ALA A 1 375 ? -6.888 10.278 12.958 1.00 92.94 375 ALA A O 1
ATOM 2900 N N . GLN A 1 376 ? -5.784 9.389 14.700 1.00 92.00 376 GLN A N 1
ATOM 2901 C CA . GLN A 1 376 ? -5.555 10.661 15.385 1.00 92.00 376 GLN A CA 1
ATOM 2902 C C . GLN A 1 376 ? -4.689 11.611 14.549 1.00 92.00 376 GLN A C 1
ATOM 2904 O O . GLN A 1 376 ? -5.011 12.788 14.419 1.00 92.00 376 GLN A O 1
ATOM 2909 N N . ARG A 1 377 ? -3.608 11.100 13.945 1.00 94.25 377 ARG A N 1
ATOM 2910 C CA . ARG A 1 377 ? -2.702 11.892 13.098 1.00 94.25 377 ARG A CA 1
ATOM 2911 C C . ARG A 1 377 ? -3.391 12.447 11.849 1.00 94.25 377 ARG A C 1
ATOM 2913 O O . ARG A 1 377 ? -3.069 13.550 11.425 1.00 94.25 377 ARG A O 1
ATOM 2920 N N . LEU A 1 378 ? -4.283 11.669 11.240 1.00 94.81 378 LEU A N 1
ATOM 2921 C CA . LEU A 1 378 ? -4.949 12.009 9.979 1.00 94.81 378 LEU A CA 1
ATOM 2922 C C . LEU A 1 378 ? -6.315 12.688 10.177 1.00 94.81 378 LEU A C 1
ATOM 2924 O O . LEU A 1 378 ? -6.965 13.024 9.189 1.00 94.81 378 LEU A O 1
ATOM 2928 N N . ALA A 1 379 ? -6.758 12.894 11.423 1.00 92.38 379 ALA A N 1
ATOM 2929 C CA . ALA A 1 379 ? -8.105 13.362 11.751 1.00 92.38 379 ALA A CA 1
ATOM 2930 C C . ALA A 1 379 ? -8.480 14.685 11.062 1.00 92.38 379 ALA A C 1
ATOM 2932 O O . ALA A 1 379 ? -9.575 14.789 10.509 1.00 92.38 379 ALA A O 1
ATOM 2933 N N . ASP A 1 380 ? -7.569 15.662 11.048 1.00 92.44 380 ASP A N 1
ATOM 2934 C CA . ASP A 1 380 ? -7.809 16.965 10.415 1.00 92.44 380 ASP A CA 1
ATOM 2935 C C . ASP A 1 380 ? -7.984 16.817 8.896 1.00 92.44 380 ASP A C 1
ATOM 2937 O O . ASP A 1 380 ? -8.944 17.335 8.329 1.00 92.44 380 ASP A O 1
ATOM 2941 N N . GLY A 1 381 ? -7.137 16.007 8.249 1.00 93.44 381 GLY A N 1
ATOM 2942 C CA . GLY A 1 381 ? -7.240 15.717 6.816 1.00 93.44 381 GLY A CA 1
ATOM 2943 C C . GLY A 1 381 ? -8.543 15.002 6.443 1.00 93.44 381 GLY A C 1
ATOM 2944 O O . GLY A 1 381 ? -9.188 15.369 5.460 1.00 93.44 381 GLY A O 1
ATOM 2945 N N . PHE A 1 382 ? -8.991 14.041 7.262 1.00 94.50 382 PHE A N 1
ATOM 2946 C CA . PHE A 1 382 ? -10.304 13.411 7.086 1.00 94.50 382 PHE A CA 1
ATOM 2947 C C . PHE A 1 382 ? -11.450 14.419 7.238 1.00 94.50 382 PHE A C 1
ATOM 2949 O O . PHE A 1 382 ? -12.383 14.411 6.434 1.00 94.50 382 PHE A O 1
ATOM 2956 N N . SER A 1 383 ? -11.377 15.303 8.237 1.00 91.69 383 SER A N 1
ATOM 2957 C CA . SER A 1 383 ? -12.393 16.335 8.460 1.00 91.69 383 SER A CA 1
ATOM 2958 C C . SER A 1 383 ? -12.458 17.334 7.303 1.00 91.69 383 SER A C 1
ATOM 2960 O O . SER A 1 383 ? -13.551 17.735 6.912 1.00 91.69 383 SER A O 1
ATOM 2962 N N . GLU A 1 384 ? -11.320 17.735 6.737 1.00 93.19 384 GLU A N 1
ATOM 2963 C CA . GLU A 1 384 ? -11.275 18.649 5.591 1.00 93.19 384 GLU A CA 1
ATOM 2964 C C . GLU A 1 384 ? -11.795 17.992 4.306 1.00 93.19 384 GLU A C 1
ATOM 2966 O O . GLU A 1 384 ? -12.539 18.618 3.550 1.00 93.19 384 GLU A O 1
ATOM 2971 N N . ARG A 1 385 ? -11.445 16.722 4.060 1.00 93.88 385 ARG A N 1
ATOM 2972 C CA . ARG A 1 385 ? -11.824 16.017 2.828 1.00 93.88 385 ARG A CA 1
ATOM 2973 C C . ARG A 1 385 ? -13.272 15.526 2.815 1.00 93.88 385 ARG A C 1
ATOM 2975 O O . ARG A 1 385 ? -13.916 15.594 1.764 1.00 93.88 385 ARG A O 1
ATOM 2982 N N . PHE A 1 386 ? -13.758 14.995 3.937 1.00 93.44 386 PHE A N 1
ATOM 2983 C CA . PHE A 1 386 ? -15.044 14.289 4.020 1.00 93.44 386 PHE A CA 1
ATOM 2984 C C . PHE A 1 386 ? -16.066 14.968 4.940 1.00 93.44 386 PHE A C 1
ATOM 2986 O O . PHE A 1 386 ? -17.227 14.556 4.972 1.00 93.44 386 PHE A O 1
ATOM 2993 N N . GLY A 1 387 ? -15.675 16.004 5.688 1.00 90.25 387 GLY A N 1
ATOM 2994 C CA . GLY A 1 387 ? -16.574 16.722 6.587 1.00 90.25 387 GLY A CA 1
ATOM 2995 C C . GLY A 1 387 ? -17.249 15.793 7.597 1.00 90.25 387 GLY A C 1
ATOM 2996 O O . GLY A 1 387 ? -16.594 15.036 8.304 1.00 90.25 387 GLY A O 1
ATOM 2997 N N . VAL A 1 388 ? -18.582 15.841 7.659 1.00 88.50 388 VAL A N 1
ATOM 2998 C CA . VAL A 1 388 ? -19.391 15.065 8.619 1.00 88.50 388 VAL A CA 1
ATOM 2999 C C . VAL A 1 388 ? -19.607 13.596 8.229 1.00 88.50 388 VAL A C 1
ATOM 3001 O O . VAL A 1 388 ? -20.142 12.834 9.042 1.00 88.50 388 VAL A O 1
ATOM 3004 N N . SER A 1 389 ? -19.208 13.201 7.013 1.00 91.44 389 SER A N 1
ATOM 3005 C CA . SER A 1 389 ? -19.305 11.819 6.521 1.00 91.44 389 SER A CA 1
ATOM 3006 C C . SER A 1 389 ? -18.260 10.895 7.156 1.00 91.44 389 SER A C 1
ATOM 3008 O O . SER A 1 389 ? -18.453 9.682 7.189 1.00 91.44 389 SER A O 1
ATOM 3010 N N . VAL A 1 390 ? -17.165 11.451 7.689 1.00 92.56 390 VAL A N 1
ATOM 3011 C CA . VAL A 1 390 ? -16.174 10.725 8.498 1.00 92.56 390 VAL A CA 1
ATOM 3012 C C . VAL A 1 390 ? -16.141 11.349 9.889 1.00 92.56 390 VAL A C 1
ATOM 3014 O O . VAL A 1 390 ? -15.868 12.537 10.036 1.00 92.56 390 VAL A O 1
ATOM 3017 N N . ARG A 1 391 ? -16.426 10.566 10.932 1.00 89.06 391 ARG A N 1
ATOM 3018 C CA . ARG A 1 391 ? -16.561 11.079 12.305 1.00 89.06 391 ARG A CA 1
ATOM 3019 C C . ARG A 1 391 ? -15.495 10.498 13.227 1.00 89.06 391 ARG A C 1
ATOM 3021 O O . ARG A 1 391 ? -15.241 9.296 13.225 1.00 89.06 391 ARG A O 1
ATOM 3028 N N . ASN A 1 392 ? -14.894 11.355 14.050 1.00 85.62 392 ASN A N 1
ATOM 3029 C CA . ASN A 1 392 ? -13.918 10.939 15.056 1.00 85.62 392 ASN A CA 1
ATOM 3030 C C . ASN A 1 392 ? -14.622 10.399 16.312 1.00 85.62 392 ASN A C 1
ATOM 3032 O O . ASN A 1 392 ? -15.444 11.096 16.915 1.00 85.62 392 ASN A O 1
ATOM 3036 N N . SER A 1 393 ? -14.267 9.177 16.712 1.00 80.38 393 SER A N 1
ATOM 3037 C CA . SER A 1 393 ? -14.833 8.500 17.875 1.00 80.38 393 SER A CA 1
ATOM 3038 C C . SER A 1 393 ? -14.366 9.030 19.231 1.00 80.38 393 SER A C 1
ATOM 3040 O O . SER A 1 393 ? -14.977 8.717 20.248 1.00 80.38 393 SER A O 1
ATOM 3042 N N . GLU A 1 394 ? -13.330 9.872 19.295 1.00 74.81 394 GLU A N 1
ATOM 3043 C CA . GLU A 1 394 ? -12.884 10.494 20.555 1.00 74.81 394 GLU A CA 1
ATOM 3044 C C . GLU A 1 394 ? -13.978 11.332 21.227 1.00 74.81 394 GLU A C 1
ATOM 3046 O O . GLU A 1 394 ? -13.952 11.540 22.443 1.00 74.81 394 GLU A O 1
ATOM 3051 N N . ARG A 1 395 ? -14.940 11.816 20.433 1.00 69.81 395 ARG A N 1
ATOM 3052 C CA . ARG A 1 395 ? -16.080 12.609 20.903 1.00 69.81 395 ARG A CA 1
ATOM 3053 C C . ARG A 1 395 ? -17.270 11.757 21.340 1.00 69.81 395 ARG A C 1
ATOM 3055 O O . ARG A 1 395 ? -18.300 12.331 21.684 1.00 69.81 395 ARG A O 1
ATOM 3062 N N . PHE A 1 396 ? -17.147 10.430 21.317 1.00 76.19 396 PHE A N 1
ATOM 3063 C CA . PHE A 1 396 ? -18.209 9.547 21.771 1.00 76.19 396 PHE A CA 1
ATOM 3064 C C . PHE A 1 396 ? -18.338 9.528 23.279 1.00 76.19 396 PHE A C 1
ATOM 3066 O O . PHE A 1 396 ? -17.363 9.421 24.027 1.00 76.19 396 PHE A O 1
ATOM 3073 N N . GLU A 1 397 ? -19.589 9.551 23.703 1.00 73.56 397 GLU A N 1
ATOM 3074 C CA . GLU A 1 397 ? -19.998 9.183 25.039 1.00 73.56 397 GLU A CA 1
ATOM 3075 C C . GLU A 1 397 ? -21.013 8.052 24.922 1.00 73.56 397 GLU A C 1
ATOM 3077 O O . GLU A 1 397 ? -22.001 8.165 24.197 1.00 73.56 397 GLU A O 1
ATOM 3082 N N . LEU A 1 398 ? -20.736 6.936 25.595 1.00 75.19 398 LEU A N 1
ATOM 3083 C CA . LEU A 1 398 ? -21.727 5.886 25.778 1.00 75.19 398 LEU A CA 1
ATOM 3084 C C . LEU A 1 398 ? -22.688 6.349 26.858 1.00 75.19 398 LEU A C 1
ATOM 3086 O O . LEU A 1 398 ? -22.285 6.600 27.996 1.00 75.19 398 LEU A O 1
ATOM 3090 N N . VAL A 1 399 ? -23.952 6.479 26.481 1.00 81.94 399 VAL A N 1
ATOM 3091 C CA . VAL A 1 399 ? -25.001 6.930 27.379 1.00 81.94 399 VAL A CA 1
ATOM 3092 C C . VAL A 1 399 ? -25.983 5.788 27.578 1.00 81.94 399 VAL A C 1
ATOM 3094 O O . VAL A 1 399 ? -26.478 5.204 26.615 1.00 81.94 399 VAL A O 1
ATOM 3097 N N . ALA A 1 400 ? -26.243 5.451 28.840 1.00 84.38 400 ALA A N 1
ATOM 3098 C CA . ALA A 1 400 ? -27.269 4.480 29.184 1.00 84.38 400 ALA A CA 1
ATOM 3099 C C . ALA A 1 400 ? -28.658 5.125 29.111 1.00 84.38 400 ALA A C 1
ATOM 3101 O O . ALA A 1 400 ? -28.868 6.252 29.578 1.00 84.38 400 ALA A O 1
ATOM 3102 N N . LEU A 1 401 ? -29.601 4.374 28.563 1.00 85.62 401 LEU A N 1
ATOM 3103 C CA . LEU A 1 401 ? -31.027 4.635 28.577 1.00 85.62 401 LEU A CA 1
ATOM 3104 C C . LEU A 1 401 ? -31.704 3.618 29.501 1.00 85.62 401 LEU A C 1
ATOM 3106 O O . LEU A 1 401 ? -31.354 2.440 29.500 1.00 85.62 401 LEU A O 1
ATOM 3110 N N . SER A 1 402 ? -32.660 4.106 30.286 1.00 85.38 402 SER A N 1
ATOM 3111 C CA . SER A 1 402 ? -33.618 3.323 31.061 1.00 85.38 402 SER A CA 1
ATOM 3112 C C . SER A 1 402 ? -34.958 3.398 30.323 1.00 85.38 402 SER A C 1
ATOM 3114 O O . SER A 1 402 ? -35.641 4.431 30.364 1.00 85.38 402 SER A O 1
ATOM 3116 N N . GLY A 1 403 ? -35.272 2.363 29.541 1.00 81.81 403 GLY A N 1
ATOM 3117 C CA . GLY A 1 403 ? -36.300 2.423 28.496 1.00 81.81 403 GLY A CA 1
ATOM 3118 C C . GLY A 1 403 ? -35.980 3.517 27.465 1.00 81.81 403 GLY A C 1
ATOM 3119 O O . GLY A 1 403 ? -34.904 3.536 26.876 1.00 81.81 403 GLY A O 1
ATOM 3120 N N . GLU A 1 404 ? -36.886 4.482 27.280 1.00 79.38 404 GLU A N 1
ATOM 3121 C CA . GLU A 1 404 ? -36.695 5.614 26.349 1.00 79.38 404 GLU A CA 1
ATOM 3122 C C . GLU A 1 404 ? -36.011 6.847 26.976 1.00 79.38 404 GLU A C 1
ATOM 3124 O O . GLU A 1 404 ? -35.789 7.853 26.298 1.00 79.38 404 GLU A O 1
ATOM 3129 N N . LYS A 1 405 ? -35.701 6.828 28.280 1.00 84.12 405 LYS A N 1
ATOM 3130 C CA . LYS A 1 405 ? -35.164 7.999 28.995 1.00 84.12 405 LYS A CA 1
ATOM 3131 C C . LYS A 1 405 ? -33.686 7.846 29.308 1.00 84.12 405 LYS A C 1
ATOM 3133 O O . LYS A 1 405 ? -33.220 6.766 29.645 1.00 84.12 405 LYS A O 1
ATOM 3138 N N . LEU A 1 406 ? -32.962 8.963 29.291 1.00 83.25 406 LEU A N 1
ATOM 3139 C CA . LEU A 1 406 ? -31.578 9.026 29.760 1.00 83.25 406 LEU A CA 1
ATOM 3140 C C . LEU A 1 406 ? -31.473 8.549 31.213 1.00 83.25 406 LEU A C 1
ATOM 3142 O O . LEU A 1 406 ? -32.243 8.984 32.072 1.00 83.25 406 LEU A O 1
ATOM 3146 N N . PHE A 1 407 ? -30.494 7.686 31.486 1.00 82.25 407 PHE A N 1
ATOM 3147 C CA . PHE A 1 407 ? -30.228 7.188 32.828 1.00 82.25 407 PHE A CA 1
ATOM 3148 C C . PHE A 1 407 ? -29.886 8.337 33.790 1.00 82.25 407 PHE A C 1
ATOM 3150 O O . PHE A 1 407 ? -28.870 9.036 33.640 1.00 82.25 407 PHE A O 1
ATOM 3157 N N . ALA A 1 408 ? -30.731 8.495 34.808 1.00 78.44 408 ALA A N 1
ATOM 3158 C CA . ALA A 1 408 ? -30.530 9.397 35.930 1.00 78.44 408 ALA A CA 1
ATOM 3159 C C . ALA A 1 408 ? -30.052 8.601 37.150 1.00 78.44 408 ALA A C 1
ATOM 3161 O O . ALA A 1 408 ? -30.615 7.570 37.497 1.00 78.44 408 ALA A O 1
ATOM 3162 N N . GLU A 1 409 ? -29.029 9.108 37.830 1.00 69.06 409 GLU A N 1
ATOM 3163 C CA . GLU A 1 409 ? -28.269 8.404 38.877 1.00 69.06 409 GLU A CA 1
ATOM 3164 C C . GLU A 1 409 ? -28.991 8.327 40.241 1.00 69.06 409 GLU A C 1
ATOM 3166 O O . GLU A 1 409 ? -28.362 8.125 41.279 1.00 69.06 409 GLU A O 1
ATOM 3171 N N . ALA A 1 410 ? -30.309 8.547 40.259 1.00 61.53 410 ALA A N 1
ATOM 3172 C CA . ALA A 1 410 ? -31.079 8.790 41.477 1.00 61.53 410 ALA A CA 1
ATOM 3173 C C . ALA A 1 410 ? -31.142 7.575 42.427 1.00 61.53 410 ALA A C 1
ATOM 3175 O O . ALA A 1 410 ? -31.357 7.764 43.620 1.00 61.53 410 ALA A O 1
ATOM 3176 N N . GLU A 1 411 ? -30.899 6.359 41.925 1.00 67.06 411 GLU A N 1
ATOM 3177 C CA . GLU A 1 411 ? -31.025 5.091 42.666 1.00 67.06 411 GLU A CA 1
ATOM 3178 C C . GLU A 1 411 ? -29.783 4.189 42.506 1.00 67.06 411 GLU A C 1
ATOM 3180 O O . GLU A 1 411 ? -29.887 2.988 42.262 1.00 67.06 411 GLU A O 1
ATOM 3185 N N . ALA A 1 412 ? -28.576 4.761 42.581 1.00 79.44 412 ALA A N 1
ATOM 3186 C CA . ALA A 1 412 ? -27.337 3.978 42.522 1.00 79.44 412 ALA A CA 1
ATOM 3187 C C . ALA A 1 412 ? -26.787 3.663 43.930 1.00 79.44 412 ALA A C 1
ATOM 3189 O O . ALA A 1 412 ? -26.476 4.580 44.698 1.00 79.44 412 ALA A O 1
ATOM 3190 N N . SER A 1 413 ? -26.632 2.379 44.256 1.00 84.62 413 SER A N 1
ATOM 3191 C CA . SER A 1 413 ? -25.971 1.874 45.470 1.00 84.62 413 SER A CA 1
ATOM 3192 C C . SER A 1 413 ? -24.462 1.727 45.265 1.00 84.62 413 SER A C 1
ATOM 3194 O O . SER A 1 413 ? -23.990 1.669 44.136 1.00 84.62 413 SER A O 1
ATOM 3196 N N . GLU A 1 414 ? -23.679 1.647 46.336 1.00 82.44 414 GLU A N 1
ATOM 3197 C CA . GLU A 1 414 ? -22.246 1.336 46.233 1.00 82.44 414 GLU A CA 1
ATOM 3198 C C . GLU A 1 414 ? -22.048 -0.121 45.778 1.00 82.44 414 GLU A C 1
ATOM 3200 O O . GLU A 1 414 ? -22.699 -1.021 46.313 1.00 82.44 414 GLU A O 1
ATOM 3205 N N . LEU A 1 415 ? -21.157 -0.364 44.806 1.00 82.44 415 LEU A N 1
ATOM 3206 C CA . LEU A 1 415 ? -20.854 -1.708 44.286 1.00 82.44 415 LEU A CA 1
ATOM 3207 C C . LEU A 1 415 ? -20.436 -2.693 45.398 1.00 82.44 415 LEU A C 1
ATOM 3209 O O . LEU A 1 415 ? -20.967 -3.802 45.403 1.00 82.44 415 LEU A O 1
ATOM 3213 N N . PRO A 1 416 ? -19.590 -2.318 46.384 1.00 77.38 416 PRO A N 1
ATOM 3214 C CA . PRO A 1 416 ? -19.235 -3.209 47.494 1.00 77.38 416 PRO A CA 1
ATOM 3215 C C . PRO A 1 416 ? -20.414 -3.607 48.390 1.00 77.38 416 PRO A C 1
ATOM 3217 O O . PRO A 1 416 ? -20.358 -4.638 49.050 1.00 77.38 416 PRO A O 1
ATOM 3220 N N . SER A 1 417 ? -21.471 -2.792 48.429 1.00 74.25 417 SER A N 1
ATOM 3221 C CA . SER A 1 417 ? -22.672 -3.038 49.238 1.00 74.25 417 SER A CA 1
ATOM 3222 C C . SER A 1 417 ? -23.769 -3.775 48.454 1.00 74.25 417 SER A C 1
ATOM 3224 O O . SER A 1 417 ? -24.841 -4.061 48.997 1.00 74.25 417 SER A O 1
ATOM 3226 N N . PHE A 1 418 ? -23.536 -4.069 47.171 1.00 80.50 418 PHE A N 1
ATOM 3227 C CA . PHE A 1 418 ? -24.493 -4.739 46.299 1.00 80.50 418 PHE A CA 1
ATOM 3228 C C . PHE A 1 418 ? -24.346 -6.263 46.414 1.00 80.50 418 PHE A C 1
ATOM 3230 O O . PHE A 1 418 ? -23.513 -6.872 45.746 1.00 80.50 418 PHE A O 1
ATOM 3237 N N . ARG A 1 419 ? -25.191 -6.875 47.258 1.00 75.38 419 ARG A N 1
ATOM 3238 C CA . ARG A 1 419 ? -25.137 -8.306 47.639 1.00 75.38 419 ARG A CA 1
ATOM 3239 C C . ARG A 1 419 ? -25.026 -9.301 46.484 1.00 75.38 419 ARG A C 1
ATOM 3241 O O . ARG A 1 419 ? -24.503 -10.384 46.675 1.00 75.38 419 ARG A O 1
ATOM 3248 N N . ASP A 1 420 ? -25.570 -8.981 45.313 1.00 80.50 420 ASP A N 1
ATOM 3249 C CA . ASP A 1 420 ? -25.549 -9.913 44.181 1.00 80.50 420 ASP A CA 1
ATOM 3250 C C . ASP A 1 420 ? -24.196 -9.923 43.430 1.00 80.50 420 ASP A C 1
ATOM 3252 O O . ASP A 1 420 ? -23.986 -10.790 42.585 1.00 80.50 420 ASP A O 1
ATOM 3256 N N . LEU A 1 421 ? -23.290 -8.966 43.687 1.00 81.12 421 LEU A N 1
ATOM 3257 C CA . LEU A 1 421 ? -21.986 -8.849 43.009 1.00 81.12 421 LEU A CA 1
ATOM 3258 C C . LEU A 1 421 ? -20.788 -8.734 43.965 1.00 81.12 421 LEU A C 1
ATOM 3260 O O . LEU A 1 421 ? -19.649 -8.734 43.498 1.00 81.12 421 LEU A O 1
ATOM 3264 N N . ASP A 1 422 ? -21.000 -8.653 45.279 1.00 74.38 422 ASP A N 1
ATOM 3265 C CA . ASP A 1 422 ? -19.927 -8.461 46.264 1.00 74.38 422 ASP A CA 1
ATOM 3266 C C . ASP A 1 422 ? -18.858 -9.574 46.222 1.00 74.38 422 ASP A C 1
ATOM 3268 O O . ASP A 1 422 ? -17.660 -9.284 46.193 1.00 74.38 422 ASP A O 1
ATOM 3272 N N . GLY A 1 423 ? -19.274 -10.838 46.108 1.00 74.50 423 GLY A N 1
ATOM 3273 C CA . GLY A 1 423 ? -18.405 -12.012 46.033 1.00 74.50 423 GLY A CA 1
ATOM 3274 C C . GLY A 1 423 ? -17.656 -12.152 44.705 1.00 74.50 423 GLY A C 1
ATOM 3275 O O . GLY A 1 423 ? -16.674 -12.888 44.623 1.00 74.50 423 GLY A O 1
ATOM 3276 N N . VAL A 1 424 ? -18.069 -11.419 43.667 1.00 85.31 424 VAL A N 1
ATOM 3277 C CA . VAL A 1 424 ? -17.388 -11.392 42.363 1.00 85.31 424 VAL A CA 1
ATOM 3278 C C . VAL A 1 424 ? -16.147 -10.496 42.405 1.00 85.31 424 VAL A C 1
ATOM 3280 O O . VAL A 1 424 ? -15.165 -10.766 41.712 1.00 85.31 424 VAL A O 1
ATOM 3283 N N . ILE A 1 425 ? -16.162 -9.437 43.220 1.00 87.19 425 ILE A N 1
ATOM 3284 C CA . ILE A 1 425 ? -15.110 -8.411 43.227 1.00 87.19 425 ILE A CA 1
ATOM 3285 C C . ILE A 1 425 ? -13.726 -9.001 43.554 1.00 87.19 425 ILE A C 1
ATOM 3287 O O . ILE A 1 425 ? -12.798 -8.758 42.774 1.00 87.19 425 ILE A O 1
ATOM 3291 N N . PRO A 1 426 ? -13.553 -9.821 44.617 1.00 86.44 426 PRO A N 1
ATOM 3292 C CA . PRO A 1 426 ? -12.259 -10.431 44.915 1.00 86.44 426 PRO A CA 1
ATOM 3293 C C . PRO A 1 426 ? -11.732 -11.288 43.763 1.00 86.44 426 PRO A C 1
ATOM 3295 O O . PRO A 1 426 ? -10.554 -11.195 43.436 1.00 86.44 426 PRO A O 1
ATOM 3298 N N . LEU A 1 427 ? -12.596 -12.051 43.080 1.00 87.81 427 LEU A N 1
ATOM 3299 C CA . LEU A 1 427 ? -12.194 -12.871 41.933 1.00 87.81 427 LEU A CA 1
ATOM 3300 C C . LEU A 1 427 ? -11.637 -12.020 40.795 1.00 87.81 427 LEU A C 1
ATOM 3302 O O . LEU A 1 427 ? -10.570 -12.320 40.259 1.00 87.81 427 LEU A O 1
ATOM 3306 N N . VAL A 1 428 ? -12.354 -10.957 40.423 1.00 90.12 428 VAL A N 1
ATOM 3307 C CA . VAL A 1 428 ? -11.936 -10.074 39.327 1.00 90.12 428 VAL A CA 1
ATOM 3308 C C . VAL A 1 428 ? -10.617 -9.384 39.666 1.00 90.12 428 VAL A C 1
ATOM 3310 O O . VAL A 1 428 ? -9.737 -9.303 38.810 1.00 90.12 428 VAL A O 1
ATOM 3313 N N . LEU A 1 429 ? -10.437 -8.961 40.919 1.00 89.00 429 LEU A N 1
ATOM 3314 C CA . LEU A 1 429 ? -9.173 -8.408 41.405 1.00 89.00 429 LEU A CA 1
ATOM 3315 C C . LEU A 1 429 ? -8.034 -9.442 41.369 1.00 89.00 429 LEU A C 1
ATOM 3317 O O . LEU A 1 429 ? -6.928 -9.097 40.954 1.00 89.00 429 LEU A O 1
ATOM 3321 N N . THR A 1 430 ? -8.282 -10.710 41.723 1.00 89.94 430 THR A N 1
ATOM 3322 C CA . THR A 1 430 ? -7.270 -11.779 41.634 1.00 89.94 430 THR A CA 1
ATOM 3323 C C . THR A 1 430 ? -6.856 -12.039 40.189 1.00 89.94 430 THR A C 1
ATOM 3325 O O . THR A 1 430 ? -5.660 -12.122 39.902 1.00 89.94 430 THR A O 1
ATOM 3328 N N . ILE A 1 431 ? -7.815 -12.098 39.260 1.00 90.06 431 ILE A N 1
ATOM 3329 C CA . ILE A 1 431 ? -7.529 -12.229 37.824 1.00 90.06 431 ILE A CA 1
ATOM 3330 C C . ILE A 1 431 ? -6.721 -11.014 37.338 1.00 90.06 431 ILE A C 1
ATOM 3332 O O . ILE A 1 431 ? -5.720 -11.179 36.642 1.00 90.06 431 ILE A O 1
ATOM 3336 N N . ALA A 1 432 ? -7.101 -9.797 37.737 1.00 89.00 432 ALA A N 1
ATOM 3337 C CA . ALA A 1 432 ? -6.403 -8.573 37.347 1.00 89.00 432 ALA A CA 1
ATOM 3338 C C . ALA A 1 432 ? -4.947 -8.519 37.845 1.00 89.00 432 ALA A C 1
ATOM 3340 O O . ALA A 1 432 ? -4.066 -8.083 37.098 1.00 89.00 432 ALA A O 1
ATOM 3341 N N . ALA A 1 433 ? -4.692 -8.977 39.074 1.00 86.50 433 ALA A N 1
ATOM 3342 C CA . ALA A 1 433 ? -3.373 -8.951 39.703 1.00 86.50 433 ALA A CA 1
ATOM 3343 C C . ALA A 1 433 ? -2.410 -10.005 39.135 1.00 86.50 433 ALA A C 1
ATOM 3345 O O . ALA A 1 433 ? -1.234 -9.701 38.913 1.00 86.50 433 ALA A O 1
ATOM 3346 N N . PHE A 1 434 ? -2.901 -11.226 38.897 1.00 86.94 434 PHE A N 1
ATOM 3347 C CA . PHE A 1 434 ? -2.049 -12.398 38.664 1.00 86.94 434 PHE A CA 1
ATOM 3348 C C . PHE A 1 434 ? -2.175 -13.024 37.269 1.00 86.94 434 PHE A C 1
ATOM 3350 O O . PHE A 1 434 ? -1.392 -13.914 36.945 1.00 86.94 434 PHE A O 1
ATOM 3357 N N . HIS A 1 435 ? -3.101 -12.562 36.421 1.00 83.00 435 HIS A N 1
ATOM 3358 C CA . HIS A 1 435 ? -3.306 -13.118 35.083 1.00 83.00 435 HIS A CA 1
ATOM 3359 C C . HIS A 1 435 ? -2.930 -12.142 33.944 1.00 83.00 435 HIS A C 1
ATOM 3361 O O . HIS A 1 435 ? -3.051 -10.913 34.036 1.00 83.00 435 HIS A O 1
ATOM 3367 N N . GLY A 1 436 ? -2.521 -12.709 32.804 1.00 78.00 436 GLY A N 1
ATOM 3368 C CA . GLY A 1 436 ? -2.229 -12.008 31.547 1.00 78.00 436 GLY A CA 1
ATOM 3369 C C . GLY A 1 436 ? -0.824 -11.401 31.468 1.00 78.00 436 GLY A C 1
ATOM 3370 O O . GLY A 1 436 ? -0.029 -11.498 32.397 1.00 78.00 436 GLY A O 1
ATOM 3371 N N . GLN A 1 437 ? -0.503 -10.773 30.331 1.00 67.12 437 GLN A N 1
ATOM 3372 C CA . GLN A 1 437 ? 0.858 -10.289 30.035 1.00 67.12 437 GLN A CA 1
ATOM 3373 C C . GLN A 1 437 ? 1.323 -9.153 30.964 1.00 67.12 437 GLN A C 1
ATOM 3375 O O . GLN A 1 437 ? 2.523 -8.953 31.127 1.00 67.12 437 GLN A O 1
ATOM 3380 N N . ASN A 1 438 ? 0.376 -8.446 31.590 1.00 66.44 438 ASN A N 1
ATOM 3381 C CA . ASN A 1 438 ? 0.616 -7.321 32.494 1.00 66.44 438 ASN A CA 1
ATOM 3382 C C . ASN A 1 438 ? 0.313 -7.662 33.967 1.00 66.44 438 ASN A C 1
ATOM 3384 O O . ASN A 1 438 ? -0.105 -6.783 34.717 1.00 66.44 438 ASN A O 1
ATOM 3388 N N . ALA A 1 439 ? 0.468 -8.918 34.395 1.00 77.31 439 ALA A N 1
ATOM 3389 C CA . ALA A 1 439 ? 0.340 -9.277 35.810 1.00 77.31 439 ALA A CA 1
ATOM 3390 C C . ALA A 1 439 ? 1.424 -8.559 36.644 1.00 77.31 439 ALA A C 1
ATOM 3392 O O . ALA A 1 439 ? 2.617 -8.795 36.455 1.00 77.31 439 ALA A O 1
ATOM 3393 N N . GLN A 1 440 ? 1.012 -7.654 37.539 1.00 73.19 440 GLN A N 1
ATOM 3394 C CA . GLN A 1 440 ? 1.915 -6.858 38.394 1.00 73.19 440 GLN A CA 1
ATOM 3395 C C . GLN A 1 440 ? 1.838 -7.249 39.877 1.00 73.19 440 GLN A C 1
ATOM 3397 O O . GLN A 1 440 ? 2.599 -6.718 40.687 1.00 73.19 440 GLN A O 1
ATOM 3402 N N . GLY A 1 441 ? 0.941 -8.173 40.233 1.00 79.50 441 GLY A N 1
ATOM 3403 C CA . GLY A 1 441 ? 0.680 -8.556 41.615 1.00 79.50 441 GLY A CA 1
ATOM 3404 C C . GLY A 1 441 ? 0.013 -7.451 42.442 1.00 79.50 441 GLY A C 1
ATOM 3405 O O . GLY A 1 441 ? -0.265 -6.342 41.977 1.00 79.50 441 GLY A O 1
ATOM 3406 N N . THR A 1 442 ? -0.227 -7.785 43.702 1.00 73.38 442 THR A N 1
ATOM 3407 C CA . THR A 1 442 ? -0.942 -7.001 44.724 1.00 73.38 442 THR A CA 1
ATOM 3408 C C . THR A 1 442 ? -0.155 -5.810 45.279 1.00 73.38 442 THR A C 1
ATOM 3410 O O . THR A 1 442 ? -0.743 -4.865 45.796 1.00 73.38 442 THR A O 1
ATOM 3413 N N . LEU A 1 443 ? 1.176 -5.822 45.161 1.00 59.59 443 LEU A N 1
ATOM 3414 C CA . LEU A 1 443 ? 2.071 -4.792 45.714 1.00 59.59 443 LEU A CA 1
ATOM 3415 C C . LEU A 1 443 ? 2.262 -3.575 44.791 1.00 59.59 443 LEU A C 1
ATOM 3417 O O . LEU A 1 443 ? 3.011 -2.651 45.115 1.00 59.59 443 LEU A O 1
ATOM 3421 N N . SER A 1 444 ? 1.634 -3.580 43.616 1.00 70.75 444 SER A N 1
ATOM 3422 C CA . SER A 1 444 ? 1.784 -2.529 42.613 1.00 70.75 444 SER A CA 1
ATOM 3423 C C . SER A 1 444 ? 0.878 -1.323 42.895 1.00 70.75 444 SER A C 1
ATOM 3425 O O . SER A 1 444 ? -0.236 -1.454 43.400 1.00 70.75 444 SER A O 1
ATOM 3427 N N . GLY A 1 445 ? 1.333 -0.118 42.528 1.00 62.56 445 GLY A N 1
ATOM 3428 C CA . GLY A 1 445 ? 0.500 1.092 42.613 1.00 62.56 445 GLY A CA 1
ATOM 3429 C C . GLY A 1 445 ? -0.777 0.990 41.769 1.00 62.56 445 GLY A C 1
ATOM 3430 O O . GLY A 1 445 ? -1.837 1.423 42.204 1.00 62.56 445 GLY A O 1
ATOM 3431 N N . SER A 1 446 ? -0.695 0.316 40.620 1.00 72.31 446 SER A N 1
ATOM 3432 C CA . SER A 1 446 ? -1.830 0.064 39.728 1.00 72.31 446 SER A CA 1
ATOM 3433 C C . SER A 1 446 ? -2.893 -0.837 40.371 1.00 72.31 446 SER A C 1
ATOM 3435 O O . SER A 1 446 ? -4.083 -0.608 40.172 1.00 72.31 446 SER A O 1
ATOM 3437 N N . PHE A 1 447 ? -2.504 -1.816 41.197 1.00 77.06 447 PHE A N 1
ATOM 3438 C CA . PHE A 1 447 ? -3.455 -2.632 41.957 1.00 77.06 447 PHE A CA 1
ATOM 3439 C C . PHE A 1 447 ? -4.187 -1.830 43.045 1.00 77.06 447 PHE A C 1
ATOM 3441 O O . PHE A 1 447 ? -5.393 -1.997 43.226 1.00 77.06 447 PHE A O 1
ATOM 3448 N N . ASN A 1 448 ? -3.507 -0.900 43.721 1.00 70.12 448 ASN A N 1
ATOM 3449 C CA . ASN A 1 448 ? -4.155 0.002 44.682 1.00 70.12 448 ASN A CA 1
ATOM 3450 C C . ASN A 1 448 ? -5.160 0.954 44.011 1.00 70.12 448 ASN A C 1
ATOM 3452 O O . ASN A 1 448 ? -6.229 1.225 44.569 1.00 70.12 448 ASN A O 1
ATOM 3456 N N . ASP A 1 449 ? -4.856 1.419 42.799 1.00 75.00 449 ASP A N 1
ATOM 3457 C CA . ASP A 1 449 ? -5.787 2.216 41.995 1.00 75.00 449 ASP A CA 1
ATOM 3458 C C . ASP A 1 449 ? -7.024 1.391 41.589 1.00 75.00 449 ASP A C 1
ATOM 3460 O O . ASP A 1 449 ? -8.150 1.898 41.613 1.00 75.00 449 ASP A O 1
ATOM 3464 N N . LEU A 1 450 ? -6.847 0.098 41.282 1.00 84.38 450 LEU A N 1
ATOM 3465 C CA . LEU A 1 450 ? -7.948 -0.834 41.003 1.00 84.38 450 LEU A CA 1
ATOM 3466 C C . LEU A 1 450 ? -8.826 -1.084 42.236 1.00 84.38 450 LEU A C 1
ATOM 3468 O O . LEU A 1 450 ? -10.051 -0.999 42.133 1.00 84.38 450 LEU A O 1
ATOM 3472 N N . LEU A 1 451 ? -8.224 -1.331 43.405 1.00 80.56 451 LEU A N 1
ATOM 3473 C CA . LEU A 1 451 ? -8.952 -1.454 44.675 1.00 80.56 451 LEU A CA 1
ATOM 3474 C C . LEU A 1 451 ? -9.798 -0.205 44.950 1.00 80.56 451 LEU A C 1
ATOM 3476 O O . LEU A 1 451 ? -10.978 -0.310 45.288 1.00 80.56 451 LEU A O 1
ATOM 3480 N N . SER A 1 452 ? -9.208 0.977 44.763 1.00 78.75 452 SER A N 1
ATOM 3481 C CA . SER A 1 452 ? -9.902 2.258 44.934 1.00 78.75 452 SER A CA 1
ATOM 3482 C C . SER A 1 452 ? -11.049 2.410 43.931 1.00 78.75 452 SER A C 1
ATOM 3484 O O . SER A 1 452 ? -12.149 2.804 44.308 1.00 78.75 452 SER A O 1
ATOM 3486 N N . SER A 1 453 ? -10.838 1.999 42.677 1.00 84.62 453 SER A N 1
ATOM 3487 C CA . SER A 1 453 ? -11.860 2.049 41.625 1.00 84.62 453 SER A CA 1
ATOM 3488 C C . SER A 1 453 ? -13.083 1.188 41.949 1.00 84.62 453 SER A C 1
ATOM 3490 O O . SER A 1 453 ? -14.206 1.645 41.755 1.00 84.62 453 SER A O 1
ATOM 3492 N N . PHE A 1 454 ? -12.897 -0.023 42.489 1.00 85.81 454 PHE A N 1
ATOM 3493 C CA . PHE A 1 454 ? -14.010 -0.872 42.933 1.00 85.81 454 PHE A CA 1
ATOM 3494 C C . PHE A 1 454 ? -14.720 -0.330 44.180 1.00 85.81 454 PHE A C 1
ATOM 3496 O O . PHE A 1 454 ? -15.940 -0.452 44.280 1.00 85.81 454 PHE A O 1
ATOM 3503 N N . ARG A 1 455 ? -13.987 0.282 45.121 1.00 83.19 455 ARG A N 1
ATOM 3504 C CA . ARG A 1 455 ? -14.574 0.903 46.325 1.00 83.19 455 ARG A CA 1
ATOM 3505 C C . ARG A 1 455 ? -15.422 2.130 46.000 1.00 83.19 455 ARG A C 1
ATOM 3507 O O . ARG A 1 455 ? -16.425 2.369 46.658 1.00 83.19 455 ARG A O 1
ATOM 3514 N N . GLU A 1 456 ? -15.023 2.896 44.990 1.00 83.94 456 GLU A N 1
ATOM 3515 C CA . GLU A 1 456 ? -15.724 4.104 44.541 1.00 83.94 456 GLU A CA 1
ATOM 3516 C C . GLU A 1 456 ? -16.802 3.821 43.481 1.00 83.94 456 GLU A C 1
ATOM 3518 O O . GLU A 1 456 ? -17.564 4.723 43.120 1.00 83.94 456 GLU A O 1
ATOM 3523 N N . ALA A 1 457 ? -16.864 2.594 42.957 1.00 87.56 457 ALA A N 1
ATOM 3524 C CA . ALA A 1 457 ? -17.834 2.205 41.946 1.00 87.56 457 ALA A CA 1
ATOM 3525 C C . ALA A 1 457 ? -19.250 2.107 42.528 1.00 87.56 457 ALA A C 1
ATOM 3527 O O . ALA A 1 457 ? -19.474 1.660 43.655 1.00 87.56 457 ALA A O 1
ATOM 3528 N N . ARG A 1 458 ? -20.231 2.486 41.713 1.00 91.50 458 ARG A N 1
ATOM 3529 C CA . ARG A 1 458 ? -21.659 2.399 42.031 1.00 91.50 458 ARG A CA 1
ATOM 3530 C C . ARG A 1 458 ? -22.350 1.392 41.118 1.00 91.50 458 ARG A C 1
ATOM 3532 O O . ARG A 1 458 ? -21.866 1.118 40.024 1.00 91.50 458 ARG A O 1
ATOM 3539 N N . VAL A 1 459 ? -23.491 0.871 41.548 1.00 91.25 459 VAL A N 1
ATOM 3540 C CA . VAL A 1 459 ? -24.369 -0.015 40.777 1.00 91.25 459 VAL A CA 1
ATOM 3541 C C . VAL A 1 459 ? -25.773 0.556 40.771 1.00 91.25 459 VAL A C 1
ATOM 3543 O O . VAL A 1 459 ? -26.258 1.007 41.806 1.00 91.25 459 VAL A O 1
ATOM 3546 N N . SER A 1 460 ? -26.445 0.515 39.627 1.00 91.75 460 SER A N 1
ATOM 3547 C CA . SER A 1 460 ? -27.869 0.830 39.526 1.00 91.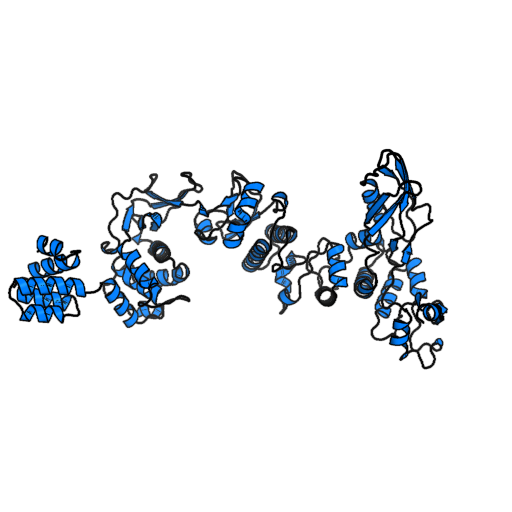75 460 SER A CA 1
ATOM 3548 C C . SER A 1 460 ? -28.561 -0.181 38.624 1.00 91.75 460 SER A C 1
ATOM 3550 O O . SER A 1 460 ? -28.024 -0.530 37.575 1.00 91.75 460 SER A O 1
ATOM 3552 N N . VAL A 1 461 ? -29.738 -0.650 39.033 1.00 90.38 461 VAL A N 1
ATOM 3553 C CA . VAL A 1 461 ? -30.555 -1.580 38.247 1.00 90.38 461 VAL A CA 1
ATOM 3554 C C . VAL A 1 461 ? -31.694 -0.794 37.611 1.00 90.38 461 VAL A C 1
ATOM 3556 O O . VAL A 1 461 ? -32.415 -0.080 38.305 1.00 90.38 461 VAL A O 1
ATOM 3559 N N . VAL A 1 462 ? -31.852 -0.910 36.297 1.00 90.31 462 VAL A N 1
ATOM 3560 C CA . VAL A 1 462 ? -32.906 -0.245 35.524 1.00 90.31 462 VAL A CA 1
ATOM 3561 C C . VAL A 1 462 ? -33.858 -1.279 34.919 1.00 90.31 462 VAL A C 1
ATOM 3563 O O . VAL A 1 462 ? -33.426 -2.395 34.661 1.00 90.31 462 VAL A O 1
ATOM 3566 N N . PRO A 1 463 ? -35.139 -0.942 34.672 1.00 87.38 463 PRO A N 1
ATOM 3567 C CA . PRO A 1 463 ? -36.108 -1.898 34.132 1.00 87.38 463 PRO A CA 1
ATOM 3568 C C . PRO A 1 463 ? -35.712 -2.469 32.768 1.00 87.38 463 PRO A C 1
ATOM 3570 O O . PRO A 1 463 ? -35.857 -3.662 32.552 1.00 87.38 463 PRO A O 1
ATOM 3573 N N . GLU A 1 464 ? -35.223 -1.604 31.878 1.00 89.25 464 GLU A N 1
ATOM 3574 C CA . GLU A 1 464 ? -34.748 -1.955 30.539 1.00 89.25 464 GLU A CA 1
ATOM 3575 C C . GLU A 1 464 ? -33.506 -1.115 30.240 1.00 89.25 464 GLU A C 1
ATOM 3577 O O . GLU A 1 464 ? -33.585 0.118 30.206 1.00 89.25 464 GLU A O 1
ATOM 3582 N N . LEU A 1 465 ? -32.359 -1.757 30.042 1.00 89.38 465 LEU A N 1
ATOM 3583 C CA . LEU A 1 465 ? -31.095 -1.104 29.737 1.00 89.38 465 LEU A CA 1
ATOM 3584 C C . LEU A 1 465 ? -30.824 -1.149 28.235 1.00 89.38 465 LEU A C 1
ATOM 3586 O O . LEU A 1 465 ? -30.696 -2.201 27.610 1.00 89.38 465 LEU A O 1
ATOM 3590 N N . SER A 1 466 ? -30.654 0.032 27.655 1.00 88.19 466 SER A N 1
ATOM 3591 C CA . SER A 1 466 ? -30.070 0.184 26.326 1.00 88.19 466 SER A CA 1
ATOM 3592 C C . SER A 1 466 ? -28.919 1.171 26.370 1.00 88.19 466 SER A C 1
ATOM 3594 O O . SER A 1 466 ? -28.929 2.117 27.153 1.00 88.19 466 SER A O 1
ATOM 3596 N N . VAL A 1 467 ? -27.916 0.975 25.525 1.00 85.56 467 VAL A N 1
ATOM 3597 C CA . VAL A 1 467 ? -26.789 1.899 25.406 1.00 85.56 467 VAL A CA 1
ATOM 3598 C C . VAL A 1 467 ? -26.824 2.534 24.032 1.00 85.56 467 VAL A C 1
ATOM 3600 O O . VAL A 1 467 ? -26.983 1.852 23.019 1.00 85.56 467 VAL A O 1
ATOM 3603 N N . VAL A 1 468 ? -26.677 3.854 24.005 1.00 85.62 468 VAL A N 1
ATOM 3604 C CA . VAL A 1 468 ? -26.616 4.630 22.774 1.00 85.62 468 VAL A CA 1
ATOM 3605 C C . VAL A 1 468 ? -25.309 5.422 22.739 1.00 85.62 468 VAL A C 1
ATOM 3607 O O . VAL A 1 468 ? -24.984 6.125 23.701 1.00 85.62 468 VAL A O 1
ATOM 3610 N N . PRO A 1 469 ? -24.513 5.312 21.663 1.00 80.44 469 PRO A N 1
ATOM 3611 C CA . PRO A 1 469 ? -23.398 6.219 21.466 1.00 80.44 469 PRO A CA 1
ATOM 3612 C C . PRO A 1 469 ? -23.936 7.605 21.094 1.00 80.44 469 PRO A C 1
ATOM 3614 O O . PRO A 1 469 ? -24.787 7.745 20.211 1.00 80.44 469 PRO A O 1
ATOM 3617 N N . MET A 1 470 ? -23.432 8.639 21.762 1.00 80.56 470 MET A N 1
ATOM 3618 C CA . MET A 1 470 ? -23.802 10.028 21.498 1.00 80.56 470 MET A CA 1
ATOM 3619 C C . MET A 1 470 ? -22.584 10.866 21.098 1.00 80.56 470 MET A C 1
ATOM 3621 O O . MET A 1 470 ? -21.494 10.699 21.647 1.00 80.56 470 MET A O 1
ATOM 3625 N N . ILE A 1 471 ? -22.780 11.794 20.155 1.00 75.44 471 ILE A N 1
ATOM 3626 C CA . ILE A 1 471 ? -21.870 12.918 19.882 1.00 75.44 471 ILE A CA 1
ATOM 3627 C C . ILE A 1 471 ? -22.648 14.202 20.149 1.00 75.44 471 ILE A C 1
ATOM 3629 O O . ILE A 1 471 ? -23.643 14.448 19.474 1.00 75.44 471 ILE A O 1
ATOM 3633 N N . THR A 1 472 ? -22.182 15.039 21.080 1.00 72.25 472 THR A N 1
ATOM 3634 C CA . THR A 1 472 ? -22.769 16.376 21.320 1.00 72.25 472 THR A CA 1
ATOM 3635 C C . THR A 1 472 ? -24.298 16.314 21.488 1.00 72.25 472 THR A C 1
ATOM 3637 O O . THR A 1 472 ? -25.037 17.032 20.819 1.00 72.25 472 THR A O 1
ATOM 3640 N N . ASP A 1 473 ? -24.761 15.389 22.335 1.00 70.44 473 ASP A N 1
ATOM 3641 C CA . ASP A 1 473 ? -26.177 15.127 22.638 1.00 70.44 473 ASP A CA 1
ATOM 3642 C C . ASP A 1 473 ? -27.044 14.618 21.468 1.00 70.44 473 ASP A C 1
ATOM 3644 O O . ASP A 1 473 ? -28.268 14.548 21.583 1.00 70.44 473 ASP A O 1
ATOM 3648 N N . GLN A 1 474 ? -26.437 14.171 20.364 1.00 75.94 474 GLN A N 1
ATOM 3649 C CA . GLN A 1 474 ? -27.126 13.439 19.298 1.00 75.94 474 GLN A CA 1
ATOM 3650 C C . GLN A 1 474 ? -26.773 11.953 19.322 1.00 75.94 474 GLN A C 1
ATOM 3652 O O . GLN A 1 474 ? -25.596 11.588 19.286 1.00 75.94 474 GLN A O 1
ATOM 3657 N N . ALA A 1 475 ? -27.800 11.099 19.334 1.00 76.56 475 ALA A N 1
ATOM 3658 C CA . ALA A 1 475 ? -27.653 9.666 19.108 1.00 76.56 475 ALA A CA 1
ATOM 3659 C C . ALA A 1 475 ? -27.151 9.414 17.680 1.00 76.56 475 ALA A C 1
ATOM 3661 O O . ALA A 1 475 ? -27.696 9.959 16.719 1.00 76.56 475 ALA A O 1
ATOM 3662 N N . ILE A 1 476 ? -26.097 8.610 17.544 1.00 77.19 476 ILE A N 1
ATOM 3663 C CA . ILE A 1 476 ? -25.490 8.299 16.235 1.00 77.19 476 ILE A CA 1
ATOM 3664 C C . ILE A 1 476 ? -25.781 6.878 15.750 1.00 77.19 476 ILE A C 1
ATOM 3666 O O . ILE A 1 476 ? -25.409 6.538 14.632 1.00 77.19 476 ILE A O 1
ATOM 3670 N N . ALA A 1 477 ? -26.399 6.066 16.598 1.00 76.88 477 ALA A N 1
ATOM 3671 C CA . ALA A 1 477 ? -26.885 4.731 16.297 1.00 76.88 477 ALA A CA 1
ATOM 3672 C C . ALA A 1 477 ? -28.181 4.500 17.071 1.00 76.88 477 ALA A C 1
ATOM 3674 O O . ALA A 1 477 ? -28.482 5.232 18.021 1.00 76.88 477 ALA A O 1
ATOM 3675 N N . ASP A 1 478 ? -28.917 3.469 16.678 1.00 80.12 478 ASP A N 1
ATOM 3676 C CA . ASP A 1 478 ? -30.077 3.030 17.436 1.00 80.12 478 ASP A CA 1
ATOM 3677 C C . ASP A 1 478 ? -29.643 2.519 18.820 1.00 80.12 478 ASP A C 1
ATOM 3679 O O . ASP A 1 478 ? -28.579 1.896 18.945 1.00 80.12 478 ASP A O 1
ATOM 3683 N N . PRO A 1 479 ? -30.441 2.770 19.874 1.00 82.75 479 PRO A N 1
ATOM 3684 C CA . PRO A 1 479 ? -30.195 2.197 21.187 1.00 82.75 479 PRO A CA 1
ATOM 3685 C C . PRO A 1 479 ? -30.058 0.680 21.103 1.00 82.75 479 PRO A C 1
ATOM 3687 O O . PRO A 1 479 ? -30.947 -0.010 20.600 1.00 82.75 479 PRO A 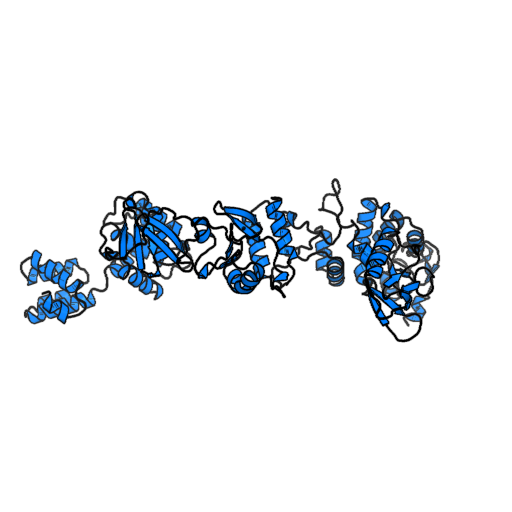O 1
ATOM 3690 N N . LYS A 1 480 ? -28.943 0.155 21.611 1.00 82.69 480 LYS A N 1
ATOM 3691 C CA . LYS A 1 480 ? -28.710 -1.284 21.646 1.00 82.69 480 LYS A CA 1
ATOM 3692 C C . LYS A 1 480 ? -29.039 -1.818 23.038 1.00 82.69 480 LYS A C 1
ATOM 3694 O O . LYS A 1 480 ? -28.403 -1.363 23.992 1.00 82.69 480 LYS A O 1
ATOM 3699 N N . PRO A 1 481 ? -29.965 -2.782 23.175 1.00 85.75 481 PRO A N 1
ATOM 3700 C CA . PRO A 1 481 ? -30.231 -3.405 24.462 1.00 85.75 481 PRO A CA 1
ATOM 3701 C C . PRO A 1 481 ? -28.975 -4.125 24.961 1.00 85.75 481 PRO A C 1
ATOM 3703 O O . PRO A 1 481 ? -28.288 -4.805 24.191 1.00 85.75 481 PRO A O 1
ATOM 3706 N N . GLN A 1 482 ? -28.656 -3.942 26.239 1.00 87.12 482 GLN A N 1
ATOM 3707 C CA . GLN A 1 482 ? -27.527 -4.581 26.914 1.00 87.12 482 GLN A CA 1
ATOM 3708 C C . GLN A 1 482 ? -27.949 -5.005 28.313 1.00 87.12 482 GLN A C 1
ATOM 3710 O O . GLN A 1 482 ? -28.749 -4.330 28.940 1.00 87.12 482 GLN A O 1
ATOM 3715 N N . MET A 1 483 ? -27.380 -6.095 28.823 1.00 90.19 483 MET A N 1
ATOM 3716 C CA . MET A 1 483 ? -27.702 -6.584 30.169 1.00 90.19 483 MET A CA 1
ATOM 3717 C C . MET A 1 483 ? -26.883 -5.878 31.259 1.00 90.19 483 MET A C 1
ATOM 3719 O O . MET A 1 483 ? -27.308 -5.794 32.410 1.00 90.19 483 MET A O 1
ATOM 3723 N N . ALA A 1 484 ? -25.721 -5.328 30.899 1.00 90.88 484 ALA A N 1
ATOM 3724 C CA . ALA A 1 484 ? -24.882 -4.527 31.780 1.00 90.88 484 ALA A CA 1
ATOM 3725 C C . ALA A 1 484 ? -24.026 -3.541 30.974 1.00 90.88 484 ALA A C 1
ATOM 3727 O O . ALA A 1 484 ? -23.588 -3.868 29.872 1.00 90.88 484 ALA A O 1
ATOM 3728 N N . ALA A 1 485 ? -23.768 -2.358 31.536 1.00 89.50 485 ALA A N 1
ATOM 3729 C CA . ALA A 1 485 ? -22.897 -1.346 30.944 1.00 89.50 485 ALA A CA 1
ATOM 3730 C C . ALA A 1 485 ? -22.114 -0.567 32.012 1.00 89.50 485 ALA A C 1
ATOM 3732 O O . ALA A 1 485 ? -22.687 -0.073 32.987 1.00 89.50 485 ALA A O 1
ATOM 3733 N N . TRP A 1 486 ? -20.805 -0.389 31.810 1.00 89.12 486 TRP A N 1
ATOM 3734 C CA . TRP A 1 486 ? -19.973 0.458 32.668 1.00 89.12 486 TRP A CA 1
ATOM 3735 C C . TRP A 1 486 ? -19.917 1.905 32.160 1.00 89.12 486 TRP A C 1
ATOM 3737 O O . TRP A 1 486 ? -19.360 2.203 31.103 1.00 89.12 486 TRP A O 1
ATOM 3747 N N . LEU A 1 487 ? -20.448 2.843 32.946 1.00 86.44 487 LEU A N 1
ATOM 3748 C CA . LEU A 1 487 ? -20.403 4.275 32.652 1.00 86.44 487 LEU A CA 1
ATOM 3749 C C . LEU A 1 487 ? -19.198 4.927 33.335 1.00 86.44 487 LEU A C 1
ATOM 3751 O O . LEU A 1 487 ? -19.324 5.516 34.409 1.00 86.44 487 LEU A O 1
ATOM 3755 N N . ALA A 1 488 ? -18.029 4.872 32.692 1.00 80.19 488 ALA A N 1
ATOM 3756 C CA . ALA A 1 488 ? -16.754 5.308 33.276 1.00 80.19 488 ALA A CA 1
ATOM 3757 C C . ALA A 1 488 ? -16.768 6.731 33.877 1.00 80.19 488 ALA A C 1
ATOM 3759 O O . ALA A 1 488 ? -16.236 6.942 34.964 1.00 80.19 488 ALA A O 1
ATOM 3760 N N . ARG A 1 489 ? -17.415 7.709 33.219 1.00 78.56 489 ARG A N 1
ATOM 3761 C CA . ARG A 1 489 ? -17.513 9.094 33.732 1.00 78.56 489 ARG A CA 1
ATOM 3762 C C . ARG A 1 489 ? -18.322 9.207 35.023 1.00 78.56 489 ARG A C 1
ATOM 3764 O O . ARG A 1 489 ? -17.992 10.033 35.866 1.00 78.56 489 ARG A O 1
ATOM 3771 N N . LYS A 1 490 ? -19.369 8.391 35.157 1.00 82.75 490 LYS A N 1
ATOM 3772 C CA . LYS A 1 490 ? -20.222 8.327 36.352 1.00 82.75 490 LYS A CA 1
ATOM 3773 C C . LYS A 1 490 ? -19.738 7.276 37.357 1.00 82.75 490 LYS A C 1
ATOM 3775 O O . LYS A 1 490 ? -20.353 7.124 38.403 1.00 82.75 490 LYS A O 1
ATOM 3780 N N . ARG A 1 491 ? -18.689 6.509 37.027 1.00 87.44 491 ARG A N 1
ATOM 3781 C CA . ARG A 1 491 ? -18.196 5.357 37.805 1.00 87.44 491 ARG A CA 1
ATOM 3782 C C . ARG A 1 491 ? -19.324 4.416 38.245 1.00 87.44 491 ARG A C 1
ATOM 3784 O O . ARG A 1 491 ? -19.344 3.931 39.372 1.00 87.44 491 ARG A O 1
ATOM 3791 N N . THR A 1 492 ? -20.294 4.208 37.357 1.00 90.12 492 THR A N 1
ATOM 3792 C CA . THR A 1 492 ? -21.519 3.467 37.663 1.00 90.12 492 THR A CA 1
ATOM 3793 C C . THR A 1 492 ? -21.679 2.297 36.701 1.00 90.12 492 THR A C 1
ATOM 3795 O O . THR A 1 492 ? -21.695 2.492 35.486 1.00 90.12 492 THR A O 1
ATOM 3798 N N . LEU A 1 493 ? -21.821 1.094 37.249 1.00 91.19 493 LEU A N 1
ATOM 3799 C CA . LEU A 1 493 ? -22.271 -0.101 36.551 1.00 91.19 493 LEU A CA 1
ATOM 3800 C C . LEU A 1 493 ? -23.800 -0.076 36.500 1.00 91.19 493 LEU A C 1
ATOM 3802 O O . LEU A 1 493 ? -24.464 -0.136 37.533 1.00 91.19 493 LEU A O 1
ATOM 3806 N N . VAL A 1 494 ? -24.364 0.045 35.306 1.00 92.00 494 VAL A N 1
ATOM 3807 C CA . VAL A 1 494 ? -25.813 -0.008 35.105 1.00 92.00 494 VAL A CA 1
ATOM 3808 C C . VAL A 1 494 ? -26.178 -1.416 34.658 1.00 92.00 494 VAL A C 1
ATOM 3810 O O . VAL A 1 494 ? -25.542 -1.950 33.752 1.00 92.00 494 VAL A O 1
ATOM 3813 N N . LEU A 1 495 ? -27.170 -2.012 35.307 1.00 91.69 495 LEU A N 1
ATOM 3814 C CA . LEU A 1 495 ? -27.645 -3.371 35.060 1.00 91.69 495 LEU A CA 1
ATOM 3815 C C . LEU A 1 495 ? -29.098 -3.326 34.590 1.00 91.69 495 LEU A C 1
ATOM 3817 O O . LEU A 1 495 ? -29.891 -2.553 35.125 1.00 91.69 495 LEU A O 1
ATOM 3821 N N . ASP A 1 496 ? -29.446 -4.153 33.612 1.00 93.12 496 ASP A N 1
ATOM 3822 C CA . ASP A 1 496 ? -30.841 -4.427 33.248 1.00 93.12 496 ASP A CA 1
ATOM 3823 C C . ASP A 1 496 ? -31.557 -5.193 34.374 1.00 93.12 496 ASP A C 1
ATOM 3825 O O . ASP A 1 496 ? -30.887 -5.860 35.150 1.00 93.12 496 ASP A O 1
ATOM 3829 N N . ALA A 1 497 ? -32.885 -5.167 34.491 1.00 89.75 497 ALA A N 1
ATOM 3830 C CA . ALA A 1 497 ? -33.599 -5.931 35.518 1.00 89.75 497 ALA A CA 1
ATOM 3831 C C . ALA A 1 497 ? -33.369 -7.448 35.385 1.00 89.75 497 ALA A C 1
ATOM 3833 O O . ALA A 1 497 ? -33.280 -8.149 36.398 1.00 89.75 497 ALA A O 1
ATOM 3834 N N . ASP A 1 498 ? -33.180 -7.927 34.153 1.00 90.12 498 ASP A N 1
ATOM 3835 C CA . ASP A 1 498 ? -32.941 -9.330 33.823 1.00 90.12 498 ASP A CA 1
ATOM 3836 C C . ASP A 1 498 ? -31.444 -9.670 33.684 1.00 90.12 498 ASP A C 1
ATOM 3838 O O . ASP A 1 498 ? -31.092 -10.751 33.199 1.00 90.12 498 ASP A O 1
ATOM 3842 N N . TRP A 1 499 ? -30.539 -8.806 34.172 1.00 89.88 499 TRP A N 1
ATOM 3843 C CA . TRP A 1 499 ? -29.079 -8.977 34.061 1.00 89.88 499 TRP A CA 1
ATOM 3844 C C . TRP A 1 499 ? -28.562 -10.337 34.550 1.00 89.88 499 TRP A C 1
ATOM 3846 O O . TRP A 1 499 ? -27.569 -10.856 34.042 1.00 89.88 499 TRP A O 1
ATOM 3856 N N . LYS A 1 500 ? -29.256 -10.954 35.515 1.00 88.38 500 LYS A N 1
ATOM 3857 C CA . LYS A 1 500 ? -28.913 -12.270 36.077 1.00 88.38 500 LYS A CA 1
ATOM 3858 C C . LYS A 1 500 ? -28.960 -13.405 35.046 1.00 88.38 500 LYS A C 1
ATOM 3860 O O . LYS A 1 500 ? -28.385 -14.465 35.295 1.00 88.38 500 LYS A O 1
ATOM 3865 N N . SER A 1 501 ? -29.649 -13.200 33.923 1.00 86.69 501 SER A N 1
ATOM 3866 C CA . SER A 1 501 ? -29.729 -14.152 32.811 1.00 86.69 501 SER A CA 1
ATOM 3867 C C . SER A 1 501 ? -28.475 -14.171 31.927 1.00 86.69 501 SER A C 1
ATOM 3869 O O . SER A 1 501 ? -28.255 -15.156 31.223 1.00 86.69 501 SER A O 1
ATOM 3871 N N . ASP A 1 502 ? -27.636 -13.131 31.996 1.00 86.88 502 ASP A N 1
ATOM 3872 C CA . ASP A 1 502 ? -26.435 -12.977 31.176 1.00 86.88 502 ASP A CA 1
ATOM 3873 C C . ASP A 1 502 ? -25.275 -12.374 31.984 1.00 86.88 502 ASP A C 1
ATOM 3875 O O . ASP A 1 502 ? -24.945 -11.184 31.904 1.00 86.88 502 ASP A O 1
ATOM 3879 N N . ILE A 1 503 ? -24.604 -13.231 32.753 1.00 88.56 503 ILE A N 1
ATOM 3880 C CA . ILE A 1 503 ? -23.430 -12.828 33.534 1.00 88.56 503 ILE A CA 1
ATOM 3881 C C . ILE A 1 503 ? -22.241 -12.420 32.644 1.00 88.56 503 ILE A C 1
ATOM 3883 O O . ILE A 1 503 ? -21.350 -11.698 33.094 1.00 88.56 503 ILE A O 1
ATOM 3887 N N . GLN A 1 504 ? -22.231 -12.811 31.364 1.00 87.44 504 GLN A N 1
ATOM 3888 C CA . GLN A 1 504 ? -21.158 -12.473 30.425 1.00 87.44 504 GLN A CA 1
ATOM 3889 C C . GLN A 1 504 ? -21.138 -10.974 30.107 1.00 87.44 504 GLN A C 1
ATOM 3891 O O . GLN A 1 504 ? -20.065 -10.376 30.016 1.00 87.44 504 GLN A O 1
ATOM 3896 N N . SER A 1 505 ? -22.308 -10.339 30.009 1.00 87.50 505 SER A N 1
ATOM 3897 C CA . SER A 1 505 ? -22.405 -8.880 29.870 1.00 87.50 505 SER A CA 1
ATOM 3898 C C . SER A 1 505 ? -21.855 -8.141 31.100 1.00 87.50 505 SER A C 1
ATOM 3900 O O . SER A 1 505 ? -21.210 -7.092 30.976 1.00 87.50 505 SER A O 1
ATOM 3902 N N . VAL A 1 506 ? -22.048 -8.699 32.300 1.00 90.06 506 VAL A N 1
ATOM 3903 C CA . VAL A 1 506 ? -21.463 -8.158 33.539 1.00 90.06 506 VAL A CA 1
ATOM 3904 C C . VAL A 1 506 ? -19.945 -8.326 33.530 1.00 90.06 506 VAL A C 1
ATOM 3906 O O . VAL A 1 506 ? -19.227 -7.372 33.824 1.00 90.06 506 VAL A O 1
ATOM 3909 N N . ALA A 1 507 ? -19.447 -9.498 33.129 1.00 89.06 507 ALA A N 1
ATOM 3910 C CA . ALA A 1 507 ? -18.020 -9.774 32.970 1.00 89.06 507 ALA A CA 1
ATOM 3911 C C . ALA A 1 507 ? -17.336 -8.753 32.045 1.00 89.06 507 ALA A C 1
ATOM 3913 O O . ALA A 1 507 ? -16.266 -8.227 32.364 1.00 89.06 507 ALA A O 1
ATOM 3914 N N . ASP A 1 508 ? -17.983 -8.423 30.927 1.00 87.06 508 ASP A N 1
ATOM 3915 C CA . ASP A 1 508 ? -17.502 -7.416 29.984 1.00 87.06 508 ASP A CA 1
ATOM 3916 C C . ASP A 1 508 ? -17.426 -6.030 30.618 1.00 87.06 508 ASP A C 1
ATOM 3918 O O . ASP A 1 508 ? -16.394 -5.361 30.525 1.00 87.06 508 ASP A O 1
ATOM 3922 N N . SER A 1 509 ? -18.481 -5.617 31.318 1.00 89.19 509 SER A N 1
ATOM 3923 C CA . SER A 1 509 ? -18.523 -4.325 32.006 1.00 89.19 509 SER A CA 1
ATOM 3924 C C . SER A 1 509 ? -17.477 -4.229 33.124 1.00 89.19 509 SER A C 1
ATOM 3926 O O . SER A 1 509 ? -16.838 -3.190 33.289 1.00 89.19 509 SER A O 1
ATOM 3928 N N . LEU A 1 510 ? -17.221 -5.321 33.851 1.00 90.06 510 LEU A N 1
ATOM 3929 C CA . LEU A 1 510 ? -16.163 -5.385 34.862 1.00 90.06 510 LEU A CA 1
ATOM 3930 C C . LEU A 1 510 ? -14.763 -5.331 34.235 1.00 90.06 510 LEU A C 1
ATOM 3932 O O . LEU A 1 510 ? -13.878 -4.680 34.788 1.00 90.06 510 LEU A O 1
ATOM 3936 N N . SER A 1 511 ? -14.564 -5.927 33.053 1.00 87.69 511 SER A N 1
ATOM 3937 C CA . SER A 1 511 ? -13.303 -5.799 32.306 1.00 87.69 511 SER A CA 1
ATOM 3938 C C . SER A 1 511 ? -13.020 -4.348 31.883 1.00 87.69 511 SER A C 1
ATOM 3940 O O . SER A 1 511 ? -11.869 -3.902 31.909 1.00 87.69 511 SER A O 1
ATOM 3942 N N . GLN A 1 512 ? -14.076 -3.586 31.561 1.00 85.56 512 GLN A N 1
ATOM 3943 C CA . GLN A 1 512 ? -13.991 -2.151 31.277 1.00 85.56 512 GLN A CA 1
ATOM 3944 C C . GLN A 1 512 ? -13.693 -1.337 32.542 1.00 85.56 512 GLN A C 1
ATOM 3946 O O . GLN A 1 512 ? -12.877 -0.418 32.480 1.00 85.56 512 GLN A O 1
ATOM 3951 N N . LEU A 1 513 ? -14.296 -1.690 33.686 1.00 88.25 513 LEU A N 1
ATOM 3952 C CA . LEU A 1 513 ? -14.025 -1.057 34.983 1.00 88.25 513 LEU A CA 1
ATOM 3953 C C . LEU A 1 513 ? -12.541 -1.152 35.350 1.00 88.25 513 LEU A C 1
ATOM 3955 O O . LEU A 1 513 ? -11.945 -0.143 35.721 1.00 88.25 513 LEU A O 1
ATOM 3959 N N . ILE A 1 514 ? -11.926 -2.327 35.190 1.00 87.88 514 ILE A N 1
ATOM 3960 C CA . ILE A 1 514 ? -10.499 -2.521 35.501 1.00 87.88 514 ILE A CA 1
ATOM 3961 C C . ILE A 1 514 ? -9.547 -2.008 34.410 1.00 87.88 514 ILE A C 1
ATOM 3963 O O . ILE A 1 514 ? -8.330 -2.095 34.565 1.00 87.88 514 ILE A O 1
ATOM 3967 N N . GLY A 1 515 ? -10.067 -1.529 33.275 1.00 78.88 515 GLY A N 1
ATOM 3968 C CA . GLY A 1 515 ? -9.250 -1.047 32.158 1.00 78.88 515 GLY A CA 1
ATOM 3969 C C . GLY A 1 515 ? -8.366 -2.117 31.500 1.00 78.88 515 GLY A C 1
ATOM 3970 O O . GLY A 1 515 ? -7.391 -1.772 30.833 1.00 78.88 515 GLY A O 1
ATOM 3971 N N . ARG A 1 516 ? -8.684 -3.408 31.673 1.00 78.69 516 ARG A N 1
ATOM 3972 C CA . ARG A 1 516 ? -7.930 -4.553 31.132 1.00 78.69 516 ARG A CA 1
ATOM 3973 C C . ARG A 1 516 ? -8.811 -5.437 30.257 1.00 78.69 516 ARG A C 1
ATOM 3975 O O . ARG A 1 516 ? -9.214 -6.537 30.634 1.00 78.69 516 ARG A O 1
ATOM 3982 N N . SER A 1 517 ? -9.077 -4.957 29.044 1.00 76.06 517 SER A N 1
ATOM 3983 C CA . SER A 1 517 ? -9.830 -5.698 28.022 1.00 76.06 517 SER A CA 1
ATOM 3984 C C . SER A 1 517 ? -9.133 -6.990 27.577 1.00 76.06 517 SER A C 1
ATOM 3986 O O . SER A 1 517 ? -9.799 -7.913 27.110 1.00 76.06 517 SER A O 1
ATOM 3988 N N . ASP A 1 518 ? -7.816 -7.106 27.782 1.00 77.44 518 ASP A N 1
ATOM 3989 C CA . ASP A 1 518 ? -7.048 -8.328 27.531 1.00 77.44 518 ASP A CA 1
ATOM 3990 C C . ASP A 1 518 ? -7.441 -9.495 28.457 1.00 77.44 518 ASP A C 1
ATOM 3992 O O . ASP A 1 518 ? -7.190 -10.649 28.117 1.00 77.44 518 ASP A O 1
ATOM 3996 N N . LEU A 1 519 ? -8.101 -9.203 29.586 1.00 85.06 519 LEU A N 1
ATOM 3997 C CA . LEU A 1 519 ? -8.605 -10.187 30.549 1.00 85.06 519 LEU A CA 1
ATOM 3998 C C . LEU A 1 519 ? -10.082 -10.556 30.365 1.00 85.06 519 LEU A C 1
ATOM 4000 O O . LEU A 1 519 ? -10.612 -11.358 31.137 1.00 85.06 519 LEU A O 1
ATOM 4004 N N . ARG A 1 520 ? -10.764 -10.000 29.351 1.00 84.56 520 ARG A N 1
ATOM 4005 C CA . ARG A 1 520 ? -12.208 -10.206 29.112 1.00 84.56 520 ARG A CA 1
ATOM 4006 C C . ARG A 1 520 ? -12.585 -11.690 29.094 1.00 84.56 520 ARG A C 1
ATOM 4008 O O . ARG A 1 520 ? -13.567 -12.086 29.710 1.00 84.56 520 ARG A O 1
ATOM 4015 N N . VAL A 1 521 ? -11.782 -12.526 28.433 1.00 84.88 521 VAL A N 1
ATOM 4016 C CA . VAL A 1 521 ? -12.039 -13.972 28.298 1.00 84.88 521 VAL A CA 1
ATOM 4017 C C . VAL A 1 521 ? -11.937 -14.697 29.643 1.00 84.88 521 VAL A C 1
ATOM 4019 O O . VAL A 1 521 ? -12.750 -15.569 29.938 1.00 84.88 521 VAL A O 1
ATOM 4022 N N . GLN A 1 522 ? -10.965 -14.334 30.475 1.00 87.94 522 GLN A N 1
ATOM 4023 C CA . GLN A 1 522 ? -10.727 -14.974 31.767 1.00 87.94 522 GLN A CA 1
ATOM 4024 C C . GLN A 1 522 ? -11.767 -14.570 32.804 1.00 87.94 522 GLN A C 1
ATOM 4026 O O . GLN A 1 522 ? -12.237 -15.418 33.556 1.00 87.94 522 GLN A O 1
ATOM 4031 N N . ILE A 1 523 ? -12.160 -13.294 32.816 1.00 88.62 523 ILE A N 1
ATOM 4032 C CA . ILE A 1 523 ? -13.215 -12.794 33.704 1.00 88.62 523 ILE A CA 1
ATOM 4033 C C . ILE A 1 523 ? -14.539 -13.495 33.386 1.00 88.62 523 ILE A C 1
ATOM 4035 O O . ILE A 1 523 ? -15.207 -13.973 34.298 1.00 88.62 523 ILE A O 1
ATOM 4039 N N . ARG A 1 524 ? -14.869 -13.642 32.096 1.00 90.19 524 ARG A N 1
ATOM 4040 C CA . ARG A 1 524 ? -16.022 -14.419 31.621 1.00 90.19 524 ARG A CA 1
ATOM 4041 C C . ARG A 1 524 ? -15.995 -15.872 32.094 1.00 90.19 524 ARG A C 1
ATOM 4043 O O . ARG A 1 524 ? -16.976 -16.343 32.656 1.00 90.19 524 ARG A O 1
ATOM 4050 N N . ALA A 1 525 ? -14.871 -16.562 31.901 1.00 87.00 525 ALA A N 1
ATOM 4051 C CA . ALA A 1 525 ? -14.723 -17.959 32.310 1.00 87.00 525 ALA A CA 1
ATOM 4052 C C . ALA A 1 525 ? -14.823 -18.142 33.835 1.00 87.00 525 ALA A C 1
ATOM 4054 O O . ALA A 1 525 ? -15.428 -19.103 34.302 1.00 87.00 525 ALA A O 1
ATOM 4055 N N . GLY A 1 526 ? -14.250 -17.216 34.612 1.00 86.38 526 GLY A N 1
ATOM 4056 C CA . GLY A 1 526 ? -14.332 -17.241 36.071 1.00 86.38 526 GLY A CA 1
ATOM 4057 C C . GLY A 1 526 ? -15.754 -17.023 36.581 1.00 86.38 526 GLY A C 1
ATOM 4058 O O . GLY A 1 526 ? -16.201 -17.755 37.461 1.00 86.38 526 GLY A O 1
ATOM 4059 N N . LEU A 1 527 ? -16.464 -16.049 36.005 1.00 87.69 527 LEU A N 1
ATOM 4060 C CA . LEU A 1 527 ? -17.842 -15.717 36.365 1.00 87.69 527 LEU A CA 1
ATOM 4061 C C . LEU A 1 527 ? -18.842 -16.821 36.008 1.00 87.69 527 LEU A C 1
ATOM 4063 O O . LEU A 1 527 ? -19.698 -17.128 36.833 1.00 87.69 527 LEU A O 1
ATOM 4067 N N . ASP A 1 528 ? -18.709 -17.454 34.841 1.00 86.75 528 ASP A N 1
ATOM 4068 C CA . ASP A 1 528 ? -19.588 -18.559 34.426 1.00 86.75 528 ASP A CA 1
ATOM 4069 C C . ASP A 1 528 ? -19.540 -19.761 35.377 1.00 86.75 528 ASP A C 1
ATOM 4071 O O . ASP A 1 528 ? -20.549 -20.432 35.571 1.00 86.75 528 ASP A O 1
ATOM 4075 N N . GLU A 1 529 ? -18.383 -20.048 35.980 1.00 84.69 529 GLU A N 1
ATOM 4076 C CA . GLU A 1 529 ? -18.234 -21.200 36.880 1.00 84.69 529 GLU A CA 1
ATOM 4077 C C . GLU A 1 529 ? -18.842 -20.934 38.270 1.00 84.69 529 GLU A C 1
ATOM 4079 O O . GLU A 1 529 ? -19.241 -21.877 38.955 1.00 84.69 529 GLU A O 1
ATOM 4084 N N . ILE A 1 530 ? -18.913 -19.667 38.705 1.00 79.25 530 ILE A N 1
ATOM 4085 C CA . ILE A 1 530 ? -19.456 -19.293 40.024 1.00 79.25 530 ILE A CA 1
ATOM 4086 C C . ILE A 1 530 ? -20.913 -18.824 39.974 1.00 79.25 530 ILE A C 1
ATOM 4088 O O . ILE A 1 530 ? -21.603 -18.856 40.989 1.00 79.25 530 ILE A O 1
ATOM 4092 N N . TRP A 1 531 ? -21.416 -18.400 38.817 1.00 79.38 531 TRP A N 1
ATOM 4093 C CA . TRP A 1 531 ? -22.794 -17.940 38.667 1.00 79.38 531 TRP A CA 1
ATOM 4094 C C . TRP A 1 531 ? -23.756 -19.113 38.404 1.00 79.38 531 TRP A C 1
ATOM 4096 O O . TRP A 1 531 ? -23.411 -20.022 37.651 1.00 79.38 531 TRP A O 1
ATOM 4106 N N . PRO A 1 532 ? -24.981 -19.148 38.975 1.00 68.25 532 PRO A N 1
ATOM 4107 C CA . PRO A 1 532 ? -25.629 -18.170 39.864 1.00 68.25 532 PRO A CA 1
ATOM 4108 C C . PRO A 1 532 ? -25.376 -18.412 41.362 1.00 68.25 532 PRO A C 1
ATOM 4110 O O . PRO A 1 532 ? -25.904 -17.692 42.206 1.00 68.25 532 PRO A O 1
ATOM 4113 N N . ASN A 1 533 ? -24.614 -19.447 41.711 1.00 64.75 533 ASN A N 1
ATOM 4114 C CA . ASN A 1 533 ? -24.351 -19.826 43.093 1.00 64.75 533 ASN A CA 1
ATOM 4115 C C . ASN A 1 533 ? -23.111 -19.075 43.595 1.00 64.75 533 ASN A C 1
ATOM 4117 O O . ASN A 1 533 ? -22.055 -19.684 43.744 1.00 64.75 533 ASN A O 1
ATOM 4121 N N . SER A 1 534 ? -23.211 -17.762 43.831 1.00 55.88 534 SER A N 1
ATOM 4122 C CA . SER A 1 534 ? -22.126 -16.995 44.457 1.00 55.88 534 SER A CA 1
ATOM 4123 C C . SER A 1 534 ? -21.896 -17.525 45.879 1.00 55.88 534 SER A C 1
ATOM 4125 O O . SER A 1 534 ? -22.592 -17.141 46.818 1.00 55.88 534 SER A O 1
ATOM 4127 N N . VAL A 1 535 ? -20.991 -18.488 46.045 1.00 52.66 535 VAL A N 1
ATOM 4128 C CA . VAL A 1 535 ? -20.685 -19.060 47.360 1.00 52.66 535 VAL A CA 1
ATOM 4129 C C . VAL A 1 535 ? -19.549 -18.260 47.990 1.00 52.66 535 VAL A C 1
ATOM 4131 O O . VAL A 1 535 ? -18.555 -17.978 47.325 1.00 52.66 535 VAL A O 1
ATOM 4134 N N . ASP A 1 536 ? -19.663 -17.984 49.292 1.00 50.56 536 ASP A N 1
ATOM 4135 C CA . ASP A 1 536 ? -18.652 -17.350 50.162 1.00 50.56 536 ASP A CA 1
ATOM 4136 C C . ASP A 1 536 ? -17.246 -18.003 50.103 1.00 50.56 536 ASP A C 1
ATOM 4138 O O . ASP A 1 536 ? -16.271 -17.458 50.621 1.00 50.56 536 ASP A O 1
ATOM 4142 N N . LEU A 1 537 ? -17.126 -19.169 49.459 1.00 55.78 537 LEU A N 1
ATOM 4143 C CA . LEU A 1 537 ? -15.890 -19.884 49.159 1.00 55.78 537 LEU A CA 1
ATOM 4144 C C . LEU A 1 537 ? -15.824 -20.166 47.657 1.00 55.78 537 LEU A C 1
ATOM 4146 O O . LEU A 1 537 ? -16.557 -21.010 47.136 1.00 55.78 537 LEU A O 1
ATOM 4150 N N . LEU A 1 538 ? -14.911 -19.483 46.969 1.00 64.06 538 LEU A N 1
ATOM 4151 C CA . LEU A 1 538 ? -14.628 -19.746 45.564 1.00 64.06 538 LEU A CA 1
ATOM 4152 C C . LEU A 1 538 ? -14.114 -21.188 45.402 1.00 64.06 538 LEU A C 1
ATOM 4154 O O . LEU A 1 538 ? -13.145 -21.559 46.071 1.00 64.06 538 LEU A O 1
ATOM 4158 N N . PRO A 1 539 ? -14.728 -22.026 44.546 1.00 65.19 539 PRO A N 1
ATOM 4159 C CA . PRO A 1 539 ? -14.272 -23.398 44.365 1.00 65.19 539 PRO A CA 1
ATOM 4160 C C . PRO A 1 539 ? -12.815 -23.422 43.884 1.00 65.19 539 PRO A C 1
ATOM 4162 O O . PRO A 1 539 ? -12.482 -22.774 42.893 1.00 65.19 539 PRO A O 1
ATOM 4165 N N . GLU A 1 540 ? -11.946 -24.236 44.503 1.00 72.19 540 GLU A N 1
ATOM 4166 C CA . GLU A 1 540 ? -10.557 -24.443 44.032 1.00 72.19 540 GLU A CA 1
ATOM 4167 C C . GLU A 1 540 ? -10.492 -24.792 42.537 1.00 72.19 540 GLU A C 1
ATOM 4169 O O . GLU A 1 540 ? -9.514 -24.502 41.851 1.00 72.19 540 GLU A O 1
ATOM 4174 N N . ARG A 1 541 ? -11.554 -25.422 42.026 1.00 75.75 541 ARG A N 1
ATOM 4175 C CA . ARG A 1 541 ? -11.728 -25.749 40.615 1.00 75.75 541 ARG A CA 1
ATOM 4176 C C . ARG A 1 541 ? -11.692 -24.509 39.716 1.00 75.75 541 ARG A C 1
ATOM 4178 O O . ARG A 1 541 ? -11.024 -24.561 38.690 1.00 75.75 541 ARG A O 1
ATOM 4185 N N . THR A 1 542 ? -12.356 -23.418 40.096 1.00 80.19 542 THR A N 1
ATOM 4186 C CA . THR A 1 542 ? -12.403 -22.169 39.319 1.00 80.19 542 THR A CA 1
ATOM 4187 C C . THR A 1 542 ? -11.029 -21.516 39.254 1.00 80.19 542 THR A C 1
ATOM 4189 O O . THR A 1 542 ? -10.581 -21.121 38.183 1.00 80.19 542 THR A O 1
ATOM 4192 N N . LEU A 1 543 ? -10.315 -21.474 40.383 1.00 82.12 543 LEU A N 1
ATOM 4193 C CA . LEU A 1 543 ? -8.954 -20.936 40.431 1.00 82.12 543 LEU A CA 1
ATOM 4194 C C . LEU A 1 543 ? -7.999 -21.773 39.567 1.00 82.12 543 LEU A C 1
ATOM 4196 O O . LEU A 1 543 ? -7.259 -21.211 38.767 1.00 82.12 543 LEU A O 1
ATOM 4200 N N . ARG A 1 544 ? -8.092 -23.111 39.621 1.00 82.25 544 ARG A N 1
ATOM 4201 C CA . ARG A 1 544 ? -7.296 -24.005 38.759 1.00 82.25 544 ARG A CA 1
ATOM 4202 C C . ARG A 1 544 ? -7.591 -23.840 37.268 1.00 82.25 544 ARG A C 1
ATOM 4204 O O . ARG A 1 544 ? -6.670 -23.967 36.475 1.00 82.25 544 ARG A O 1
ATOM 4211 N N . LEU A 1 545 ? -8.840 -23.571 36.874 1.00 83.88 545 LEU A N 1
ATOM 4212 C CA . LEU A 1 545 ? -9.195 -23.305 35.469 1.00 83.88 545 LEU A CA 1
ATOM 4213 C C . LEU A 1 545 ? -8.532 -22.033 34.923 1.00 83.88 545 LEU A C 1
ATOM 4215 O O . LEU A 1 545 ? -8.340 -21.914 33.716 1.00 83.88 545 LEU A O 1
ATOM 4219 N N . LEU A 1 546 ? -8.198 -21.099 35.812 1.00 83.69 546 LEU A N 1
ATOM 4220 C CA . LEU A 1 546 ? -7.570 -19.820 35.496 1.00 83.69 546 LEU A CA 1
ATOM 4221 C C . LEU A 1 546 ? -6.062 -19.814 35.799 1.00 83.69 546 LEU A C 1
ATOM 4223 O O . LEU A 1 546 ? -5.461 -18.746 35.793 1.00 83.69 546 LEU A O 1
ATOM 4227 N N . ASP A 1 547 ? -5.458 -20.970 36.103 1.00 83.56 547 ASP A N 1
ATOM 4228 C CA . ASP A 1 547 ? -4.063 -21.091 36.558 1.00 83.56 547 ASP A CA 1
ATOM 4229 C C . ASP A 1 547 ? -3.727 -20.199 37.784 1.00 83.56 547 ASP A C 1
ATOM 4231 O O . ASP A 1 547 ? -2.606 -19.714 37.949 1.00 83.56 547 ASP A O 1
ATOM 4235 N N . LEU A 1 548 ? -4.700 -19.992 38.680 1.00 85.00 548 LEU A N 1
ATOM 4236 C CA . LEU A 1 548 ? -4.573 -19.228 39.927 1.00 85.00 548 LEU A CA 1
ATOM 4237 C C . LEU A 1 548 ? -4.527 -20.157 41.154 1.00 85.00 548 LEU A C 1
ATOM 4239 O O . LEU A 1 548 ? -5.127 -21.234 41.165 1.00 85.00 548 LEU A O 1
ATOM 4243 N N . SER A 1 549 ? -3.828 -19.736 42.214 1.00 83.00 549 SER A N 1
ATOM 4244 C CA . SER A 1 549 ? -3.744 -20.480 43.478 1.00 83.00 549 SER A CA 1
ATOM 4245 C C . SER A 1 549 ? -4.762 -19.973 44.514 1.00 83.00 549 SER A C 1
ATOM 4247 O O . SER A 1 549 ? -5.150 -18.800 44.476 1.00 83.00 549 SER A O 1
ATOM 4249 N N . PRO A 1 550 ? -5.176 -20.819 45.479 1.00 78.50 550 PRO A N 1
ATOM 4250 C CA . PRO A 1 550 ? -5.963 -20.382 46.634 1.00 78.50 550 PRO A CA 1
ATOM 4251 C C . PRO A 1 550 ? -5.279 -19.281 47.452 1.00 78.50 550 PRO A C 1
ATOM 4253 O O . PRO A 1 550 ? -5.971 -18.417 47.988 1.00 78.50 550 PRO A O 1
ATOM 4256 N N . ASP A 1 551 ? -3.945 -19.286 47.507 1.00 73.25 551 ASP A N 1
ATOM 4257 C CA . ASP A 1 551 ? -3.154 -18.284 48.228 1.00 73.25 551 ASP A CA 1
ATOM 4258 C C . ASP A 1 551 ? -3.266 -16.903 47.564 1.00 73.25 551 ASP A C 1
ATOM 4260 O O . ASP A 1 551 ? -3.504 -15.916 48.255 1.00 73.25 551 ASP A O 1
ATOM 4264 N N . HIS A 1 552 ? -3.208 -16.832 46.224 1.00 80.75 552 HIS A N 1
ATOM 4265 C CA . HIS A 1 552 ? -3.418 -15.582 45.477 1.00 80.75 552 HIS A CA 1
ATOM 4266 C C . HIS A 1 552 ? -4.810 -14.990 45.731 1.00 80.75 552 HIS A C 1
ATOM 4268 O O . HIS A 1 552 ? -4.976 -13.773 45.818 1.00 80.75 552 HIS A O 1
ATOM 4274 N N . TYR A 1 553 ? -5.827 -15.852 45.828 1.00 81.69 553 TYR A N 1
ATOM 4275 C CA . TYR A 1 553 ? -7.190 -15.418 46.113 1.00 81.69 553 TYR A CA 1
ATOM 4276 C C . TYR A 1 553 ? -7.337 -14.913 47.554 1.00 81.69 553 TYR A C 1
ATOM 4278 O O . TYR A 1 553 ? -7.908 -13.844 47.759 1.00 81.69 553 TYR A O 1
ATOM 4286 N N . HIS A 1 554 ? -6.785 -15.628 48.542 1.00 71.06 554 HIS A N 1
ATOM 4287 C CA . HIS A 1 554 ? -6.808 -15.196 49.945 1.00 71.06 554 HIS A CA 1
ATOM 4288 C C . HIS A 1 554 ? -6.087 -13.864 50.147 1.00 71.06 554 HIS A C 1
ATOM 4290 O O . HIS A 1 554 ? -6.618 -12.983 50.812 1.00 71.06 554 HIS A O 1
ATOM 4296 N N . GLU A 1 555 ? -4.919 -13.686 49.532 1.00 71.38 555 GLU A N 1
ATOM 4297 C CA . GLU A 1 555 ? -4.166 -12.433 49.600 1.00 71.38 555 GLU A CA 1
ATOM 4298 C C . GLU A 1 555 ? -4.999 -11.236 49.110 1.00 71.38 555 GLU A C 1
ATOM 4300 O O . GLU A 1 555 ? -5.097 -10.209 49.781 1.00 71.38 555 GLU A O 1
ATOM 4305 N N . VAL A 1 556 ? -5.658 -11.379 47.958 1.00 77.31 556 VAL A N 1
ATOM 4306 C CA . VAL A 1 556 ? -6.525 -10.333 47.396 1.00 77.31 556 VAL A CA 1
ATOM 4307 C C . VAL A 1 556 ? -7.781 -10.124 48.235 1.00 77.31 556 VAL A C 1
ATOM 4309 O O . VAL A 1 556 ? -8.219 -8.985 48.392 1.00 77.31 556 VAL A O 1
ATOM 4312 N N . LEU A 1 557 ? -8.354 -11.194 48.787 1.00 74.62 557 LEU A N 1
ATOM 4313 C CA . LEU A 1 557 ? -9.523 -11.125 49.657 1.00 74.62 557 LEU A CA 1
ATOM 4314 C C . LEU A 1 557 ? -9.226 -10.324 50.934 1.00 74.62 557 LEU A C 1
ATOM 4316 O O . LEU A 1 557 ? -10.038 -9.483 51.319 1.00 74.62 557 LEU A O 1
ATOM 4320 N N . GLU A 1 558 ? -8.062 -10.533 51.551 1.00 67.62 558 GLU A N 1
ATOM 4321 C CA . GLU A 1 558 ? -7.599 -9.767 52.716 1.00 67.62 558 GLU A CA 1
ATOM 4322 C C . GLU A 1 558 ? -7.366 -8.289 52.363 1.00 67.62 558 GLU A C 1
ATOM 4324 O O . GLU A 1 558 ? -7.865 -7.390 53.042 1.00 67.62 558 GLU A O 1
ATOM 4329 N N . LEU A 1 559 ? -6.703 -8.007 51.237 1.00 69.44 559 LEU A N 1
ATOM 4330 C CA . LEU A 1 559 ? -6.491 -6.631 50.765 1.00 69.44 559 LEU A CA 1
ATOM 4331 C C . LEU A 1 559 ? -7.802 -5.908 50.412 1.00 69.44 559 LEU A C 1
ATOM 4333 O O . LEU A 1 559 ? -7.944 -4.706 50.668 1.00 69.44 559 LEU A O 1
ATOM 4337 N N . TRP A 1 560 ? -8.774 -6.631 49.847 1.00 75.00 560 TRP A N 1
ATOM 4338 C CA . TRP A 1 560 ? -10.109 -6.114 49.546 1.00 75.00 560 TRP A CA 1
ATOM 4339 C C . TRP A 1 560 ? -10.868 -5.751 50.825 1.00 75.00 560 TRP A C 1
ATOM 4341 O O . TRP A 1 560 ? -11.371 -4.625 50.927 1.00 75.00 560 TRP A O 1
ATOM 4351 N N . ARG A 1 561 ? -10.866 -6.655 51.818 1.00 69.00 561 ARG A N 1
ATOM 4352 C CA . ARG A 1 561 ? -11.446 -6.446 53.159 1.00 69.00 561 ARG A CA 1
ATOM 4353 C C . ARG A 1 561 ? -10.799 -5.274 53.910 1.00 69.00 561 ARG A C 1
ATOM 4355 O O . ARG A 1 561 ? -11.501 -4.576 54.636 1.00 69.00 561 ARG A O 1
ATOM 4362 N N . GLY A 1 562 ? -9.526 -4.984 53.635 1.00 59.59 562 GLY A N 1
ATOM 4363 C CA . GLY A 1 562 ? -8.830 -3.767 54.057 1.00 59.59 562 GLY A CA 1
ATOM 4364 C C . GLY A 1 562 ? -8.099 -3.871 55.402 1.00 59.59 562 GLY A C 1
ATOM 4365 O O . GLY A 1 562 ? -8.395 -4.721 56.234 1.00 59.59 562 GLY A O 1
ATOM 4366 N N . ASP A 1 563 ? -7.123 -2.972 55.583 1.00 57.06 563 ASP A N 1
ATOM 4367 C CA . ASP A 1 563 ? -6.239 -2.842 56.750 1.00 57.06 563 ASP A CA 1
ATOM 4368 C C . ASP A 1 563 ? -7.040 -2.681 58.054 1.00 57.06 563 ASP A C 1
ATOM 4370 O O . ASP A 1 563 ? -7.760 -1.695 58.242 1.00 57.06 563 ASP A O 1
ATOM 4374 N N . LEU A 1 564 ? -6.910 -3.648 58.967 1.00 60.84 564 LEU A N 1
ATOM 4375 C CA . LEU A 1 564 ? -7.542 -3.599 60.284 1.00 60.84 564 LEU A CA 1
ATOM 4376 C C . LEU A 1 564 ? -6.891 -2.548 61.191 1.00 60.84 564 LEU A C 1
ATOM 4378 O O . LEU A 1 564 ? -7.489 -2.204 62.200 1.00 60.84 564 LEU A O 1
ATOM 4382 N N . GLY A 1 565 ? -5.729 -1.977 60.854 1.00 60.06 565 GLY A N 1
ATOM 4383 C CA . GLY A 1 565 ? -5.002 -1.014 61.689 1.00 60.06 565 GLY A CA 1
ATOM 4384 C C . GLY A 1 565 ? -5.848 0.166 62.201 1.00 60.06 565 GLY A C 1
ATOM 4385 O O . GLY A 1 565 ? -5.870 0.421 63.408 1.00 60.06 565 GLY A O 1
ATOM 4386 N N . PRO A 1 566 ? -6.603 0.883 61.347 1.00 61.41 566 PRO A N 1
ATOM 4387 C CA . PRO A 1 566 ? -7.512 1.941 61.789 1.00 61.41 566 PRO A CA 1
ATOM 4388 C C . PRO A 1 566 ? -8.681 1.433 62.645 1.00 61.41 566 PRO A C 1
ATOM 4390 O O . PRO A 1 566 ? -9.083 2.116 63.587 1.00 61.41 566 PRO A O 1
ATOM 4393 N N . VAL A 1 567 ? -9.215 0.243 62.348 1.00 71.00 567 VAL A N 1
ATOM 4394 C CA . VAL A 1 567 ? -10.306 -0.391 63.112 1.00 71.00 567 VAL A CA 1
ATOM 4395 C C . VAL A 1 567 ? -9.800 -0.805 64.497 1.00 71.00 567 VAL A C 1
ATOM 4397 O O . VAL A 1 567 ? -10.365 -0.389 65.504 1.00 71.00 567 VAL A O 1
ATOM 4400 N N . ILE A 1 568 ? -8.668 -1.504 64.549 1.00 75.69 568 ILE A N 1
ATOM 4401 C CA . ILE A 1 568 ? -7.907 -1.870 65.745 1.00 75.69 568 ILE A CA 1
ATOM 4402 C C . ILE A 1 568 ? -7.604 -0.628 66.580 1.00 75.69 568 ILE A C 1
ATOM 4404 O O . ILE A 1 568 ? -7.901 -0.616 67.767 1.00 75.69 568 ILE A O 1
ATOM 4408 N N . SER A 1 569 ? -7.098 0.455 65.981 1.00 74.31 569 SER A N 1
ATOM 4409 C CA . SER A 1 569 ? -6.779 1.681 66.724 1.00 74.31 569 SER A CA 1
ATOM 4410 C C . SER A 1 569 ? -8.013 2.328 67.363 1.00 74.31 569 SER A C 1
ATOM 4412 O O . SER A 1 569 ? -7.927 2.855 68.473 1.00 74.31 569 SER A O 1
ATOM 4414 N N . ARG A 1 570 ? -9.171 2.301 66.692 1.00 83.56 570 ARG A N 1
ATOM 4415 C CA . ARG A 1 570 ? -10.431 2.845 67.230 1.00 83.56 570 ARG A CA 1
ATOM 4416 C C . ARG A 1 570 ? -10.990 1.967 68.347 1.00 83.56 570 ARG A C 1
ATOM 4418 O O . ARG A 1 570 ? -11.346 2.488 69.401 1.00 83.56 570 ARG A O 1
ATOM 4425 N N . LEU A 1 571 ? -11.002 0.652 68.141 1.00 86.94 571 LEU A N 1
ATOM 4426 C CA . LEU A 1 571 ? -11.473 -0.320 69.126 1.00 86.94 571 LEU A CA 1
ATOM 4427 C C . LEU A 1 571 ? -10.560 -0.377 70.360 1.00 86.94 571 LEU A C 1
ATOM 4429 O O . LEU A 1 571 ? -11.058 -0.351 71.480 1.00 86.94 571 LEU A O 1
ATOM 4433 N N . ALA A 1 572 ? -9.236 -0.354 70.184 1.00 83.75 572 ALA A N 1
ATOM 4434 C CA . ALA A 1 572 ? -8.272 -0.293 71.283 1.00 83.75 572 ALA A CA 1
ATOM 4435 C C . ALA A 1 572 ? -8.461 0.981 72.117 1.00 83.75 572 ALA A C 1
ATOM 4437 O O . ALA A 1 572 ? -8.510 0.921 73.343 1.00 83.75 572 ALA A O 1
ATOM 4438 N N . ARG A 1 573 ? -8.676 2.139 71.473 1.00 82.06 573 ARG A N 1
ATOM 4439 C CA . ARG A 1 573 ? -8.999 3.393 72.178 1.00 82.06 573 ARG A CA 1
ATOM 4440 C C . ARG A 1 573 ? -10.315 3.316 72.944 1.00 82.06 573 ARG A C 1
ATOM 4442 O O . ARG A 1 573 ? -10.364 3.817 74.063 1.00 82.06 573 ARG A O 1
ATOM 4449 N N . LEU A 1 574 ? -11.357 2.708 72.376 1.00 88.94 574 LEU A N 1
ATOM 4450 C CA . LEU A 1 574 ? -12.617 2.479 73.088 1.00 88.94 574 LEU A CA 1
ATOM 4451 C C . LEU A 1 574 ? -12.385 1.624 74.338 1.00 88.94 574 LEU A C 1
ATOM 4453 O O . LEU A 1 574 ? -12.824 1.996 75.421 1.00 88.94 574 LEU A O 1
ATOM 4457 N N . LEU A 1 575 ? -11.636 0.529 74.213 1.00 88.88 575 LEU A N 1
ATOM 4458 C CA . LEU A 1 575 ? -11.322 -0.348 75.341 1.00 88.88 575 LEU A CA 1
ATOM 4459 C C . LEU A 1 575 ? -10.450 0.344 76.398 1.00 88.88 575 LEU A C 1
ATOM 4461 O O . LEU A 1 575 ? -10.708 0.176 77.588 1.00 88.88 575 LEU A O 1
ATOM 4465 N N . HIS A 1 576 ? -9.509 1.206 76.003 1.00 85.12 576 HIS A N 1
ATOM 4466 C CA . HIS A 1 576 ? -8.774 2.064 76.939 1.00 85.12 576 HIS A CA 1
ATOM 4467 C C . HIS A 1 576 ? -9.686 3.065 77.664 1.00 85.12 576 HIS A C 1
ATOM 4469 O O . HIS A 1 576 ? -9.546 3.265 78.868 1.00 85.12 576 HIS A O 1
ATOM 4475 N N . VAL A 1 577 ? -10.654 3.676 76.970 1.00 87.50 577 VAL A N 1
ATOM 4476 C CA . VAL A 1 577 ? -11.648 4.571 77.598 1.00 87.50 577 VAL A CA 1
ATOM 4477 C C . VAL A 1 577 ? -12.512 3.812 78.608 1.00 87.50 577 VAL A C 1
ATOM 4479 O O . VAL A 1 577 ? -12.814 4.336 79.679 1.00 87.50 577 VAL A O 1
ATOM 4482 N N . LEU A 1 578 ? -12.854 2.559 78.306 1.00 87.31 578 LEU A N 1
ATOM 4483 C CA . LEU A 1 578 ? -13.590 1.665 79.201 1.00 87.31 578 LEU A CA 1
ATOM 4484 C C . LEU A 1 578 ? -12.716 1.048 80.311 1.00 87.31 578 LEU A C 1
ATOM 4486 O O . LEU A 1 578 ? -13.228 0.288 81.128 1.00 87.31 578 LEU A O 1
ATOM 4490 N N . SER A 1 579 ? -11.427 1.406 80.393 1.00 88.19 579 SER A N 1
ATOM 4491 C CA . SER A 1 579 ? -10.459 0.874 81.369 1.00 88.19 579 SER A CA 1
ATOM 4492 C C . SER A 1 579 ? -10.243 -0.648 81.272 1.00 88.19 579 SER A C 1
ATOM 4494 O O . SER A 1 579 ? -10.035 -1.322 82.281 1.00 88.19 579 SER A O 1
ATOM 4496 N N . LEU A 1 580 ? -10.292 -1.195 80.053 1.00 89.06 580 LEU A N 1
ATOM 4497 C CA . LEU A 1 580 ? -10.107 -2.614 79.728 1.00 89.06 580 LEU A CA 1
ATOM 4498 C C . LEU A 1 580 ? -8.768 -2.847 79.003 1.00 89.06 580 LEU A C 1
ATOM 4500 O O . LEU A 1 580 ? -8.729 -3.350 77.880 1.00 89.06 580 LEU A O 1
ATOM 4504 N N . ASP A 1 581 ? -7.657 -2.476 79.642 1.00 84.44 581 ASP A N 1
ATOM 4505 C CA . ASP A 1 581 ? -6.327 -2.436 79.008 1.00 84.44 581 ASP A CA 1
ATOM 4506 C C . ASP A 1 581 ? -5.816 -3.809 78.525 1.00 84.44 581 ASP A C 1
ATOM 4508 O O . ASP A 1 581 ? -5.169 -3.898 77.483 1.00 84.44 581 ASP A O 1
ATOM 4512 N N . GLU A 1 582 ? -6.142 -4.900 79.227 1.00 83.25 582 GLU A N 1
ATOM 4513 C CA . GLU A 1 582 ? -5.7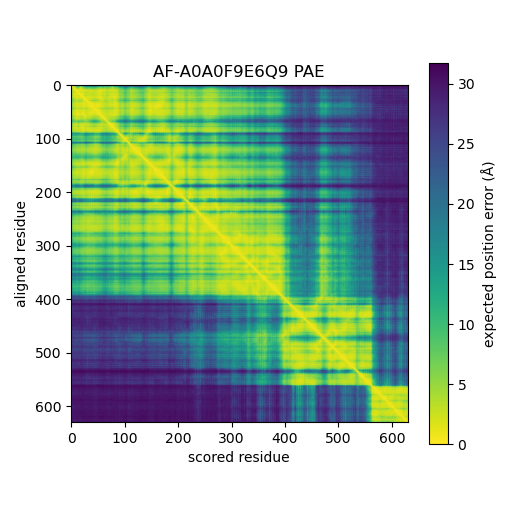74 -6.260 78.792 1.00 83.25 582 GLU A CA 1
ATOM 4514 C C . GLU A 1 582 ? -6.515 -6.692 77.516 1.00 83.25 582 GLU A C 1
ATOM 4516 O O . GLU A 1 582 ? -5.955 -7.399 76.676 1.00 83.25 582 GLU A O 1
ATOM 4521 N N . LEU A 1 583 ? -7.762 -6.245 77.339 1.00 85.12 583 LEU A N 1
ATOM 4522 C CA . LEU A 1 583 ? -8.542 -6.510 76.129 1.00 85.12 583 LEU A CA 1
ATOM 4523 C C . LEU A 1 583 ? -8.128 -5.572 74.991 1.00 85.12 583 LEU A C 1
ATOM 4525 O O . LEU A 1 583 ? -8.098 -6.002 73.840 1.00 85.12 583 LEU A O 1
ATOM 4529 N N . ALA A 1 584 ? -7.734 -4.333 75.303 1.00 84.69 584 ALA A N 1
ATOM 4530 C CA . ALA A 1 584 ? -7.160 -3.406 74.330 1.00 84.69 584 ALA A CA 1
ATOM 4531 C C . ALA A 1 584 ? -5.888 -3.988 73.693 1.00 84.69 584 ALA A C 1
ATOM 4533 O O . ALA A 1 584 ? -5.800 -4.044 72.470 1.00 84.69 584 ALA A O 1
ATOM 4534 N N . LEU A 1 585 ? -4.973 -4.542 74.499 1.00 76.94 585 LEU A N 1
ATOM 4535 C CA . LEU A 1 585 ? -3.770 -5.229 74.007 1.00 76.94 585 LEU A CA 1
ATOM 4536 C C . LEU A 1 585 ? -4.099 -6.441 73.118 1.00 76.94 585 LEU A C 1
ATOM 4538 O O . LEU A 1 585 ? -3.413 -6.684 72.128 1.00 76.94 585 LEU A O 1
ATOM 4542 N N . ARG A 1 586 ? -5.164 -7.189 73.439 1.00 79.00 586 ARG A N 1
ATOM 4543 C CA . ARG A 1 586 ? -5.633 -8.324 72.621 1.00 79.00 586 ARG A CA 1
ATOM 4544 C C . ARG A 1 586 ? -6.245 -7.878 71.292 1.00 79.00 586 ARG A C 1
ATOM 4546 O O . ARG A 1 586 ? -6.070 -8.565 70.285 1.00 79.00 586 ARG A O 1
ATOM 4553 N N . ILE A 1 587 ? -6.929 -6.734 71.271 1.00 84.25 587 ILE A N 1
ATOM 4554 C CA . ILE A 1 587 ? -7.404 -6.092 70.037 1.00 84.25 587 ILE A CA 1
ATOM 4555 C C . ILE A 1 587 ? -6.234 -5.575 69.201 1.00 84.25 587 ILE A C 1
ATOM 4557 O O . ILE A 1 587 ? -6.222 -5.793 67.994 1.00 84.25 587 ILE A O 1
ATOM 4561 N N . GLU A 1 588 ? -5.225 -4.965 69.824 1.00 75.06 588 GLU A N 1
ATOM 4562 C CA . GLU A 1 588 ? -4.004 -4.509 69.144 1.00 75.06 588 GLU A CA 1
ATOM 4563 C C . GLU A 1 588 ? -3.201 -5.656 68.520 1.00 75.06 588 GLU A C 1
ATOM 4565 O O . GLU A 1 588 ? -2.551 -5.460 67.497 1.00 75.06 588 GLU A O 1
ATOM 4570 N N . SER A 1 589 ? -3.284 -6.857 69.099 1.00 68.69 589 SER A N 1
ATOM 4571 C CA . SER A 1 589 ? -2.663 -8.075 68.569 1.00 68.69 589 SER A CA 1
ATOM 4572 C C . SER A 1 589 ? -3.559 -8.898 67.636 1.00 68.69 589 SER A C 1
ATOM 4574 O O . SER A 1 589 ? -3.178 -10.006 67.268 1.00 68.69 589 SER A O 1
ATOM 4576 N N . SER A 1 590 ? -4.770 -8.433 67.318 1.00 72.31 590 SER A N 1
ATOM 4577 C CA . SER A 1 590 ? -5.710 -9.186 66.481 1.00 72.31 590 SER A CA 1
ATOM 4578 C C . SER A 1 590 ? -5.413 -8.981 64.998 1.00 72.31 590 SER A C 1
ATOM 4580 O O . SER A 1 590 ? -5.278 -7.853 64.537 1.00 72.31 590 SER A O 1
ATOM 4582 N N . GLU A 1 591 ? -5.380 -10.073 64.237 1.00 53.09 591 GLU A N 1
ATOM 4583 C CA . GLU A 1 591 ? -5.099 -10.047 62.791 1.00 53.09 591 GLU A CA 1
ATOM 4584 C C . GLU A 1 591 ? -6.347 -10.338 61.944 1.00 53.09 591 GLU A C 1
ATOM 4586 O O . GLU A 1 591 ? -6.308 -10.235 60.723 1.00 53.09 591 GLU A O 1
ATOM 4591 N N . GLN A 1 592 ? -7.468 -10.710 62.576 1.00 59.81 592 GLN A N 1
ATOM 4592 C CA . GLN A 1 592 ? -8.687 -11.140 61.887 1.00 59.81 592 GLN A CA 1
ATOM 4593 C C . GLN A 1 592 ? -9.954 -10.535 62.500 1.00 59.81 592 GLN A C 1
ATOM 4595 O O . GLN A 1 592 ? -10.047 -10.305 63.706 1.00 59.81 592 GLN A O 1
ATOM 4600 N N . HIS A 1 593 ? -10.981 -10.357 61.666 1.00 64.19 593 HIS A N 1
ATOM 4601 C CA . HIS A 1 593 ? -12.275 -9.791 62.059 1.00 64.19 593 HIS A CA 1
ATOM 4602 C C . HIS A 1 593 ? -12.999 -10.622 63.137 1.00 64.19 593 HIS A C 1
ATOM 4604 O O . HIS A 1 593 ? -13.591 -10.064 64.060 1.00 64.19 593 HIS A O 1
ATOM 4610 N N . ASP A 1 594 ? -12.903 -11.953 63.074 1.00 70.31 594 ASP A N 1
ATOM 4611 C CA . ASP A 1 594 ? -13.519 -12.849 64.064 1.00 70.31 594 ASP A CA 1
ATOM 4612 C C . ASP A 1 594 ? -12.823 -12.774 65.432 1.00 70.31 594 ASP A C 1
ATOM 4614 O O . ASP A 1 594 ? -13.471 -12.904 66.473 1.00 70.31 594 ASP A O 1
ATOM 4618 N N . GLN A 1 595 ? -11.515 -12.495 65.445 1.00 75.62 595 GLN A N 1
ATOM 4619 C CA . GLN A 1 595 ? -10.753 -12.273 66.677 1.00 75.62 595 GLN A CA 1
ATOM 4620 C C . GLN A 1 595 ? -11.184 -10.959 67.340 1.00 75.62 595 GLN A C 1
ATOM 4622 O O . GLN A 1 595 ? -11.450 -10.941 68.541 1.00 75.62 595 GLN A O 1
ATOM 4627 N N . LEU A 1 596 ? -11.355 -9.891 66.551 1.00 80.69 596 LEU A N 1
ATOM 4628 C CA . LEU A 1 596 ? -11.881 -8.612 67.038 1.00 80.69 596 LEU A CA 1
ATOM 4629 C C . LEU A 1 596 ? -13.290 -8.761 67.619 1.00 80.69 596 LEU A C 1
ATOM 4631 O O . LEU A 1 596 ? -13.557 -8.268 68.714 1.00 80.69 596 LEU A O 1
ATOM 4635 N N . LEU A 1 597 ? -14.178 -9.479 66.925 1.00 81.94 597 LEU A N 1
ATOM 4636 C CA . LEU A 1 597 ? -15.543 -9.720 67.391 1.00 81.94 597 LEU A CA 1
ATOM 4637 C C . LEU A 1 597 ? -15.559 -10.525 68.700 1.00 81.94 597 LEU A C 1
ATOM 4639 O O . LEU A 1 597 ? -16.310 -10.187 69.609 1.00 81.94 597 LEU A O 1
ATOM 4643 N N . SER A 1 598 ? -14.702 -11.543 68.826 1.00 83.94 598 SER A N 1
ATOM 4644 C CA . SER A 1 598 ? -14.581 -12.339 70.052 1.00 83.94 598 SER A CA 1
ATOM 4645 C C . SER A 1 598 ? -14.100 -11.513 71.246 1.00 83.94 598 SER A C 1
ATOM 4647 O O . SER A 1 598 ? -14.583 -11.727 72.355 1.00 83.94 598 SER A O 1
ATOM 4649 N N . VAL A 1 599 ? -13.153 -10.590 71.044 1.00 85.56 599 VAL A N 1
ATOM 4650 C CA . VAL A 1 599 ? -12.660 -9.721 72.125 1.00 85.56 599 VAL A CA 1
ATOM 4651 C C . VAL A 1 599 ? -13.704 -8.665 72.504 1.00 85.56 599 VAL A C 1
ATOM 4653 O O . VAL A 1 599 ? -13.854 -8.350 73.682 1.00 85.56 599 VAL A O 1
ATOM 4656 N N . LEU A 1 600 ? -14.471 -8.149 71.538 1.00 87.88 600 LEU A N 1
ATOM 4657 C CA . LEU A 1 600 ? -15.568 -7.214 71.809 1.00 87.88 600 LEU A CA 1
ATOM 4658 C C . LEU A 1 600 ? -16.756 -7.874 72.513 1.00 87.88 600 LEU A C 1
ATOM 4660 O O . LEU A 1 600 ? -17.347 -7.253 73.391 1.00 87.88 600 LEU A O 1
ATOM 4664 N N . ASP A 1 601 ? -17.088 -9.118 72.169 1.00 89.50 601 ASP A N 1
ATOM 4665 C CA . ASP A 1 601 ? -18.132 -9.894 72.851 1.00 89.50 601 ASP A CA 1
ATOM 4666 C C . ASP A 1 601 ? -17.766 -10.128 74.326 1.00 89.50 601 ASP A C 1
ATOM 4668 O O . ASP A 1 601 ? -18.584 -9.931 75.222 1.00 89.50 601 ASP A O 1
ATOM 4672 N N . GLU A 1 602 ? -16.491 -10.433 74.594 1.00 88.31 602 GLU A N 1
ATOM 4673 C CA . GLU A 1 602 ? -15.943 -10.540 75.951 1.00 88.31 602 GLU A CA 1
ATOM 4674 C C . GLU A 1 602 ? -15.971 -9.198 76.708 1.00 88.31 602 GLU A C 1
ATOM 4676 O O . GLU A 1 602 ? -16.270 -9.172 77.901 1.00 88.31 602 GLU A O 1
ATOM 4681 N N . ALA A 1 603 ? -15.695 -8.081 76.025 1.00 85.56 603 ALA A N 1
ATOM 4682 C CA . ALA A 1 603 ? -15.668 -6.748 76.629 1.00 85.56 603 ALA A CA 1
ATOM 4683 C C . ALA A 1 603 ? -17.065 -6.180 76.936 1.00 85.56 603 ALA A C 1
ATOM 4685 O O . ALA A 1 603 ? -17.244 -5.478 77.931 1.00 85.56 603 ALA A O 1
ATOM 4686 N N . LEU A 1 604 ? -18.040 -6.442 76.063 1.00 86.62 604 LEU A N 1
ATOM 4687 C CA . LEU A 1 604 ? -19.363 -5.815 76.094 1.00 86.62 604 LEU A CA 1
ATOM 4688 C C . LEU A 1 604 ? -20.452 -6.740 76.655 1.00 86.62 604 LEU A C 1
ATOM 4690 O O . LEU A 1 604 ? -21.517 -6.260 77.038 1.00 86.62 604 LEU A O 1
ATOM 4694 N N . GLY A 1 605 ? -20.191 -8.049 76.737 1.00 81.94 605 GLY A N 1
ATOM 4695 C CA . GLY A 1 605 ? -21.092 -9.045 77.323 1.00 81.94 605 GLY A CA 1
ATOM 4696 C C . GLY A 1 605 ? -22.344 -9.348 76.493 1.00 81.94 605 GLY A C 1
ATOM 4697 O O . GLY A 1 605 ? -23.218 -10.079 76.962 1.00 81.94 605 GLY A O 1
ATOM 4698 N N . GLU A 1 606 ? -22.445 -8.794 75.282 1.00 87.88 606 GLU A N 1
ATOM 4699 C CA . GLU A 1 606 ? -23.592 -8.949 74.393 1.00 87.88 606 GLU A CA 1
ATOM 4700 C C . GLU A 1 606 ? -23.161 -8.967 72.917 1.00 87.88 606 GLU A C 1
ATOM 4702 O O . GLU A 1 606 ? -22.724 -7.956 72.361 1.00 87.88 606 GLU A O 1
ATOM 4707 N N . GLN A 1 607 ? -23.355 -10.112 72.250 1.00 80.56 607 GLN A N 1
ATOM 4708 C CA . GLN A 1 607 ? -22.936 -10.328 70.856 1.00 80.56 607 GLN A CA 1
ATOM 4709 C C . GLN A 1 607 ? -23.524 -9.329 69.863 1.00 80.56 607 GLN A C 1
ATOM 4711 O O . GLN A 1 607 ? -22.872 -8.972 68.881 1.00 80.56 607 GLN A O 1
ATOM 4716 N N . VAL A 1 608 ? -24.769 -8.905 70.086 1.00 81.00 608 VAL A N 1
ATOM 4717 C CA . VAL A 1 608 ? -25.445 -7.946 69.204 1.00 81.00 608 VAL A CA 1
ATOM 4718 C C . VAL A 1 608 ? -24.739 -6.594 69.285 1.00 81.00 608 VAL A C 1
ATOM 4720 O O . VAL A 1 608 ? -24.362 -6.042 68.253 1.00 81.00 608 VAL A O 1
ATOM 4723 N N . LEU A 1 609 ? -24.447 -6.135 70.504 1.00 83.06 609 LEU A N 1
ATOM 4724 C CA . LEU A 1 609 ? -23.741 -4.883 70.759 1.00 83.06 609 LEU A CA 1
ATOM 4725 C C . LEU A 1 609 ? -22.298 -4.925 70.232 1.00 83.06 609 LEU A C 1
ATOM 4727 O O . LEU A 1 609 ? -21.843 -3.987 69.585 1.00 83.06 609 LEU A O 1
ATOM 4731 N N . ALA A 1 610 ? -21.585 -6.037 70.436 1.00 82.88 610 ALA A N 1
ATOM 4732 C CA . ALA A 1 610 ? -20.229 -6.226 69.917 1.00 82.88 610 ALA A CA 1
ATOM 4733 C C . ALA A 1 610 ? -20.164 -6.120 68.388 1.00 82.88 610 ALA A C 1
ATOM 4735 O O . ALA A 1 610 ? -19.233 -5.533 67.831 1.00 82.88 610 ALA A O 1
ATOM 4736 N N . ARG A 1 611 ? -21.183 -6.641 67.702 1.00 78.12 611 ARG A N 1
ATOM 4737 C CA . ARG A 1 611 ? -21.285 -6.582 66.243 1.00 78.12 611 ARG A CA 1
ATOM 4738 C C . ARG A 1 611 ? -21.653 -5.188 65.744 1.00 78.12 611 ARG A C 1
ATOM 4740 O O . ARG A 1 611 ? -21.123 -4.757 64.723 1.00 78.12 611 ARG A O 1
ATOM 4747 N N . GLU A 1 612 ? -22.509 -4.472 66.466 1.00 79.31 612 GLU A N 1
ATOM 4748 C CA . GLU A 1 612 ? -22.844 -3.073 66.178 1.00 79.31 612 GLU A CA 1
ATOM 4749 C C . GLU A 1 612 ? -21.634 -2.149 66.356 1.00 79.31 612 GLU A C 1
ATOM 4751 O O . GLU A 1 612 ? -21.346 -1.347 65.470 1.00 79.31 612 GLU A O 1
ATOM 4756 N N . VAL A 1 613 ? -20.865 -2.325 67.432 1.00 85.19 613 VAL A N 1
ATOM 4757 C CA . VAL A 1 613 ? -19.644 -1.552 67.712 1.00 85.19 613 VAL A CA 1
ATOM 4758 C C . VAL A 1 613 ? -18.538 -1.849 66.696 1.00 85.19 613 VAL A C 1
ATOM 4760 O O . VAL A 1 613 ? -17.880 -0.925 66.214 1.00 85.19 613 VAL A O 1
ATOM 4763 N N . LEU A 1 614 ? -18.347 -3.116 66.311 1.00 81.69 614 LEU A N 1
ATOM 4764 C CA . LEU A 1 614 ? -17.388 -3.480 65.265 1.00 81.69 614 LEU A CA 1
ATOM 4765 C C . LEU A 1 614 ? -17.785 -2.877 63.912 1.00 81.69 614 LEU A C 1
ATOM 4767 O O . LEU A 1 614 ? -16.954 -2.264 63.244 1.00 81.69 614 LEU A O 1
ATOM 4771 N N . ASN A 1 615 ? -19.066 -2.965 63.546 1.00 74.69 615 ASN A N 1
ATOM 4772 C CA . ASN A 1 615 ? -19.583 -2.330 62.335 1.00 74.69 615 ASN A CA 1
ATOM 4773 C C . ASN A 1 615 ? -19.400 -0.808 62.376 1.00 74.69 615 ASN A C 1
ATOM 4775 O O . ASN A 1 615 ? -18.951 -0.228 61.390 1.00 74.69 615 ASN A O 1
ATOM 4779 N N . ALA A 1 616 ? -19.671 -0.164 63.516 1.00 75.69 616 ALA A N 1
ATOM 4780 C CA . ALA A 1 616 ? -19.429 1.261 63.709 1.00 75.69 616 ALA A CA 1
ATOM 4781 C C . ALA A 1 616 ? -17.944 1.619 63.510 1.00 75.69 616 ALA A C 1
ATOM 4783 O O . ALA A 1 616 ? -17.640 2.629 62.874 1.00 75.69 616 ALA A O 1
ATOM 4784 N N . ALA A 1 617 ? -17.007 0.785 63.974 1.00 74.56 617 ALA A N 1
ATOM 4785 C CA . ALA A 1 617 ? -15.566 1.003 63.807 1.00 74.56 617 ALA A CA 1
ATOM 4786 C C . ALA A 1 617 ? -15.094 0.869 62.350 1.00 74.56 617 ALA A C 1
ATOM 4788 O O . ALA A 1 617 ? -14.181 1.595 61.936 1.00 74.56 617 ALA A O 1
ATOM 4789 N N . VAL A 1 618 ? -15.727 -0.029 61.588 1.00 66.81 618 VAL A N 1
ATOM 4790 C CA . VAL A 1 618 ? -15.461 -0.274 60.161 1.00 66.81 618 VAL A CA 1
ATOM 4791 C C . VAL A 1 618 ? -15.982 0.875 59.293 1.00 66.81 618 VAL A C 1
ATOM 4793 O O . VAL A 1 618 ? -15.260 1.353 58.421 1.00 66.81 618 VAL A O 1
ATOM 4796 N N . ILE A 1 619 ? -17.199 1.367 59.548 1.00 60.91 619 ILE A N 1
ATOM 4797 C CA . ILE A 1 619 ? -17.822 2.432 58.733 1.00 60.91 619 ILE A CA 1
ATOM 4798 C C . ILE A 1 619 ? -17.343 3.848 59.095 1.00 60.91 619 ILE A C 1
ATOM 4800 O O . ILE A 1 619 ? -17.576 4.800 58.346 1.00 60.91 619 ILE A O 1
ATOM 4804 N N . SER A 1 620 ? -16.691 4.014 60.248 1.00 58.16 620 SER A N 1
ATOM 4805 C CA . SER A 1 620 ? -16.223 5.317 60.722 1.00 58.16 620 SER A CA 1
ATOM 4806 C C . SER A 1 620 ? -14.950 5.767 60.016 1.00 58.16 620 SER A C 1
ATOM 4808 O O . SER A 1 620 ? -13.949 5.052 59.967 1.00 58.16 620 SER A O 1
ATOM 4810 N N . ARG A 1 621 ? -14.949 7.011 59.529 1.00 52.28 621 ARG A N 1
ATOM 4811 C CA . ARG A 1 621 ? -13.794 7.618 58.850 1.00 52.28 621 ARG A CA 1
ATOM 4812 C C . ARG A 1 621 ? -12.709 8.039 59.839 1.00 52.28 621 ARG A C 1
ATOM 4814 O O . ARG A 1 621 ? -11.522 7.891 59.555 1.00 52.28 621 ARG A O 1
ATOM 4821 N N . ASP A 1 622 ? -13.094 8.480 61.033 1.00 59.66 622 ASP A N 1
ATOM 4822 C CA . ASP A 1 622 ? -12.185 8.900 62.101 1.00 59.66 622 ASP A CA 1
ATOM 4823 C C . ASP A 1 622 ? -12.717 8.530 63.500 1.00 59.66 622 ASP A C 1
ATOM 4825 O O . ASP A 1 622 ? -13.783 7.931 63.645 1.00 59.66 622 ASP A O 1
ATOM 4829 N N . ILE A 1 623 ? -11.935 8.844 64.537 1.00 63.94 623 ILE A N 1
ATOM 4830 C CA . ILE A 1 623 ? -12.270 8.526 65.933 1.00 63.94 623 ILE A CA 1
ATOM 4831 C C . ILE A 1 623 ? -13.457 9.346 66.470 1.00 63.94 623 ILE A C 1
ATOM 4833 O O . ILE A 1 623 ? -14.133 8.904 67.394 1.00 63.94 623 ILE A O 1
ATOM 4837 N N . PHE A 1 624 ? -13.727 10.523 65.900 1.00 68.94 624 PHE A N 1
ATOM 4838 C CA . PHE A 1 624 ? -14.831 11.380 66.326 1.00 68.94 624 PHE A CA 1
ATOM 4839 C C . PHE A 1 624 ? -16.157 10.862 65.783 1.00 68.94 624 PHE A C 1
ATOM 4841 O O . PHE A 1 624 ? -17.128 10.782 66.526 1.00 68.94 624 PHE A O 1
ATOM 4848 N N . GLN A 1 625 ? -16.186 10.462 64.511 1.00 65.25 625 GLN A N 1
ATOM 4849 C CA . GLN A 1 625 ? -17.343 9.803 63.915 1.00 65.25 625 GLN A CA 1
ATOM 4850 C C . GLN A 1 625 ? -17.637 8.472 64.613 1.00 65.25 625 GLN A C 1
ATOM 4852 O O . GLN A 1 625 ? -18.798 8.164 64.868 1.00 65.25 625 GLN A O 1
ATOM 4857 N N . PHE A 1 626 ? -16.588 7.731 64.977 1.00 78.81 626 PHE A N 1
ATOM 4858 C CA . PHE A 1 626 ? -16.723 6.493 65.732 1.00 78.81 626 PHE A CA 1
ATOM 4859 C C . PHE A 1 626 ? -17.414 6.718 67.078 1.00 78.81 626 PHE A C 1
ATOM 4861 O O . PHE A 1 626 ? -18.457 6.125 67.309 1.00 78.81 626 PHE A O 1
ATOM 4868 N N . GLY A 1 627 ? -16.939 7.669 67.888 1.00 76.50 627 GLY A N 1
ATOM 4869 C CA . GLY A 1 627 ? -17.567 8.001 69.173 1.00 76.50 627 GLY A CA 1
ATOM 4870 C C . GLY A 1 627 ? -18.960 8.649 69.094 1.00 76.50 627 GLY A C 1
ATOM 4871 O O . GLY A 1 627 ? -19.549 8.927 70.130 1.00 76.50 627 GLY A O 1
ATOM 4872 N N . ILE A 1 628 ? -19.478 8.956 67.898 1.00 78.62 628 ILE A N 1
ATOM 4873 C CA . ILE A 1 628 ? -20.881 9.368 67.699 1.00 78.62 628 ILE A CA 1
ATOM 4874 C C . ILE A 1 628 ? -21.772 8.146 67.435 1.00 78.62 628 ILE A C 1
ATOM 4876 O O . ILE A 1 628 ? -22.960 8.168 67.755 1.00 78.62 628 ILE A O 1
ATOM 4880 N N . LEU A 1 629 ? -21.212 7.110 66.807 1.00 65.12 629 LEU A N 1
ATOM 4881 C CA . LEU A 1 629 ? -21.908 5.886 66.410 1.00 65.12 629 LEU A CA 1
ATOM 4882 C C . LEU A 1 629 ? -21.863 4.793 67.488 1.00 65.12 629 LEU A C 1
ATOM 4884 O O . LEU A 1 629 ? -22.656 3.857 67.417 1.00 65.12 629 LEU A O 1
ATOM 4888 N N . THR A 1 630 ? -20.950 4.919 68.451 1.00 68.69 630 THR A N 1
ATOM 4889 C CA . THR A 1 630 ? -20.775 4.055 69.628 1.00 68.69 630 THR A CA 1
ATOM 4890 C C . THR A 1 630 ? -20.948 4.859 70.897 1.00 68.69 630 THR A C 1
ATOM 4892 O O . THR A 1 630 ? -21.625 4.366 71.822 1.00 68.69 630 THR A O 1
#

pLDDT: mean 84.88, std 9.53, range [47.5, 97.62]

Secondary structure (DSSP, 8-state):
-HHHHTT-EEEETTEEEEGGG-B--TT-TTSSHHHHHHHHHHH--HHHHHHHHTBBPPTTSGGGGGGTTT-HHHHHHTT-BSS-PPEEE-SS-GGGEEEEETTEEEE-SPPPTTS-HHHHHHHHHHHHHSB-SSSEEEEEE--EEE-TTGGGGGG--HHHHHHHHHHHHHHGGGS-STTSEEEEEESSSS--EEEEE-HHHHHHHHS--EEESS-SSS-EEE-GGG-EE--HHHHTTTTGGGGGGG-BPPHHHHHHHHT-HHHHHHHHHTT-EE--TTS-B--THHHHHHHHHHHTT--S-HHHHHHHHHHHHHHB--SSGGGS-SSEEEE-TTS-EEEE---SSS-EEE-BTTB-HHHHHHTT--EESS-HHHHHHHHHHHHHHHGGGEEEGGG-EEEEEETTEEPPGGGPEEGGG-TTTTTHHHHHHHHHHHSSTT---TTSHHHHHHHHHHHH-EEEEESSEEEEEEETTEE-SPPEE-SEEEEGGGTEEEEETTGGG-HHHHHHHHHHHTT-GGGHHHHHHHHHHHSS---SS--HHHHHHTT--HHHHHHHHHHHH--SHHHHHHHHHHHHHTT-HHHHHHHHT--SHHHHHHHHHHHHS-HHHHHHHHHHHHH-SSHHHHHHH-

Radius of gyration: 40.0 Å; Cα contacts (8 Å, |Δi|>4): 1075; chains: 1; bounding box: 81×59×122 Å

Nearest PDB structures (foldseek):
  5clr-assembly1_B  TM=2.587E-01  e=3.834E+00  Legionella pneumophila str. Lens

Foldseek 3Di:
DQVVLQQDWAQFQLGTDGLQLAAAAPQQPPFCRPLLLQLLVQLPDPLSVVSNRRHGDHLPDVRNPPCSRPCVVVSVSSNHARFFEWDKDDDDDQQQKWKAAQQFTDGDQDDDPPAANVLVVVQVVQRRVHGHPDRTAMKGKAIETDTGSLRSVVVDDPSSLVSVLSRCLRRQLPHPDRHQWIWIFGPDDDTDTDIDGHSRLSSLLPDFSFWQEDDPVPTDTDGLQQEELEACVCCPPPNVQQCSLSSYGYPVLSVSCVVDVSSVVSSVSSNHHYPDLPAADQACVQQVSLQVCLVVVVGDDPVSSLVSNQSNLSNHDHPALVSHDQWFWWQFLVRRTHTGRQDLVQAEEEAAPVGHSNRCSPQGGIYGSYDRVSCVVCVVSCCVNPNNSYYYCVQKAKFKDQVPHTDDCPAKAQQCPPVQCVLLLLVLLLCCQCHDPPNPHCPDPLSVVLLVLSRRAIEDEGQWIWIFIDGPNDGPGPTHTAQWAQRPVNSYIYGHPVSLVPCLSVLCRSCVSSVHPVCSVLSSQLRVVCPPPSDPDRPQVSCVVRVHGPVSSVVSVLVSLHDCVQLLVLLLVVCVVVVNNVLNVQSVVDPDPVSQLVSLCVVVVDSVVSVQLSVLSSPDPHNVSSVVSD